Protein 1JFB (pdb70)

Structure (mmCIF, N/CA/C/O backbone):
data_1JFB
#
_entry.id   1JFB
#
_cell.length_a   54.661
_cell.length_b   82.132
_cell.length_c   85.843
_cell.angle_alpha   90
_cell.angle_beta   90
_cell.angle_gamma   90
#
_symmetry.space_group_name_H-M   'P 21 21 21'
#
loop_
_entity.id
_entity.type
_entity.pdbx_description
1 polymer 'nitric-oxide reductase cytochrome P450 55A1'
2 non-polymer 'PROTOPORPHYRIN IX CONTAINING FE'
3 non-polymer GLYCEROL
4 water water
#
loop_
_atom_site.group_PDB
_atom_site.id
_atom_site.type_symbol
_atom_site.label_atom_id
_atom_site.label_alt_id
_atom_site.label_comp_id
_atom_site.label_asym_id
_atom_site.label_entity_id
_atom_site.label_seq_id
_atom_site.pdbx_PDB_ins_code
_atom_site.Cartn_x
_atom_site.Cartn_y
_atom_site.Cartn_z
_atom_site.occupancy
_atom_site.B_iso_or_equiv
_atom_site.auth_seq_id
_atom_site.auth_comp_id
_atom_site.auth_asym_id
_atom_site.auth_atom_id
_atom_site.pdbx_PDB_model_num
ATOM 1 N N . ALA A 1 6 ? 31.411 -12.204 21.990 1.00 32.61 5 ALA A N 1
ATOM 2 C CA . ALA A 1 6 ? 32.305 -11.039 21.657 1.00 21.12 5 ALA A CA 1
ATOM 3 C C . ALA A 1 6 ? 33.661 -11.462 21.211 1.00 17.94 5 ALA A C 1
ATOM 4 O O . ALA A 1 6 ? 34.263 -12.359 21.825 1.00 20.10 5 ALA A O 1
ATOM 10 N N . PRO A 1 7 ? 34.170 -10.868 20.154 1.00 17.12 6 PRO A N 1
ATOM 11 C CA . PRO A 1 7 ? 35.487 -11.322 19.654 1.00 16.64 6 PRO A CA 1
ATOM 12 C C . PRO A 1 7 ? 36.593 -10.757 20.475 1.00 14.76 6 PRO A C 1
ATOM 13 O O . PRO A 1 7 ? 36.486 -9.698 21.052 1.00 15.44 6 PRO A O 1
ATOM 24 N N . SER A 1 8 ? 37.728 -11.477 20.490 1.00 14.91 7 SER A N 1
ATOM 25 C CA . SER A 1 8 ? 38.918 -11.008 21.155 1.00 14.83 7 SER A CA 1
ATOM 26 C C . SER A 1 8 ? 39.490 -9.787 20.496 1.00 14.05 7 SER A C 1
ATOM 27 O O . SER A 1 8 ? 39.567 -9.653 19.295 1.00 15.23 7 SER A O 1
ATOM 35 N N . PHE A 1 9 ? 39.977 -8.867 21.331 1.00 14.09 8 PHE A N 1
ATOM 36 C CA . PHE A 1 9 ? 40.565 -7.612 20.929 1.00 13.40 8 PHE A CA 1
ATOM 37 C C . PHE A 1 9 ? 41.814 -7.384 21.770 1.00 13.10 8 PHE A C 1
ATOM 38 O O . PHE A 1 9 ? 41.791 -7.686 22.965 1.00 15.18 8 PHE A O 1
ATOM 55 N N A PRO A 1 10 ? 42.862 -6.739 21.227 0.54 15.85 9 PRO A N 1
ATOM 56 N N B PRO A 1 10 ? 42.920 -6.878 21.229 0.46 13.25 9 PRO A N 1
ATOM 57 C CA A PRO A 1 10 ? 42.987 -6.223 19.860 0.54 15.24 9 PRO A CA 1
ATOM 58 C CA B PRO A 1 10 ? 43.019 -6.267 19.904 0.46 13.17 9 PRO A CA 1
ATOM 59 C C . PRO A 1 10 ? 42.914 -7.262 18.771 1.00 15.09 9 PRO A C 1
ATOM 60 O O . PRO A 1 10 ? 43.222 -8.443 18.916 1.00 17.50 9 PRO A O 1
ATOM 81 N N . PHE A 1 11 ? 42.473 -6.753 17.608 1.00 14.59 10 PHE A N 1
ATOM 82 C CA . PHE A 1 11 ? 42.398 -7.468 16.363 1.00 16.39 10 PHE A CA 1
ATOM 83 C C . PHE A 1 11 ? 43.771 -7.464 15.667 1.00 17.20 10 PHE A C 1
ATOM 84 O O . PHE A 1 11 ? 44.594 -6.613 15.941 1.00 20.77 10 PHE A O 1
ATOM 101 N N . SER A 1 12 ? 43.995 -8.416 14.773 1.00 20.48 11 SER A N 1
ATOM 102 C CA . SER A 1 12 ? 45.193 -8.437 13.994 1.00 17.02 11 SER A CA 1
ATOM 103 C C . SER A 1 12 ? 44.955 -7.696 12.672 1.00 16.40 11 SER A C 1
ATOM 104 O O . SER A 1 12 ? 43.840 -7.737 12.061 1.00 18.18 11 SER A O 1
ATOM 112 N N . ARG A 1 13 ? 46.001 -7.060 12.187 1.00 14.78 12 ARG A N 1
ATOM 113 C CA . ARG A 1 13 ? 45.882 -6.384 10.917 1.00 13.72 12 ARG A CA 1
ATOM 114 C C . ARG A 1 13 ? 45.643 -7.404 9.809 1.00 13.97 12 ARG A C 1
ATOM 115 O O . ARG A 1 13 ? 46.038 -8.510 9.817 1.00 15.20 12 ARG A O 1
ATOM 136 N N . ALA A 1 14 ? 44.883 -6.992 8.789 1.00 13.74 13 ALA A N 1
ATOM 137 C CA . ALA A 1 14 ? 44.512 -7.901 7.651 1.00 15.04 13 ALA A CA 1
ATOM 138 C C . ALA A 1 14 ? 45.723 -8.343 6.854 1.00 16.14 13 ALA A C 1
ATOM 139 O O . ALA A 1 14 ? 45.680 -9.462 6.349 1.00 17.47 13 ALA A O 1
ATOM 146 N N . SER A 1 15 ? 46.743 -7.480 6.793 1.00 16.55 14 SER A N 1
ATOM 147 C CA . SER A 1 15 ? 48.047 -7.807 6.194 1.00 15.99 14 SER A CA 1
ATOM 148 C C . SER A 1 15 ? 48.991 -6.730 6.673 1.00 13.68 14 SER A C 1
ATOM 149 O O . SER A 1 15 ? 48.580 -5.790 7.365 1.00 13.80 14 SER A O 1
ATOM 157 N N . GLY A 1 16 ? 50.274 -6.870 6.279 1.00 14.28 15 GLY A N 1
ATOM 158 C CA . GLY A 1 16 ? 51.286 -5.948 6.747 1.00 13.19 15 GLY A CA 1
ATOM 159 C C . GLY A 1 16 ? 50.865 -4.495 6.837 1.00 12.57 15 GLY A C 1
ATOM 160 O O . GLY A 1 16 ? 50.974 -3.858 7.891 1.00 12.39 15 GLY A O 1
ATOM 164 N N . PRO A 1 17 ? 50.429 -3.881 5.721 1.00 12.47 16 PRO A N 1
ATOM 165 C CA . PRO A 1 17 ? 50.140 -2.431 5.709 1.00 12.82 16 PRO A CA 1
ATOM 166 C C . PRO A 1 17 ? 48.682 -2.100 5.897 1.00 13.76 16 PRO A C 1
ATOM 167 O O . PRO A 1 17 ? 48.324 -0.929 5.791 1.00 15.82 16 PRO A O 1
ATOM 178 N N . GLU A 1 18 ? 47.806 -3.062 6.199 1.00 13.85 17 GLU A N 1
ATOM 179 C CA . GLU A 1 18 ? 46.383 -2.827 6.259 1.00 14.33 17 GLU A CA 1
ATOM 180 C C . GLU A 1 18 ? 45.866 -2.796 7.703 1.00 13.57 17 GLU A C 1
ATOM 181 O O . GLU A 1 18 ? 46.382 -3.434 8.614 1.00 14.91 17 GLU A O 1
ATOM 193 N N . PRO A 1 19 ? 44.757 -2.065 7.939 1.00 13.96 18 PRO A N 1
ATOM 194 C CA . PRO A 1 19 ? 44.064 -2.140 9.235 1.00 13.34 18 PRO A CA 1
ATOM 195 C C . PRO A 1 19 ? 43.459 -3.535 9.426 1.00 13.78 18 PRO A C 1
ATOM 196 O O . PRO A 1 19 ? 43.292 -4.322 8.468 1.00 15.11 18 PRO A O 1
ATOM 207 N N . PRO A 1 20 ? 43.065 -3.831 10.641 1.00 13.85 19 PRO A N 1
ATOM 208 C CA . PRO A 1 20 ? 42.243 -5.017 10.900 1.00 15.07 19 PRO A CA 1
ATOM 209 C C . PRO A 1 20 ? 41.013 -4.960 10.007 1.00 13.96 19 PRO A C 1
ATOM 210 O O . PRO A 1 20 ? 40.358 -3.905 9.866 1.00 15.72 19 PRO A O 1
ATOM 221 N N . ALA A 1 21 ? 40.574 -6.055 9.408 1.00 15.86 20 ALA A N 1
ATOM 222 C CA . ALA A 1 21 ? 39.435 -6.140 8.560 1.00 15.80 20 ALA A CA 1
ATOM 223 C C . ALA A 1 21 ? 38.106 -5.946 9.325 1.00 15.81 20 ALA A C 1
ATOM 224 O O . ALA A 1 21 ? 37.097 -5.634 8.726 1.00 16.22 20 ALA A O 1
ATOM 231 N N . GLU A 1 22 ? 38.123 -6.162 10.631 1.00 15.78 21 GLU A N 1
ATOM 232 C CA . GLU A 1 22 ? 36.911 -6.131 11.446 1.00 15.29 21 GLU A CA 1
ATOM 233 C C . GLU A 1 22 ? 36.280 -4.750 11.391 1.00 15.37 21 GLU A C 1
ATOM 234 O O . GLU A 1 22 ? 35.028 -4.621 11.435 1.00 16.20 21 GLU A O 1
ATOM 246 N N . PHE A 1 23 ? 37.068 -3.693 11.362 1.00 14.85 22 PHE A N 1
ATOM 247 C CA . PHE A 1 23 ? 36.523 -2.352 11.592 1.00 13.77 22 PHE A CA 1
ATOM 248 C C . PHE A 1 23 ? 35.538 -1.915 10.522 1.00 14.15 22 PHE A C 1
ATOM 249 O O . PHE A 1 23 ? 34.494 -1.309 10.847 1.00 14.59 22 PHE A O 1
ATOM 266 N N . ALA A 1 24 ? 35.804 -2.184 9.229 1.00 15.34 23 ALA A N 1
ATOM 267 C CA . ALA A 1 24 ? 34.917 -1.716 8.186 1.00 15.03 23 ALA A CA 1
ATOM 268 C C . ALA A 1 24 ? 33.520 -2.364 8.349 1.00 15.94 23 ALA A C 1
ATOM 269 O O . ALA A 1 24 ? 32.478 -1.767 8.130 1.00 15.90 23 ALA A O 1
ATOM 276 N N . LYS A 1 25 ? 33.537 -3.657 8.723 1.00 15.90 24 LYS A N 1
ATOM 277 C CA . LYS A 1 25 ? 32.289 -4.397 8.950 1.00 17.23 24 LYS A CA 1
ATOM 278 C C . LYS A 1 25 ? 31.515 -3.827 10.143 1.00 15.79 24 LYS A C 1
ATOM 279 O O . LYS A 1 25 ? 30.301 -3.692 10.081 1.00 17.11 24 LYS A O 1
ATOM 295 N N . LEU A 1 26 ? 32.190 -3.497 11.198 1.00 15.42 25 LEU A N 1
ATOM 296 C CA . LEU A 1 26 ? 31.600 -2.909 12.402 1.00 14.18 25 LEU A CA 1
ATOM 297 C C . LEU A 1 26 ? 31.043 -1.542 12.051 1.00 13.80 25 LEU A C 1
ATOM 298 O O . LEU A 1 26 ? 29.924 -1.207 12.436 1.00 14.40 25 LEU A O 1
ATOM 314 N N . ARG A 1 27 ? 31.777 -0.738 11.290 1.00 13.57 26 ARG A N 1
ATOM 315 C CA . ARG A 1 27 ? 31.229 0.586 10.965 1.00 14.24 26 ARG A CA 1
ATOM 316 C C . ARG A 1 27 ? 29.912 0.441 10.220 1.00 15.33 26 ARG A C 1
ATOM 317 O O . ARG A 1 27 ? 29.004 1.267 10.397 1.00 17.36 26 ARG A O 1
ATOM 338 N N . ALA A 1 28 ? 29.824 -0.537 9.315 1.00 16.36 27 ALA A N 1
ATOM 339 C CA . ALA A 1 28 ? 28.665 -0.755 8.481 1.00 19.07 27 ALA A CA 1
ATOM 340 C C . ALA A 1 28 ? 27.479 -1.311 9.247 1.00 19.16 27 ALA A C 1
ATOM 341 O O . ALA A 1 28 ? 26.338 -0.931 8.928 1.00 28.45 27 ALA A O 1
ATOM 348 N N . THR A 1 29 ? 27.696 -2.206 10.207 1.00 18.56 28 THR A N 1
ATOM 349 C CA . THR A 1 29 ? 26.566 -2.938 10.793 1.00 20.02 28 THR A CA 1
ATOM 350 C C . THR A 1 29 ? 26.503 -2.999 12.297 1.00 17.29 28 THR A C 1
ATOM 351 O O . THR A 1 29 ? 25.476 -3.473 12.792 1.00 20.46 28 THR A O 1
ATOM 359 N N A ASN A 1 30 ? 27.526 -2.596 13.006 0.61 14.56 29 ASN A N 1
ATOM 360 N N B ASN A 1 30 ? 27.466 -2.609 13.097 0.39 16.77 29 ASN A N 1
ATOM 361 C CA A ASN A 1 30 ? 27.640 -2.773 14.455 0.61 14.31 29 ASN A CA 1
ATOM 362 C CA B ASN A 1 30 ? 27.357 -2.603 14.554 0.39 16.03 29 ASN A CA 1
ATOM 363 C C A ASN A 1 30 ? 28.644 -1.750 14.998 0.61 13.16 29 ASN A C 1
ATOM 364 C C B ASN A 1 30 ? 28.516 -1.747 15.089 0.39 14.89 29 ASN A C 1
ATOM 365 O O A ASN A 1 30 ? 29.732 -2.107 15.465 0.61 14.22 29 ASN A O 1
ATOM 366 O O B ASN A 1 30 ? 29.514 -2.223 15.629 0.39 12.36 29 ASN A O 1
ATOM 387 N N . PRO A 1 31 ? 28.337 -0.455 14.839 1.00 13.09 30 PRO A N 1
ATOM 388 C CA . PRO A 1 31 ? 29.416 0.517 15.100 1.00 13.05 30 PRO A CA 1
ATOM 389 C C . PRO A 1 31 ? 29.852 0.698 16.538 1.00 11.43 30 PRO A C 1
ATOM 390 O O . PRO A 1 31 ? 30.992 1.170 16.767 1.00 11.22 30 PRO A O 1
ATOM 401 N N . VAL A 1 32 ? 29.022 0.341 17.485 1.00 11.90 31 VAL A N 1
ATOM 402 C CA . VAL A 1 32 ? 29.337 0.348 18.936 1.00 11.01 31 VAL A CA 1
ATOM 403 C C . VAL A 1 32 ? 29.052 -1.035 19.452 1.00 11.88 31 VAL A C 1
ATOM 404 O O . VAL A 1 32 ? 27.876 -1.460 19.455 1.00 12.96 31 VAL A O 1
ATOM 417 N N . SER A 1 33 ? 30.067 -1.798 19.833 1.00 11.87 32 SER A N 1
ATOM 418 C CA . SER A 1 33 ? 29.864 -3.194 20.121 1.00 12.67 32 SER A CA 1
ATOM 419 C C . SER A 1 33 ? 30.813 -3.658 21.185 1.00 11.55 32 SER A C 1
ATOM 420 O O . SER A 1 33 ? 31.796 -3.008 21.494 1.00 12.82 32 SER A O 1
ATOM 428 N N . GLN A 1 34 ? 30.542 -4.791 21.812 1.00 13.57 33 GLN A N 1
ATOM 429 C CA . GLN A 1 34 ? 31.433 -5.329 22.840 1.00 13.55 33 GLN A CA 1
ATOM 430 C C . GLN A 1 34 ? 32.490 -6.260 22.248 1.00 13.02 33 GLN A C 1
ATOM 431 O O . GLN A 1 34 ? 32.229 -7.078 21.327 1.00 15.51 33 GLN A O 1
ATOM 445 N N . VAL A 1 35 ? 33.685 -6.148 22.809 1.00 12.26 34 VAL A N 1
ATOM 446 C CA . VAL A 1 35 ? 34.818 -7.042 22.529 1.00 12.17 34 VAL A CA 1
ATOM 447 C C . VAL A 1 35 ? 35.311 -7.611 23.847 1.00 12.28 34 VAL A C 1
ATOM 448 O O . VAL A 1 35 ? 35.073 -7.074 24.942 1.00 13.22 34 VAL A O 1
ATOM 461 N N . LYS A 1 36 ? 36.009 -8.753 23.741 1.00 12.63 35 LYS A N 1
ATOM 462 C CA . LYS A 1 36 ? 36.571 -9.459 24.877 1.00 12.95 35 LYS A CA 1
ATOM 463 C C . LYS A 1 36 ? 38.075 -9.196 24.954 1.00 12.71 35 LYS A C 1
ATOM 464 O O . LYS A 1 36 ? 38.801 -9.424 24.011 1.00 15.15 35 LYS A O 1
ATOM 478 N N . LEU A 1 37 ? 38.511 -8.754 26.115 1.00 13.02 36 LEU A N 1
ATOM 479 C CA . LEU A 1 37 ? 39.930 -8.487 26.352 1.00 13.02 36 LEU A CA 1
ATOM 480 C C . LEU A 1 37 ? 40.612 -9.753 26.871 1.00 14.68 36 LEU A C 1
ATOM 481 O O . LEU A 1 37 ? 39.963 -10.760 27.179 1.00 16.10 36 LEU A O 1
ATOM 497 N N . PHE A 1 38 ? 41.930 -9.685 26.985 1.00 15.09 37 PHE A N 1
ATOM 498 C CA . PHE A 1 38 ? 42.754 -10.895 27.275 1.00 15.00 37 PHE A CA 1
ATOM 499 C C . PHE A 1 38 ? 42.354 -11.535 28.574 1.00 14.76 37 PHE A C 1
ATOM 500 O O . PHE A 1 38 ? 42.522 -12.729 28.733 1.00 16.03 37 PHE A O 1
ATOM 517 N N . ASP A 1 39 ? 41.847 -10.770 29.512 1.00 15.82 38 ASP A N 1
ATOM 518 C CA . ASP A 1 39 ? 41.465 -11.226 30.837 1.00 16.00 38 ASP A CA 1
ATOM 519 C C . ASP A 1 39 ? 40.035 -11.736 30.917 1.00 16.01 38 ASP A C 1
ATOM 520 O O . ASP A 1 39 ? 39.604 -12.112 32.024 1.00 19.14 38 ASP A O 1
ATOM 529 N N . GLY A 1 40 ? 39.299 -11.746 29.782 1.00 15.89 39 GLY A N 1
ATOM 530 C CA . GLY A 1 40 ? 37.946 -12.1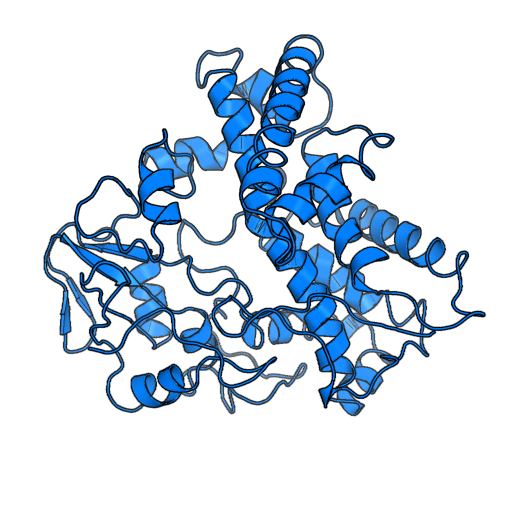57 29.745 1.00 16.60 39 GLY A CA 1
ATOM 531 C C . GLY A 1 40 ? 36.935 -11.066 30.022 1.00 17.04 39 GLY A C 1
ATOM 532 O O . GLY A 1 40 ? 35.732 -11.285 29.871 1.00 20.16 39 GLY A O 1
ATOM 536 N N . SER A 1 41 ? 37.438 -9.874 30.411 1.00 15.62 40 SER A N 1
ATOM 537 C CA . SER A 1 41 ? 36.542 -8.744 30.601 1.00 15.76 40 SER A CA 1
ATOM 538 C C . SER A 1 41 ? 36.046 -8.233 29.242 1.00 16.26 40 SER A C 1
ATOM 539 O O . SER A 1 41 ? 36.573 -8.563 28.199 1.00 16.48 40 SER A O 1
ATOM 547 N N A LEU A 1 42 ? 35.100 -7.320 29.460 0.54 15.15 41 LEU A N 1
ATOM 548 N N B LEU A 1 42 ? 34.843 -7.627 29.095 0.46 15.57 41 LEU A N 1
ATOM 549 C CA A LEU A 1 42 ? 34.621 -6.697 28.247 0.54 11.89 41 LEU A CA 1
ATOM 550 C CA B LEU A 1 42 ? 34.090 -7.144 27.919 0.46 15.02 41 LEU A CA 1
ATOM 551 C C A LEU A 1 42 ? 34.938 -5.233 28.151 0.54 11.02 41 LEU A C 1
ATOM 552 C C B LEU A 1 42 ? 34.189 -5.608 27.859 0.46 12.80 41 LEU A C 1
ATOM 553 O O A LEU A 1 42 ? 35.142 -4.576 29.139 0.54 11.29 41 LEU A O 1
ATOM 554 O O B LEU A 1 42 ? 33.717 -5.083 28.891 0.46 17.22 41 LEU A O 1
ATOM 585 N N . ALA A 1 43 ? 34.776 -4.898 26.865 1.00 13.56 42 ALA A N 1
ATOM 586 C CA . ALA A 1 43 ? 34.863 -3.466 26.627 1.00 12.85 42 ALA A CA 1
ATOM 587 C C . ALA A 1 43 ? 34.041 -3.096 25.407 1.00 11.40 42 ALA A C 1
ATOM 588 O O . ALA A 1 43 ? 33.834 -3.904 24.503 1.00 12.16 42 ALA A O 1
ATOM 595 N N . TRP A 1 44 ? 33.602 -1.848 25.367 1.00 10.56 43 TRP A N 1
ATOM 596 C CA . TRP A 1 44 ? 32.913 -1.319 24.195 1.00 10.19 43 TRP A CA 1
ATOM 597 C C . TRP A 1 44 ? 33.934 -0.807 23.174 1.00 10.63 43 TRP A C 1
ATOM 598 O O . TRP A 1 44 ? 34.807 -0.026 23.519 1.00 17.59 43 TRP A O 1
ATOM 619 N N . LEU A 1 45 ? 33.808 -1.217 21.956 1.00 10.61 44 LEU A N 1
ATOM 620 C CA . LEU A 1 45 ? 34.643 -0.761 20.832 1.00 10.56 44 LEU A CA 1
ATOM 621 C C . LEU A 1 45 ? 33.799 0.183 19.985 1.00 10.34 44 LEU A C 1
ATOM 622 O O . LEU A 1 45 ? 32.727 -0.183 19.482 1.00 10.60 44 LEU A O 1
ATOM 638 N N A VAL A 1 46 ? 34.196 1.463 19.904 0.33 11.09 45 VAL A N 1
ATOM 639 N N B VAL A 1 46 ? 34.358 1.365 19.775 0.67 9.64 45 VAL A N 1
ATOM 640 C CA A VAL A 1 46 ? 33.541 2.405 19.005 0.33 9.35 45 VAL A CA 1
ATOM 641 C CA B VAL A 1 46 ? 33.748 2.466 19.058 0.67 9.91 45 VAL A CA 1
ATOM 642 C C A VAL A 1 46 ? 34.463 2.599 17.789 0.33 9.69 45 VAL A C 1
ATOM 643 C C B VAL A 1 46 ? 34.546 2.716 17.777 0.67 9.96 45 VAL A C 1
ATOM 644 O O A VAL A 1 46 ? 35.683 2.625 17.916 0.33 10.29 45 VAL A O 1
ATOM 645 O O B VAL A 1 46 ? 35.777 2.874 17.805 0.67 9.88 45 VAL A O 1
ATOM 670 N N . THR A 1 47 ? 33.838 2.707 16.627 1.00 10.49 46 THR A N 1
ATOM 671 C CA . THR A 1 47 ? 34.440 2.628 15.312 1.00 10.45 46 THR A CA 1
ATOM 672 C C . THR A 1 47 ? 34.163 3.771 14.357 1.00 10.46 46 THR A C 1
ATOM 673 O O . THR A 1 47 ? 34.892 3.933 13.359 1.00 11.00 46 THR A O 1
ATOM 684 N N . LYS A 1 48 ? 33.099 4.552 14.600 1.00 10.68 47 LYS A N 1
ATOM 685 C CA . LYS A 1 48 ? 32.749 5.666 13.730 1.00 10.71 47 LYS A CA 1
ATOM 686 C C . LYS A 1 48 ? 33.406 6.956 14.195 1.00 10.25 47 LYS A C 1
ATOM 687 O O . LYS A 1 48 ? 33.538 7.201 15.409 1.00 10.31 47 LYS A O 1
ATOM 706 N N . HIS A 1 49 ? 33.834 7.794 13.252 1.00 10.21 48 HIS A N 1
ATOM 707 C CA . HIS A 1 49 ? 34.518 9.066 13.582 1.00 10.05 48 HIS A CA 1
ATOM 708 C C . HIS A 1 49 ? 33.755 9.878 14.602 1.00 9.80 48 HIS A C 1
ATOM 709 O O . HIS A 1 49 ? 34.322 10.356 15.578 1.00 9.73 48 HIS A O 1
ATOM 723 N N . LYS A 1 50 ? 32.434 10.070 14.384 1.00 10.26 49 LYS A N 1
ATOM 724 C CA . LYS A 1 50 ? 31.679 10.918 15.286 1.00 10.77 49 LYS A CA 1
ATOM 725 C C . LYS A 1 50 ? 31.739 10.390 16.693 1.00 10.33 49 LYS A C 1
ATOM 726 O O . LYS A 1 50 ? 31.804 11.142 17.673 1.00 10.96 49 LYS A O 1
ATOM 742 N N . ASP A 1 51 ? 31.667 9.054 16.842 1.00 10.49 50 ASP A N 1
ATOM 743 C CA . ASP A 1 51 ? 31.625 8.444 18.167 1.00 10.64 50 ASP A CA 1
ATOM 744 C C . ASP A 1 51 ? 32.993 8.442 18.823 1.00 9.69 50 ASP A C 1
ATOM 745 O O . ASP A 1 51 ? 33.104 8.585 20.044 1.00 10.19 50 ASP A O 1
ATOM 754 N N . VAL A 1 52 ? 34.052 8.282 18.024 1.00 9.71 51 VAL A N 1
ATOM 755 C CA . VAL A 1 52 ? 35.404 8.383 18.577 1.00 9.53 51 VAL A CA 1
ATOM 756 C C . VAL A 1 52 ? 35.631 9.781 19.132 1.00 9.21 51 VAL A C 1
ATOM 757 O O . VAL A 1 52 ? 36.196 9.940 20.220 1.00 9.71 51 VAL A O 1
ATOM 770 N N . CYS A 1 53 ? 35.186 10.815 18.399 1.00 9.51 52 CYS A N 1
ATOM 771 C CA . CYS A 1 53 ? 35.349 12.169 18.915 1.00 9.49 52 CYS A CA 1
ATOM 772 C C . CYS A 1 53 ? 34.564 12.360 20.212 1.00 9.56 52 CYS A C 1
ATOM 773 O O . CYS A 1 53 ? 35.047 13.009 21.142 1.00 10.22 52 CYS A O 1
ATOM 780 N N . PHE A 1 54 ? 33.355 11.800 20.287 1.00 10.07 53 PHE A N 1
ATOM 781 C CA . PHE A 1 54 ? 32.563 11.860 21.515 1.00 10.51 53 PHE A CA 1
ATOM 782 C C . PHE A 1 54 ? 33.321 11.207 22.676 1.00 10.05 53 PHE A C 1
ATOM 783 O O . PHE A 1 54 ? 33.391 11.769 23.773 1.00 11.47 53 PHE A O 1
ATOM 800 N N . VAL A 1 55 ? 33.847 10.022 22.468 1.00 9.88 54 VAL A N 1
ATOM 801 C CA . VAL A 1 55 ? 34.584 9.347 23.545 1.00 9.92 54 VAL A CA 1
ATOM 802 C C . VAL A 1 55 ? 35.753 10.165 23.992 1.00 10.05 54 VAL A C 1
ATOM 803 O O . VAL A 1 55 ? 36.055 10.263 25.192 1.00 11.60 54 VAL A O 1
ATOM 816 N N . ALA A 1 56 ? 36.470 10.741 23.030 1.00 9.44 55 ALA A N 1
ATOM 817 C CA . ALA A 1 56 ? 37.674 11.481 23.335 1.00 9.88 55 ALA A CA 1
ATOM 818 C C . ALA A 1 56 ? 37.412 12.732 24.142 1.00 10.10 55 ALA A C 1
ATOM 819 O O . ALA A 1 56 ? 38.318 13.204 24.816 1.00 12.33 55 ALA A O 1
ATOM 826 N N . THR A 1 57 ? 36.224 13.297 24.056 1.00 10.27 56 THR A N 1
ATOM 827 C CA . THR A 1 57 ? 35.927 14.565 24.696 1.00 10.99 56 THR A CA 1
ATOM 828 C C . THR A 1 57 ? 34.942 14.490 25.872 1.00 10.65 56 THR A C 1
ATOM 829 O O . THR A 1 57 ? 34.861 15.429 26.670 1.00 12.69 56 THR A O 1
ATOM 840 N N . SER A 1 58 ? 34.188 13.410 26.043 1.00 10.33 57 SER A N 1
ATOM 841 C CA . SER A 1 58 ? 33.174 13.406 27.087 1.00 11.03 57 SER A CA 1
ATOM 842 C C . SER A 1 58 ? 33.767 13.489 28.485 1.00 10.77 57 SER A C 1
ATOM 843 O O . SER A 1 58 ? 34.598 12.674 28.859 1.00 11.77 57 SER A O 1
ATOM 851 N N . GLU A 1 59 ? 33.231 14.378 29.297 1.00 12.37 58 GLU A N 1
ATOM 852 C CA . GLU A 1 59 ? 33.647 14.534 30.701 1.00 13.36 58 GLU A CA 1
ATOM 853 C C . GLU A 1 59 ? 33.064 13.472 31.592 1.00 12.94 58 GLU A C 1
ATOM 854 O O . GLU A 1 59 ? 33.431 13.410 32.744 1.00 14.53 58 GLU A O 1
ATOM 866 N N . LYS A 1 60 ? 32.202 12.615 31.064 1.00 11.82 59 LYS A N 1
ATOM 867 C CA . LYS A 1 60 ? 31.656 11.499 31.822 1.00 11.64 59 LYS A CA 1
ATOM 868 C C . LYS A 1 60 ? 32.579 10.309 31.746 1.00 10.74 59 LYS A C 1
ATOM 869 O O . LYS A 1 60 ? 32.259 9.262 32.379 1.00 11.90 59 LYS A O 1
ATOM 885 N N . LEU A 1 61 ? 33.700 10.397 31.020 1.00 10.33 60 LEU A N 1
ATOM 886 C CA . LEU A 1 61 ? 34.604 9.291 30.792 1.00 10.37 60 LEU A CA 1
ATOM 887 C C . LEU A 1 61 ? 35.964 9.638 31.392 1.00 10.77 60 LEU A C 1
ATOM 888 O O . LEU A 1 61 ? 36.377 10.809 31.375 1.00 13.85 60 LEU A O 1
ATOM 904 N N . SER A 1 62 ? 36.689 8.649 31.870 1.00 10.37 61 SER A N 1
ATOM 905 C CA . SER A 1 62 ? 37.942 8.815 32.594 1.00 10.29 61 SER A CA 1
ATOM 906 C C . SER A 1 62 ? 39.084 8.007 32.008 1.00 10.08 61 SER A C 1
ATOM 907 O O . SER A 1 62 ? 38.885 6.874 31.579 1.00 10.68 61 SER A O 1
ATOM 915 N N . LYS A 1 63 ? 40.285 8.579 32.074 1.00 10.12 62 LYS A N 1
ATOM 916 C CA . LYS A 1 63 ? 41.527 7.891 31.735 1.00 10.61 62 LYS A CA 1
ATOM 917 C C . LYS A 1 63 ? 42.229 7.231 32.920 1.00 11.42 62 LYS A C 1
ATOM 918 O O . LYS A 1 63 ? 43.266 6.591 32.756 1.00 12.80 62 LYS A O 1
ATOM 937 N N . VAL A 1 64 ? 41.666 7.395 34.131 1.00 11.44 63 VAL A N 1
ATOM 938 C CA . VAL A 1 64 ? 42.383 6.908 35.329 1.00 12.75 63 VAL A CA 1
ATOM 939 C C . VAL A 1 64 ? 42.371 5.397 35.355 1.00 13.38 63 VAL A C 1
ATOM 940 O O . VAL A 1 64 ? 41.322 4.737 35.317 1.00 14.61 63 VAL A O 1
ATOM 953 N N . ARG A 1 65 ? 43.553 4.808 35.438 1.00 14.24 64 ARG A N 1
ATOM 954 C CA . ARG A 1 65 ? 43.675 3.367 35.263 1.00 15.07 64 ARG A CA 1
ATOM 955 C C . ARG A 1 65 ? 43.409 2.556 36.508 1.00 16.19 64 ARG A C 1
ATOM 956 O O . ARG A 1 65 ? 43.313 1.321 36.442 1.00 19.73 64 ARG A O 1
ATOM 977 N N A THR A 1 66 ? 43.157 3.174 37.636 0.51 16.75 65 THR A N 1
ATOM 978 N N B THR A 1 66 ? 43.300 3.198 37.648 0.49 15.18 65 THR A N 1
ATOM 979 C CA A THR A 1 66 ? 42.780 2.576 38.926 0.51 17.28 65 THR A CA 1
ATOM 980 C CA B THR A 1 66 ? 42.882 2.371 38.805 0.49 18.22 65 THR A CA 1
ATOM 981 C C A THR A 1 66 ? 41.261 2.464 39.020 0.51 18.12 65 THR A C 1
ATOM 982 C C B THR A 1 66 ? 41.370 2.215 38.807 0.49 18.03 65 THR A C 1
ATOM 983 O O A THR A 1 66 ? 40.680 2.047 40.018 0.51 16.98 65 THR A O 1
ATOM 984 O O B THR A 1 66 ? 40.926 1.456 39.671 0.49 17.24 65 THR A O 1
ATOM 1005 N N . ARG A 1 67 ? 40.596 2.847 37.933 1.00 16.82 66 ARG A N 1
ATOM 1006 C CA . ARG A 1 67 ? 39.183 2.563 37.864 1.00 16.58 66 ARG A CA 1
ATOM 1007 C C . ARG A 1 67 ? 38.956 1.147 37.296 1.00 14.07 66 ARG A C 1
ATOM 1008 O O . ARG A 1 67 ? 39.438 0.767 36.236 1.00 17.14 66 ARG A O 1
ATOM 1029 N N . GLN A 1 68 ? 38.178 0.391 38.096 1.00 17.47 67 GLN A N 1
ATOM 1030 C CA . GLN A 1 68 ? 37.781 -0.920 37.613 1.00 15.55 67 GLN A CA 1
ATOM 1031 C C . GLN A 1 68 ? 36.916 -0.708 36.341 1.00 16.04 67 GLN A C 1
ATOM 1032 O O . GLN A 1 68 ? 36.047 0.191 36.222 1.00 16.58 67 GLN A O 1
ATOM 1046 N N . GLY A 1 69 ? 37.241 -1.521 35.381 1.00 15.63 68 GLY A N 1
ATOM 1047 C CA . GLY A 1 69 ? 36.652 -1.437 34.085 1.00 13.53 68 GLY A CA 1
ATOM 1048 C C . GLY A 1 69 ? 37.587 -0.889 33.053 1.00 13.73 68 GLY A C 1
ATOM 1049 O O . GLY A 1 69 ? 37.277 -0.968 31.873 1.00 13.89 68 GLY A O 1
ATOM 1053 N N . PHE A 1 70 ? 38.761 -0.322 33.467 1.00 13.47 69 PHE A N 1
ATOM 1054 C CA . PHE A 1 70 ? 39.631 0.307 32.506 1.00 13.13 69 PHE A CA 1
ATOM 1055 C C . PHE A 1 70 ? 40.072 -0.810 31.560 1.00 12.76 69 PHE A C 1
ATOM 1056 O O . PHE A 1 70 ? 40.530 -1.891 32.030 1.00 13.83 69 PHE A O 1
ATOM 1073 N N . PRO A 1 71 ? 40.035 -0.592 30.275 1.00 12.28 70 PRO A N 1
ATOM 1074 C CA . PRO A 1 71 ? 40.349 -1.648 29.329 1.00 11.98 70 PRO A CA 1
ATOM 1075 C C . PRO A 1 71 ? 41.859 -1.797 29.083 1.00 12.32 70 PRO A C 1
ATOM 1076 O O . PRO A 1 71 ? 42.413 -1.341 28.084 1.00 15.58 70 PRO A O 1
ATOM 1087 N N . GLU A 1 72 ? 42.527 -2.497 30.014 1.00 12.75 71 GLU A N 1
ATOM 1088 C CA . GLU A 1 72 ? 43.907 -2.923 29.777 1.00 13.16 71 GLU A CA 1
ATOM 1089 C C . GLU A 1 72 ? 43.887 -4.056 28.724 1.00 13.20 71 GLU A C 1
ATOM 1090 O O . GLU A 1 72 ? 43.085 -4.980 28.811 1.00 14.18 71 GLU A O 1
ATOM 1102 N N . LEU A 1 73 ? 44.773 -3.962 27.714 1.00 13.62 72 LEU A N 1
ATOM 1103 C CA . LEU A 1 73 ? 44.765 -4.868 26.591 1.00 14.23 72 LEU A CA 1
ATOM 1104 C C . LEU A 1 73 ? 45.763 -6.001 26.708 1.00 14.01 72 LEU A C 1
ATOM 1105 O O . LEU A 1 73 ? 45.735 -6.905 25.875 1.00 15.23 72 LEU A O 1
ATOM 1121 N N . SER A 1 74 ? 46.633 -5.959 27.709 1.00 14.96 73 SER A N 1
ATOM 1122 C CA . SER A 1 74 ? 47.664 -6.977 27.885 1.00 16.47 73 SER A CA 1
ATOM 1123 C C . SER A 1 74 ? 47.956 -7.134 29.381 1.00 16.56 73 SER A C 1
ATOM 1124 O O . SER A 1 74 ? 47.696 -6.239 30.119 1.00 17.32 73 SER A O 1
ATOM 1132 N N . ALA A 1 75 ? 48.565 -8.248 29.768 1.00 18.92 74 ALA A N 1
ATOM 1133 C CA . ALA A 1 75 ? 49.008 -8.421 31.171 1.00 21.39 74 ALA A CA 1
ATOM 1134 C C . ALA A 1 75 ? 49.956 -7.330 31.582 1.00 22.49 74 ALA A C 1
ATOM 1135 O O . ALA A 1 75 ? 49.908 -6.865 32.750 1.00 23.57 74 ALA A O 1
ATOM 1142 N N . SER A 1 76 ? 50.842 -6.942 30.680 1.00 21.16 75 SER A N 1
ATOM 1143 C CA . SER A 1 76 ? 51.830 -5.886 31.021 1.00 25.16 75 SER A CA 1
ATOM 1144 C C . SER A 1 76 ? 51.144 -4.558 31.282 1.00 24.01 75 SER A C 1
ATOM 1145 O O . SER A 1 76 ? 51.575 -3.810 32.153 1.00 23.90 75 SER A O 1
ATOM 1153 N N . GLY A 1 77 ? 50.058 -4.238 30.579 1.00 24.08 76 GLY A N 1
ATOM 1154 C CA . GLY A 1 77 ? 49.339 -3.012 30.864 1.00 24.25 76 GLY A CA 1
ATOM 1155 C C . GLY A 1 77 ? 48.738 -2.996 32.254 1.00 24.07 76 GLY A C 1
ATOM 1156 O O . GLY A 1 77 ? 48.756 -1.959 32.939 1.00 23.56 76 GLY A O 1
ATOM 1160 N N . LYS A 1 78 ? 48.199 -4.126 32.658 1.00 26.86 77 LYS A N 1
ATOM 1161 C CA . LYS A 1 78 ? 47.666 -4.198 34.038 1.00 31.40 77 LYS A CA 1
ATOM 1162 C C . LYS A 1 78 ? 48.756 -3.921 35.069 1.00 31.25 77 LYS A C 1
ATOM 1163 O O . LYS A 1 78 ? 48.508 -3.243 36.093 1.00 32.76 77 LYS A O 1
ATOM 1182 N N . GLN A 1 79 ? 49.968 -4.418 34.833 1.00 31.12 78 GLN A N 1
ATOM 1183 C CA . GLN A 1 79 ? 51.089 -4.143 35.746 1.00 29.58 78 GLN A CA 1
ATOM 1184 C C . GLN A 1 79 ? 51.423 -2.664 35.869 1.00 28.59 78 GLN A C 1
ATOM 1185 O O . GLN A 1 79 ? 51.640 -2.068 36.923 1.00 29.53 78 GLN A O 1
ATOM 1195 N N . ALA A 1 80 ? 51.483 -2.091 34.668 1.00 23.90 79 ALA A N 1
ATOM 1196 C CA . ALA A 1 80 ? 51.898 -0.691 34.475 1.00 24.96 79 ALA A CA 1
ATOM 1197 C C . ALA A 1 80 ? 50.946 0.303 35.129 1.00 22.34 79 ALA A C 1
ATOM 1198 O O . ALA A 1 80 ? 51.390 1.378 35.545 1.00 25.35 79 ALA A O 1
ATOM 1205 N N . ALA A 1 81 ? 49.664 -0.047 35.250 1.00 21.25 80 ALA A N 1
ATOM 1206 C CA . ALA A 1 81 ? 48.655 0.770 35.875 1.00 21.68 80 ALA A CA 1
ATOM 1207 C C . ALA A 1 81 ? 48.814 0.943 37.384 1.00 24.13 80 ALA A C 1
ATOM 1208 O O . ALA A 1 81 ? 48.101 1.754 37.963 1.00 26.23 80 ALA A O 1
ATOM 1215 N N . LYS A 1 82 ? 49.732 0.209 37.996 1.00 24.31 81 LYS A N 1
ATOM 1216 C CA . LYS A 1 82 ? 49.991 0.337 39.410 1.00 25.02 81 LYS A CA 1
ATOM 1217 C C . LYS A 1 82 ? 50.847 1.547 39.773 1.00 25.43 81 LYS A C 1
ATOM 1218 O O . LYS A 1 82 ? 50.815 1.964 40.956 1.00 30.54 81 LYS A O 1
ATOM 1234 N N . ALA A 1 83 ? 51.606 2.052 38.823 1.00 23.82 82 ALA A N 1
ATOM 1235 C CA . ALA A 1 83 ? 52.525 3.131 39.159 1.00 23.41 82 ALA A CA 1
ATOM 1236 C C . ALA A 1 83 ? 51.807 4.476 39.300 1.00 21.52 82 ALA A C 1
ATOM 1237 O O . ALA A 1 83 ? 50.701 4.648 38.808 1.00 22.35 82 ALA A O 1
ATOM 1244 N N . LYS A 1 84 ? 52.543 5.432 39.881 1.00 22.80 83 LYS A N 1
ATOM 1245 C CA . LYS A 1 84 ? 52.072 6.749 40.012 1.00 22.77 83 LYS A CA 1
ATOM 1246 C C . LYS A 1 84 ? 51.864 7.309 38.586 1.00 21.33 83 LYS A C 1
ATOM 1247 O O . LYS A 1 84 ? 52.739 7.248 37.765 1.00 23.39 83 LYS A O 1
ATOM 1266 N N . PRO A 1 85 ? 50.700 7.803 38.279 1.00 20.86 84 PRO A N 1
ATOM 1267 C CA . PRO A 1 85 ? 50.462 8.253 36.889 1.00 19.70 84 PRO A CA 1
ATOM 1268 C C . PRO A 1 85 ? 51.150 9.569 36.573 1.00 16.69 84 PRO A C 1
ATOM 1269 O O . PRO A 1 85 ? 51.305 10.462 37.409 1.00 19.18 84 PRO A O 1
ATOM 1280 N N . THR A 1 86 ? 51.431 9.716 35.274 1.00 15.63 85 THR A N 1
ATOM 1281 C CA . THR A 1 86 ? 51.794 10.960 34.628 1.00 13.80 85 THR A CA 1
ATOM 1282 C C . THR A 1 86 ? 50.543 11.401 33.837 1.00 12.85 85 THR A C 1
ATOM 1283 O O . THR A 1 86 ? 49.508 10.760 33.817 1.00 13.66 85 THR A O 1
ATOM 1294 N N . PHE A 1 87 ? 50.680 12.567 33.176 1.00 12.25 86 PHE A N 1
ATOM 1295 C CA . PHE A 1 87 ? 49.505 13.223 32.657 1.00 11.50 86 PHE A CA 1
ATOM 1296 C C . PHE A 1 87 ? 48.797 12.414 31.610 1.00 10.83 86 PHE A C 1
ATOM 1297 O O . PHE A 1 87 ? 47.573 12.637 31.408 1.00 11.24 86 PHE A O 1
ATOM 1314 N N . VAL A 1 88 ? 49.441 11.520 30.895 1.00 11.07 87 VAL A N 1
ATOM 1315 C CA . VAL A 1 88 ? 48.766 10.688 29.923 1.00 10.84 87 VAL A CA 1
ATOM 1316 C C . VAL A 1 88 ? 47.570 9.966 30.495 1.00 11.17 87 VAL A C 1
ATOM 1317 O O . VAL A 1 88 ? 46.569 9.717 29.812 1.00 12.14 87 VAL A O 1
ATOM 1330 N N . ASP A 1 89 ? 47.635 9.620 31.794 1.00 11.65 88 ASP A N 1
ATOM 1331 C CA . ASP A 1 89 ? 46.575 8.830 32.420 1.00 13.02 88 ASP A CA 1
ATOM 1332 C C . ASP A 1 89 ? 45.778 9.623 33.427 1.00 15.42 88 ASP A C 1
ATOM 1333 O O . ASP A 1 89 ? 45.082 9.098 34.292 1.00 25.70 88 ASP A O 1
ATOM 1342 N N . MET A 1 90 ? 45.824 10.954 33.382 1.00 12.39 89 MET A N 1
ATOM 1343 C CA . MET A 1 90 ? 45.114 11.820 34.252 1.00 12.18 89 MET A CA 1
ATOM 1344 C C . MET A 1 90 ? 43.871 12.407 33.612 1.00 11.66 89 MET A C 1
ATOM 1345 O O . MET A 1 90 ? 43.797 12.590 32.416 1.00 12.49 89 MET A O 1
ATOM 1359 N N . ASP A 1 91 ? 42.896 12.752 34.481 1.00 11.88 90 ASP A N 1
ATOM 1360 C CA . ASP A 1 91 ? 41.748 13.577 34.141 1.00 12.14 90 ASP A CA 1
ATOM 1361 C C . ASP A 1 91 ? 41.915 15.009 34.607 1.00 11.87 90 ASP A C 1
ATOM 1362 O O . ASP A 1 91 ? 42.785 15.315 35.420 1.00 13.29 90 ASP A O 1
ATOM 1371 N N . PRO A 1 92 ? 41.039 15.916 34.203 1.00 12.89 91 PRO A N 1
ATOM 1372 C CA . PRO A 1 92 ? 41.068 17.268 34.796 1.00 13.71 91 PRO A CA 1
ATOM 1373 C C . PRO A 1 92 ? 40.780 17.220 36.290 1.00 14.87 91 PRO A C 1
ATOM 1374 O O . PRO A 1 92 ? 40.003 16.368 36.743 1.00 17.42 91 PRO A O 1
ATOM 1385 N N . PRO A 1 93 ? 41.338 18.128 37.063 1.00 17.83 92 PRO A N 1
ATOM 1386 C CA . PRO A 1 93 ? 42.279 19.189 36.644 1.00 17.69 92 PRO A CA 1
ATOM 1387 C C . PRO A 1 93 ? 43.731 18.752 36.655 1.00 16.60 92 PRO A C 1
ATOM 1388 O O . PRO A 1 93 ? 44.608 19.539 36.204 1.00 16.04 92 PRO A O 1
ATOM 1399 N N . GLU A 1 94 ? 44.065 17.542 37.146 1.00 16.51 93 GLU A N 1
ATOM 1400 C CA . GLU A 1 94 ? 45.457 17.081 37.218 1.00 16.32 93 GLU A CA 1
ATOM 1401 C C . GLU A 1 94 ? 46.111 17.027 35.865 1.00 13.45 93 GLU A C 1
ATOM 1402 O O . GLU A 1 94 ? 47.280 17.376 35.730 1.00 14.26 93 GLU A O 1
ATOM 1414 N N . HIS A 1 95 ? 45.343 16.628 34.855 1.00 13.12 94 HIS A N 1
ATOM 1415 C CA . HIS A 1 95 ? 45.870 16.476 33.497 1.00 12.20 94 HIS A CA 1
ATOM 1416 C C . HIS A 1 95 ? 46.600 17.725 33.049 1.00 11.78 94 HIS A C 1
ATOM 1417 O O . HIS A 1 95 ? 47.791 17.688 32.717 1.00 11.89 94 HIS A O 1
ATOM 1431 N N . MET A 1 96 ? 45.874 18.841 32.911 1.00 11.91 95 MET A N 1
ATOM 1432 C CA . MET A 1 96 ? 46.522 20.036 32.372 1.00 12.75 95 MET A CA 1
ATOM 1433 C C . MET A 1 96 ? 47.463 20.683 33.379 1.00 12.98 95 MET A C 1
ATOM 1434 O O . MET A 1 96 ? 48.418 21.356 32.971 1.00 13.41 95 MET A O 1
ATOM 1455 N N . HIS A 1 97 ? 47.250 20.503 34.672 1.00 13.82 96 HIS A N 1
ATOM 1456 C CA . HIS A 1 97 ? 48.182 21.014 35.648 1.00 14.65 96 HIS A CA 1
ATOM 1457 C C . HIS A 1 97 ? 49.574 20.464 35.339 1.00 13.56 96 HIS A C 1
ATOM 1458 O O . HIS A 1 97 ? 50.560 21.217 35.397 1.00 14.47 96 HIS A O 1
ATOM 1472 N N . GLN A 1 98 ? 49.702 19.175 35.031 1.00 12.56 97 GLN A N 1
ATOM 1473 C CA . GLN A 1 98 ? 50.984 18.597 34.683 1.00 11.93 97 GLN A CA 1
ATOM 1474 C C . GLN A 1 98 ? 51.370 18.801 33.224 1.00 11.56 97 GLN A C 1
ATOM 1475 O O . GLN A 1 98 ? 52.515 19.171 32.913 1.00 11.26 97 GLN A O 1
ATOM 1489 N N . ARG A 1 99 ? 50.443 18.576 32.274 1.00 11.16 98 ARG A N 1
ATOM 1490 C CA . ARG A 1 99 ? 50.794 18.717 30.864 1.00 10.76 98 ARG A CA 1
ATOM 1491 C C . ARG A 1 99 ? 51.295 20.120 30.554 1.00 10.81 98 ARG A C 1
ATOM 1492 O O . ARG A 1 99 ? 52.212 20.311 29.756 1.00 11.02 98 ARG A O 1
ATOM 1513 N N . SER A 1 100 ? 50.688 21.148 31.189 1.00 11.14 99 SER A N 1
ATOM 1514 C CA . SER A 1 100 ? 51.104 22.516 30.914 1.00 11.42 99 SER A CA 1
ATOM 1515 C C . SER A 1 100 ? 52.541 22.779 31.334 1.00 10.81 99 SER A C 1
ATOM 1516 O O . SER A 1 100 ? 53.155 23.732 30.857 1.00 11.87 99 SER A O 1
ATOM 1529 N N . MET A 1 101 ? 53.109 21.959 32.205 1.00 11.42 100 MET A N 1
ATOM 1530 C CA . MET A 1 101 ? 54.504 22.094 32.602 1.00 11.13 100 MET A CA 1
ATOM 1531 C C . MET A 1 101 ? 55.437 21.927 31.442 1.00 10.92 100 MET A C 1
ATOM 1532 O O . MET A 1 101 ? 56.563 22.437 31.457 1.00 11.81 100 MET A O 1
ATOM 1546 N N . VAL A 1 102 ? 55.044 21.129 30.444 1.00 10.76 101 VAL A N 1
ATOM 1547 C CA . VAL A 1 102 ? 55.899 20.792 29.321 1.00 10.72 101 VAL A CA 1
ATOM 1548 C C . VAL A 1 102 ? 55.354 21.189 27.947 1.00 10.65 101 VAL A C 1
ATOM 1549 O O . VAL A 1 102 ? 56.055 21.074 26.971 1.00 12.92 101 VAL A O 1
ATOM 1562 N N A GLU A 1 103 ? 54.125 21.627 27.812 0.47 12.85 102 GLU A N 1
ATOM 1563 N N B GLU A 1 103 ? 54.177 21.767 27.921 0.53 13.35 102 GLU A N 1
ATOM 1564 C CA A GLU A 1 103 ? 53.646 22.022 26.474 0.47 13.74 102 GLU A CA 1
ATOM 1565 C CA B GLU A 1 103 ? 53.631 22.248 26.662 0.53 14.14 102 GLU A CA 1
ATOM 1566 C C A GLU A 1 103 ? 54.375 23.238 25.891 0.47 13.68 102 GLU A C 1
ATOM 1567 C C B GLU A 1 103 ? 54.482 23.215 25.863 0.53 11.97 102 GLU A C 1
ATOM 1568 O O A GLU A 1 103 ? 54.215 23.323 24.634 0.47 13.17 102 GLU A O 1
ATOM 1569 O O B GLU A 1 103 ? 54.534 23.118 24.627 0.53 11.79 102 GLU A O 1
ATOM 1592 N N . PRO A 1 104 ? 55.125 24.163 26.513 1.00 15.82 103 PRO A N 1
ATOM 1593 C CA . PRO A 1 104 ? 55.792 25.238 25.725 1.00 15.94 103 PRO A CA 1
ATOM 1594 C C . PRO A 1 104 ? 56.645 24.815 24.557 1.00 13.78 103 PRO A C 1
ATOM 1595 O O . PRO A 1 104 ? 56.564 25.504 23.552 1.00 14.59 103 PRO A O 1
ATOM 1606 N N . THR A 1 105 ? 57.425 23.776 24.684 1.00 14.29 104 THR A N 1
ATOM 1607 C CA A THR A 1 105 ? 58.273 23.361 23.581 0.79 14.10 104 THR A CA 1
ATOM 1608 C CA B THR A 1 105 ? 58.290 23.375 23.577 0.21 15.23 104 THR A CA 1
ATOM 1609 C C . THR A 1 105 ? 57.507 22.949 22.352 1.00 11.67 104 THR A C 1
ATOM 1610 O O . THR A 1 105 ? 58.063 22.952 21.270 1.00 13.88 104 THR A O 1
ATOM 1630 N N . PHE A 1 106 ? 56.234 22.564 22.529 1.00 10.61 105 PHE A N 1
ATOM 1631 C CA . PHE A 1 106 ? 55.453 21.863 21.501 1.00 10.04 105 PHE A CA 1
ATOM 1632 C C . PHE A 1 106 ? 54.412 22.717 20.848 1.00 10.33 105 PHE A C 1
ATOM 1633 O O . PHE A 1 106 ? 53.632 22.240 20.016 1.00 10.68 105 PHE A O 1
ATOM 1650 N N . THR A 1 107 ? 54.305 24.001 21.227 1.00 10.89 106 THR A N 1
ATOM 1651 C CA . THR A 1 107 ? 53.251 24.851 20.645 1.00 11.73 106 THR A CA 1
ATOM 1652 C C . THR A 1 107 ? 53.509 25.024 19.137 1.00 10.68 106 THR A C 1
ATOM 1653 O O . THR A 1 107 ? 54.611 24.888 18.650 1.00 10.67 106 THR A O 1
ATOM 1664 N N . PRO A 1 108 ? 52.456 25.399 18.398 1.00 11.18 107 PRO A N 1
ATOM 1665 C CA . PRO A 1 108 ? 52.661 25.671 16.947 1.00 11.10 107 PRO A CA 1
ATOM 1666 C C . PRO A 1 108 ? 53.797 26.636 16.715 1.00 11.07 107 PRO A C 1
ATOM 1667 O O . PRO A 1 108 ? 54.601 26.442 15.819 1.00 11.43 107 PRO A O 1
ATOM 1678 N N . GLU A 1 109 ? 53.832 27.736 17.479 1.00 11.41 108 GLU A N 1
ATOM 1679 C CA A GLU A 1 109 ? 54.851 28.752 17.268 0.40 12.79 108 GLU A CA 1
ATOM 1680 C CA B GLU A 1 109 ? 54.854 28.753 17.242 0.60 12.47 108 GLU A CA 1
ATOM 1681 C C . GLU A 1 109 ? 56.221 28.223 17.617 1.00 11.05 108 GLU A C 1
ATOM 1682 O O . GLU A 1 109 ? 57.206 28.466 16.908 1.00 11.80 108 GLU A O 1
ATOM 1704 N N . ALA A 1 110 ? 56.351 27.512 18.734 1.00 10.90 109 ALA A N 1
ATOM 1705 C CA . ALA A 1 110 ? 57.623 26.955 19.099 1.00 11.16 109 ALA A CA 1
ATOM 1706 C C . ALA A 1 110 ? 58.131 26.008 18.049 1.00 10.35 109 ALA A C 1
ATOM 1707 O O . ALA A 1 110 ? 59.332 25.986 17.715 1.00 11.25 109 ALA A O 1
ATOM 1714 N N . VAL A 1 111 ? 57.250 25.199 17.478 1.00 10.14 110 VAL A N 1
ATOM 1715 C CA . VAL A 1 111 ? 57.648 24.259 16.453 1.00 9.73 110 VAL A CA 1
ATOM 1716 C C . VAL A 1 111 ? 58.056 24.970 15.174 1.00 10.12 110 VAL A C 1
ATOM 1717 O O . VAL A 1 111 ? 58.991 24.572 14.499 1.00 10.71 110 VAL A O 1
ATOM 1730 N N . LYS A 1 112 ? 57.328 26.053 14.807 1.00 10.52 111 LYS A N 1
ATOM 1731 C CA A LYS A 1 112 ? 57.766 26.847 13.647 0.54 11.43 111 LYS A CA 1
ATOM 1732 C CA B LYS A 1 112 ? 57.752 26.871 13.658 0.46 10.77 111 LYS A CA 1
ATOM 1733 C C . LYS A 1 112 ? 59.185 27.371 13.871 1.00 10.74 111 LYS A C 1
ATOM 1734 O O . LYS A 1 112 ? 60.004 27.362 12.959 1.00 11.88 111 LYS A O 1
ATOM 1770 N N . ASN A 1 113 ? 59.480 27.824 15.105 1.00 11.08 112 ASN A N 1
ATOM 1771 C CA . ASN A 1 113 ? 60.833 28.347 15.374 1.00 11.92 112 ASN A CA 1
ATOM 1772 C C . ASN A 1 113 ? 61.876 27.241 15.448 1.00 11.27 112 ASN A C 1
ATOM 1773 O O . ASN A 1 113 ? 63.066 27.513 15.270 1.00 12.86 112 ASN A O 1
ATOM 1784 N N . LEU A 1 114 ? 61.452 25.994 15.673 1.00 11.20 113 LEU A N 1
ATOM 1785 C CA . LEU A 1 114 ? 62.349 24.843 15.671 1.00 11.04 113 LEU A CA 1
ATOM 1786 C C . LEU A 1 114 ? 62.623 24.337 14.250 1.00 10.51 113 LEU A C 1
ATOM 1787 O O . LEU A 1 114 ? 63.500 23.485 14.094 1.00 10.82 113 LEU A O 1
ATOM 1816 N N . GLN A 1 115 ? 61.931 24.829 13.263 1.00 10.67 114 GLN A N 1
A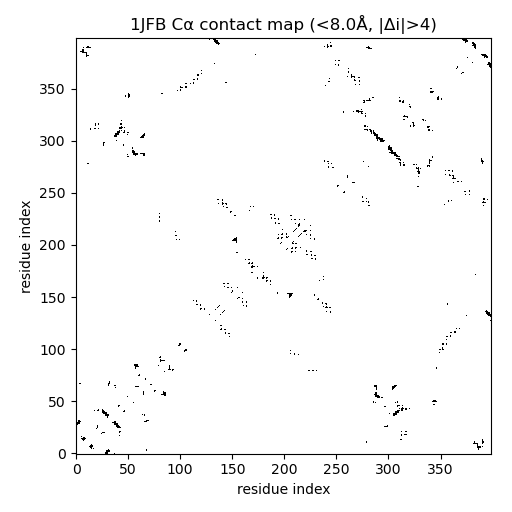TOM 1817 C CA . GLN A 1 115 ? 62.074 24.252 11.911 1.00 10.29 114 GLN A CA 1
ATOM 1818 C C . GLN A 1 115 ? 63.506 24.202 11.439 1.00 10.07 114 GLN A C 1
ATOM 1819 O O . GLN A 1 115 ? 63.909 23.182 10.888 1.00 10.72 114 GLN A O 1
ATOM 1833 N N . PRO A 1 116 ? 64.306 25.260 11.587 1.00 10.67 115 PRO A N 1
ATOM 1834 C CA . PRO A 1 116 ? 65.697 25.167 11.088 1.00 10.80 115 PRO A CA 1
ATOM 1835 C C . PRO A 1 116 ? 66.469 24.039 11.751 1.00 10.68 115 PRO A C 1
ATOM 1836 O O . PRO A 1 116 ? 67.283 23.388 11.111 1.00 11.31 115 PRO A O 1
ATOM 1847 N N . TYR A 1 117 ? 66.250 23.843 13.044 1.00 10.63 116 TYR A N 1
ATOM 1848 C CA . TYR A 1 117 ? 66.916 22.746 13.770 1.00 11.56 116 TYR A CA 1
ATOM 1849 C C . TYR A 1 117 ? 66.450 21.384 13.250 1.00 10.42 116 TYR A C 1
ATOM 1850 O O . TYR A 1 117 ? 67.259 20.469 13.059 1.00 11.37 116 TYR A O 1
ATOM 1868 N N . ILE A 1 118 ? 65.130 21.225 13.032 1.00 10.61 117 ILE A N 1
ATOM 1869 C CA . ILE A 1 118 ? 64.615 19.962 12.490 1.00 10.50 117 ILE A CA 1
ATOM 1870 C C . ILE A 1 118 ? 65.250 19.686 11.120 1.00 10.40 117 ILE A C 1
ATOM 1871 O O . ILE A 1 118 ? 65.707 18.574 10.829 1.00 10.48 117 ILE A O 1
ATOM 1887 N N . GLN A 1 119 ? 65.284 20.723 10.275 1.00 10.67 118 GLN A N 1
ATOM 1888 C CA . GLN A 1 119 ? 65.893 20.587 8.947 1.00 10.45 118 GLN A CA 1
ATOM 1889 C C . GLN A 1 119 ? 67.357 20.192 9.032 1.00 10.40 118 GLN A C 1
ATOM 1890 O O . GLN A 1 119 ? 67.807 19.334 8.297 1.00 10.99 118 GLN A O 1
ATOM 1904 N N . ARG A 1 120 ? 68.119 20.842 9.915 1.00 11.30 119 ARG A N 1
ATOM 1905 C CA . ARG A 1 120 ? 69.535 20.528 10.042 1.00 11.90 119 ARG A CA 1
ATOM 1906 C C . ARG A 1 120 ? 69.727 19.103 10.493 1.00 11.17 119 ARG A C 1
ATOM 1907 O O . ARG A 1 120 ? 70.649 18.425 9.995 1.00 12.67 119 ARG A O 1
ATOM 1928 N N . THR A 1 121 ? 68.896 18.630 11.401 1.00 11.65 120 THR A N 1
ATOM 1929 C CA . THR A 1 121 ? 69.016 17.261 11.891 1.00 11.78 120 THR A CA 1
ATOM 1930 C C . THR A 1 121 ? 68.779 16.256 10.784 1.00 11.21 120 THR A C 1
ATOM 1931 O O . THR A 1 121 ? 69.537 15.295 10.641 1.00 12.35 120 THR A O 1
ATOM 1942 N N . VAL A 1 122 ? 67.726 16.477 10.019 1.00 10.78 121 VAL A N 1
ATOM 1943 C CA . VAL A 1 122 ? 67.432 15.643 8.851 1.00 11.04 121 VAL A CA 1
ATOM 1944 C C . VAL A 1 122 ? 68.538 15.709 7.842 1.00 11.26 121 VAL A C 1
ATOM 1945 O O . VAL A 1 122 ? 69.010 14.680 7.328 1.00 11.39 121 VAL A O 1
ATOM 1958 N N . ASP A 1 123 ? 69.007 16.907 7.517 1.00 11.33 122 ASP A N 1
ATOM 1959 C CA . ASP A 1 123 ? 70.067 17.097 6.544 1.00 11.78 122 ASP A CA 1
ATOM 1960 C C . ASP A 1 123 ? 71.325 16.339 6.946 1.00 11.84 122 ASP A C 1
ATOM 1961 O O . ASP A 1 123 ? 71.982 15.686 6.120 1.00 12.62 122 ASP A O 1
ATOM 1970 N N . ASP A 1 124 ? 71.680 16.436 8.217 1.00 12.08 123 ASP A N 1
ATOM 1971 C CA . ASP A 1 124 ? 72.924 15.817 8.674 1.00 12.73 123 ASP A CA 1
ATOM 1972 C C . ASP A 1 124 ? 72.825 14.308 8.577 1.00 12.16 123 ASP A C 1
ATOM 1973 O O . ASP A 1 124 ? 73.785 13.639 8.158 1.00 13.53 123 ASP A O 1
ATOM 1982 N N . LEU A 1 125 ? 71.702 13.728 8.968 1.00 12.11 124 LEU A N 1
ATOM 1983 C CA . LEU A 1 125 ? 71.544 12.295 8.910 1.00 12.29 124 LEU A CA 1
ATOM 1984 C C . LEU A 1 125 ? 71.502 11.831 7.454 1.00 12.19 124 LEU A C 1
ATOM 1985 O O . LEU A 1 125 ? 72.080 10.758 7.118 1.00 13.67 124 LEU A O 1
ATOM 2001 N N . LEU A 1 126 ? 70.918 12.548 6.543 1.00 12.39 125 LEU A N 1
ATOM 2002 C CA . LEU A 1 126 ? 70.935 12.205 5.102 1.00 12.78 125 LEU A CA 1
ATOM 2003 C C . LEU A 1 126 ? 72.354 12.275 4.549 1.00 13.44 125 LEU A C 1
ATOM 2004 O O . LEU A 1 126 ? 72.735 11.461 3.706 1.00 14.40 125 LEU A O 1
ATOM 2020 N N . GLU A 1 127 ? 73.110 13.276 4.964 1.00 13.16 126 GLU A N 1
ATOM 2021 C CA . GLU A 1 127 ? 74.509 13.417 4.444 1.00 13.74 126 GLU A CA 1
ATOM 2022 C C . GLU A 1 127 ? 75.342 12.270 4.944 1.00 15.46 126 GLU A C 1
ATOM 2023 O O . GLU A 1 127 ? 76.188 11.734 4.211 1.00 17.20 126 GLU A O 1
ATOM 2035 N N . GLN A 1 128 ? 75.142 11.822 6.183 1.00 15.32 127 GLN A N 1
ATOM 2036 C CA . GLN A 1 128 ? 75.866 10.638 6.613 1.00 18.53 127 GLN A CA 1
ATOM 2037 C C A GLN A 1 128 ? 75.580 9.445 5.719 0.62 19.31 127 GLN A C 1
ATOM 2038 C C B GLN A 1 128 ? 75.438 9.335 5.939 0.38 19.22 127 GLN A C 1
ATOM 2039 O O A GLN A 1 128 ? 76.444 8.770 5.130 0.62 15.36 127 GLN A O 1
ATOM 2040 O O B GLN A 1 128 ? 76.245 8.421 6.129 0.38 13.90 127 GLN A O 1
ATOM 2054 N N A MET A 1 129 ? 74.241 9.262 5.633 0.43 20.16 128 MET A N 1
ATOM 2055 N N B MET A 1 129 ? 74.268 9.251 5.299 0.56 20.69 128 MET A N 1
ATOM 2056 C CA A MET A 1 129 ? 73.792 8.182 4.733 0.43 22.23 128 MET A CA 1
ATOM 2057 C CA B MET A 1 129 ? 73.909 8.159 4.396 0.56 23.56 128 MET A CA 1
ATOM 2058 C C A MET A 1 129 ? 74.367 8.373 3.343 0.43 22.13 128 MET A C 1
ATOM 2059 C C B MET A 1 129 ? 74.704 8.219 3.099 0.56 24.30 128 MET A C 1
ATOM 2060 O O A MET A 1 129 ? 74.749 7.272 2.847 0.43 27.12 128 MET A O 1
ATOM 2061 O O B MET A 1 129 ? 75.219 7.203 2.660 0.56 27.72 128 MET A O 1
ATOM 2088 N N . LYS A 1 130 ? 74.592 9.487 2.650 1.00 22.19 129 LYS A N 1
ATOM 2089 C CA . LYS A 1 130 ? 75.261 9.689 1.355 1.00 25.04 129 LYS A CA 1
ATOM 2090 C C . LYS A 1 130 ? 76.714 9.291 1.456 1.00 30.90 129 LYS A C 1
ATOM 2091 O O . LYS A 1 130 ? 77.225 8.599 0.594 1.00 36.06 129 LYS A O 1
ATOM 2107 N N . GLN A 1 131 ? 77.390 9.728 2.526 1.00 27.74 130 GLN A N 1
ATOM 2108 C CA . GLN A 1 131 ? 78.793 9.394 2.716 1.00 30.96 130 GLN A CA 1
ATOM 2109 C C . GLN A 1 131 ? 78.964 7.886 2.932 1.00 34.57 130 GLN A C 1
ATOM 2110 O O . GLN A 1 131 ? 79.935 7.311 2.388 1.00 45.52 130 GLN A O 1
ATOM 2124 N N . LYS A 1 132 ? 78.119 7.222 3.707 1.00 36.23 131 LYS A N 1
ATOM 2125 C CA . LYS A 1 132 ? 78.241 5.758 3.892 1.00 37.53 131 LYS A CA 1
ATOM 2126 C C . LYS A 1 132 ? 78.047 5.074 2.536 1.00 39.03 131 LYS A C 1
ATOM 2127 O O . LYS A 1 132 ? 78.697 4.047 2.281 1.00 40.94 131 LYS A O 1
ATOM 2143 N N . GLY A 1 133 ? 77.139 5.615 1.723 1.00 36.15 132 GLY A N 1
ATOM 2144 C CA . GLY A 1 133 ? 76.764 5.024 0.467 1.00 34.52 132 GLY A CA 1
ATOM 2145 C C . GLY A 1 133 ? 76.087 3.665 0.513 1.00 27.29 132 GLY A C 1
ATOM 2146 O O . GLY A 1 133 ? 75.807 3.082 1.556 1.00 29.39 132 GLY A O 1
ATOM 2150 N N . CYS A 1 134 ? 75.831 3.118 -0.687 1.00 23.99 133 CYS A N 1
ATOM 2151 C CA . CYS A 1 134 ? 75.249 1.808 -0.820 1.00 21.12 133 CYS A CA 1
ATOM 2152 C C . CYS A 1 134 ? 75.991 1.024 -1.912 1.00 21.79 133 CYS A C 1
ATOM 2153 O O . CYS A 1 134 ? 75.406 0.147 -2.575 1.00 18.53 133 CYS A O 1
ATOM 2160 N N . ALA A 1 135 ? 77.292 1.300 -2.086 1.00 22.05 134 ALA A N 1
ATOM 2161 C CA . ALA A 1 135 ? 78.062 0.630 -3.094 1.00 22.78 134 ALA A CA 1
ATOM 2162 C C . ALA A 1 135 ? 78.184 -0.875 -2.892 1.00 20.76 134 ALA A C 1
ATOM 2163 O O . ALA A 1 135 ? 78.454 -1.582 -3.824 1.00 25.16 134 ALA A O 1
ATOM 2170 N N . ASN A 1 136 ? 78.060 -1.384 -1.711 1.00 21.70 135 ASN A N 1
ATOM 2171 C CA . ASN A 1 136 ? 78.184 -2.786 -1.395 1.00 25.42 135 ASN A CA 1
ATOM 2172 C C . ASN A 1 136 ? 76.821 -3.415 -1.187 1.00 24.08 135 ASN A C 1
ATOM 2173 O O . ASN A 1 136 ? 76.803 -4.571 -0.824 1.00 34.00 135 ASN A O 1
ATOM 2184 N N . GLY A 1 137 ? 75.739 -2.678 -1.465 1.00 20.46 136 GLY A N 1
ATOM 2185 C CA . GLY A 1 137 ? 74.403 -3.170 -1.439 1.00 19.54 136 GLY A CA 1
ATOM 2186 C C . GLY A 1 137 ? 73.536 -2.312 -0.543 1.00 17.52 136 GLY A C 1
ATOM 2187 O O . GLY A 1 137 ? 73.968 -1.256 -0.034 1.00 17.08 136 GLY A O 1
ATOM 2191 N N . PRO A 1 138 ? 72.301 -2.696 -0.326 1.00 18.29 137 PRO A N 1
ATOM 2192 C CA . PRO A 1 138 ? 71.307 -1.849 0.391 1.00 17.02 137 PRO A CA 1
ATOM 2193 C C . PRO A 1 138 ? 71.736 -1.600 1.814 1.00 16.06 137 PRO A C 1
ATOM 2194 O O . PRO A 1 138 ? 72.486 -2.337 2.490 1.00 18.43 137 PRO A O 1
ATOM 2205 N N . VAL A 1 139 ? 71.155 -0.510 2.329 1.00 15.29 138 VAL A N 1
ATOM 2206 C CA . VAL A 1 139 ? 71.278 -0.151 3.746 1.00 15.08 138 VAL A CA 1
ATOM 2207 C C . VAL A 1 139 ? 69.845 -0.106 4.315 1.00 12.87 138 VAL A C 1
ATOM 2208 O O . VAL A 1 139 ? 68.876 0.038 3.601 1.00 14.16 138 VAL A O 1
ATOM 2221 N N . ASP A 1 140 ? 69.744 -0.179 5.631 1.00 12.90 139 ASP A N 1
ATOM 2222 C CA . ASP A 1 140 ? 68.430 -0.177 6.291 1.00 12.57 139 ASP A CA 1
ATOM 2223 C C . ASP A 1 140 ? 68.026 1.262 6.572 1.00 11.44 139 ASP A C 1
ATOM 2224 O O . ASP A 1 140 ? 68.600 1.942 7.429 1.00 12.45 139 ASP A O 1
ATOM 2233 N N . LEU A 1 141 ? 67.008 1.760 5.860 1.00 11.46 140 LEU A N 1
ATOM 2234 C CA . LEU A 1 141 ? 66.555 3.121 6.092 1.00 10.75 140 LEU A CA 1
ATOM 2235 C C . LEU A 1 141 ? 66.095 3.332 7.511 1.00 10.35 140 LEU A C 1
ATOM 2236 O O . LEU A 1 141 ? 66.144 4.454 8.015 1.00 10.91 140 LEU A O 1
ATOM 2265 N N . VAL A 1 142 ? 65.591 2.300 8.186 1.00 10.80 141 VAL A N 1
ATOM 2266 C CA . VAL A 1 142 ? 65.170 2.449 9.588 1.00 10.67 141 VAL A CA 1
ATOM 2267 C C . VAL A 1 142 ? 66.368 2.804 10.451 1.00 11.14 141 VAL A C 1
ATOM 2268 O O . VAL A 1 142 ? 66.451 3.863 11.051 1.00 11.42 141 VAL A O 1
ATOM 2281 N N . LYS A 1 143 ? 67.379 1.919 10.513 1.00 11.72 142 LYS A N 1
ATOM 2282 C CA . LYS A 1 143 ? 68.541 2.186 11.335 1.00 12.54 142 LYS A CA 1
ATOM 2283 C C . LYS A 1 143 ? 69.227 3.472 10.954 1.00 12.09 142 LYS A C 1
ATOM 2284 O O . LYS A 1 143 ? 69.699 4.201 11.846 1.00 12.48 142 LYS A O 1
ATOM 2300 N N . GLU A 1 144 ? 69.369 3.764 9.639 1.00 11.66 143 GLU A N 1
ATOM 2301 C CA . GLU A 1 144 ? 70.187 4.875 9.218 1.00 11.73 143 GLU A CA 1
ATOM 2302 C C . GLU A 1 144 ? 69.479 6.224 9.280 1.00 11.03 143 GLU A C 1
ATOM 2303 O O . GLU A 1 144 ? 70.123 7.271 9.205 1.00 12.37 143 GLU A O 1
ATOM 2315 N N . PHE A 1 145 ? 68.150 6.229 9.393 1.00 10.73 144 PHE A N 1
ATOM 2316 C CA . PHE A 1 145 ? 67.412 7.464 9.160 1.00 10.15 144 PHE A CA 1
ATOM 2317 C C . PHE A 1 145 ? 66.125 7.545 9.950 1.00 9.94 144 PHE A C 1
ATOM 2318 O O . PHE A 1 145 ? 65.926 8.449 10.765 1.00 10.03 144 PHE A O 1
ATOM 2335 N N . ALA A 1 146 ? 65.174 6.606 9.745 1.00 9.71 145 ALA A N 1
ATOM 2336 C CA . ALA A 1 146 ? 63.863 6.736 10.390 1.00 9.63 145 ALA A CA 1
ATOM 2337 C C . ALA A 1 146 ? 63.952 6.662 11.913 1.00 9.46 145 ALA A C 1
ATOM 2338 O O . ALA A 1 146 ? 63.179 7.315 12.605 1.00 9.74 145 ALA A O 1
ATOM 2345 N N . LEU A 1 147 ? 64.920 5.845 12.413 1.00 9.73 146 LEU A N 1
ATOM 2346 C CA . LEU A 1 147 ? 65.138 5.774 13.859 1.00 9.85 146 LEU A CA 1
ATOM 2347 C C . LEU A 1 147 ? 65.836 7.016 14.409 1.00 9.73 146 LEU A C 1
ATOM 2348 O O . LEU A 1 147 ? 65.325 7.639 15.357 1.00 9.94 146 LEU A O 1
ATOM 2364 N N . PRO A 1 148 ? 66.991 7.438 13.888 1.00 9.50 147 PRO A N 1
ATOM 2365 C CA . PRO A 1 148 ? 67.681 8.552 14.519 1.00 10.05 147 PRO A CA 1
ATOM 2366 C C . PRO A 1 148 ? 66.989 9.894 14.364 1.00 9.87 147 PRO A C 1
ATOM 2367 O O . PRO A 1 148 ? 67.165 10.751 15.230 1.00 10.42 147 PRO A O 1
ATOM 2378 N N . VAL A 1 149 ? 66.201 10.153 13.312 1.00 9.59 148 VAL A N 1
ATOM 2379 C CA . VAL A 1 149 ? 65.584 11.474 13.179 1.00 9.94 148 VAL A CA 1
ATOM 2380 C C . VAL A 1 149 ? 64.746 11.811 14.422 1.00 9.53 148 VAL A C 1
ATOM 2381 O O . VAL A 1 149 ? 65.031 12.827 15.098 1.00 9.94 148 VAL A O 1
ATOM 2394 N N . PRO A 1 150 ? 63.726 11.044 14.764 1.00 9.10 149 PRO A N 1
ATOM 2395 C CA . PRO A 1 150 ? 62.913 11.432 15.929 1.00 9.12 149 PRO A CA 1
ATOM 2396 C C . PRO A 1 150 ? 63.700 11.316 17.207 1.00 8.99 149 PRO A C 1
ATOM 2397 O O . PRO A 1 150 ? 63.519 12.095 18.150 1.00 9.53 149 PRO A O 1
ATOM 2408 N N . SER A 1 151 ? 64.566 10.301 17.290 1.00 9.47 150 SER A N 1
ATOM 2409 C CA . SER A 1 151 ? 65.277 10.039 18.549 1.00 9.46 150 SER A CA 1
ATOM 2410 C C . SER A 1 151 ? 66.213 11.196 18.881 1.00 9.46 150 SER A C 1
ATOM 2411 O O . SER A 1 151 ? 66.249 11.688 20.028 1.00 9.83 150 SER A O 1
ATOM 2419 N N . T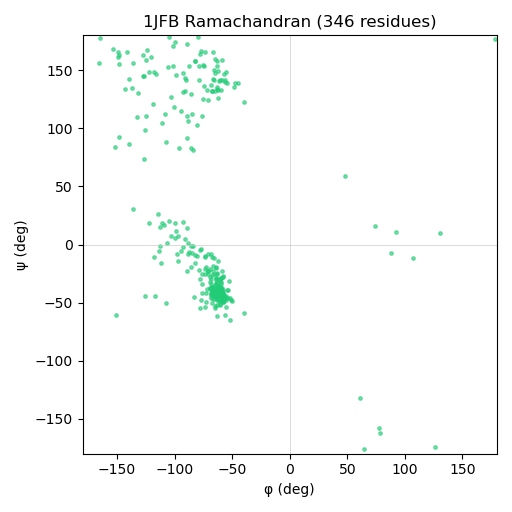YR A 1 152 ? 66.985 11.637 17.896 1.00 9.35 151 TYR A N 1
ATOM 2420 C CA . TYR A 1 152 ? 67.929 12.708 18.146 1.00 9.75 151 TYR A CA 1
ATOM 2421 C C . TYR A 1 152 ? 67.181 13.996 18.541 1.00 9.76 151 TYR A C 1
ATOM 2422 O O . TYR A 1 152 ? 67.626 14.725 19.420 1.00 10.39 151 TYR A O 1
ATOM 2440 N N . ILE A 1 153 ? 66.057 14.250 17.883 1.00 9.85 152 ILE A N 1
ATOM 2441 C CA . ILE A 1 153 ? 65.307 15.448 18.170 1.00 9.64 152 ILE A CA 1
ATOM 2442 C C . ILE A 1 153 ? 64.763 15.420 19.607 1.00 9.75 152 ILE A C 1
ATOM 2443 O O . ILE A 1 153 ? 64.968 16.366 20.363 1.00 10.33 152 ILE A O 1
ATOM 2459 N N . ILE A 1 154 ? 64.042 14.340 19.992 1.00 9.75 153 ILE A N 1
ATOM 2460 C CA . ILE A 1 154 ? 63.449 14.391 21.337 1.00 9.86 153 ILE A CA 1
ATOM 2461 C C . ILE A 1 154 ? 64.510 14.321 22.407 1.00 9.75 153 ILE A C 1
ATOM 2462 O O . ILE A 1 154 ? 64.422 15.050 23.420 1.00 10.29 153 ILE A O 1
ATOM 2478 N N . TYR A 1 155 ? 65.577 13.533 22.222 1.00 10.07 154 TYR A N 1
ATOM 2479 C CA . TYR A 1 155 ? 66.650 13.545 23.231 1.00 10.21 154 TYR A CA 1
ATOM 2480 C C . TYR A 1 155 ? 67.267 14.920 23.354 1.00 10.45 154 TYR A C 1
ATOM 2481 O O . TYR A 1 155 ? 67.576 15.371 24.480 1.00 10.95 154 TYR A O 1
ATOM 2499 N N . THR A 1 156 ? 67.524 15.596 22.224 1.00 10.44 155 THR A N 1
ATOM 2500 C CA . THR A 1 156 ? 68.141 16.897 22.263 1.00 11.09 155 THR A CA 1
ATOM 2501 C C . THR A 1 156 ? 67.232 17.902 22.993 1.00 11.05 155 THR A C 1
ATOM 2502 O O . THR A 1 156 ? 67.657 18.685 23.833 1.00 11.82 155 THR A O 1
ATOM 2513 N N . LEU A 1 157 ? 65.925 17.877 22.649 1.00 10.86 156 LEU A N 1
ATOM 2514 C CA . LEU A 1 157 ? 64.994 18.781 23.320 1.00 11.12 156 LEU A CA 1
ATOM 2515 C C . LEU A 1 157 ? 64.935 18.505 24.801 1.00 11.11 156 LEU A C 1
ATOM 2516 O O . LEU A 1 157 ? 64.801 19.447 25.614 1.00 12.20 156 LEU A O 1
ATOM 2532 N N . LEU A 1 158 ? 65.014 17.264 25.220 1.00 11.13 157 LEU A N 1
ATOM 2533 C CA . LEU A 1 158 ? 64.975 16.899 26.650 1.00 11.23 157 LEU A CA 1
ATOM 2534 C C . LEU A 1 158 ? 66.219 17.406 27.387 1.00 11.91 157 LEU A C 1
ATOM 2535 O O . LEU A 1 158 ? 66.119 17.766 28.545 1.00 13.11 157 LEU A O 1
ATOM 2551 N N . GLY A 1 159 ? 67.372 17.347 26.712 1.00 13.26 158 GLY A N 1
ATOM 2552 C CA . GLY A 1 159 ? 68.618 17.833 27.294 1.00 15.37 158 GLY A CA 1
ATOM 2553 C C . GLY A 1 159 ? 69.770 16.879 27.200 1.00 14.10 158 GLY A C 1
ATOM 2554 O O . GLY A 1 159 ? 70.808 17.150 27.798 1.00 16.30 158 GLY A O 1
ATOM 2558 N N . VAL A 1 160 ? 69.693 15.787 26.473 1.00 14.01 159 VAL A N 1
ATOM 2559 C CA . VAL A 1 160 ? 70.800 14.873 26.282 1.00 14.78 159 VAL A CA 1
ATOM 2560 C C . VAL A 1 160 ? 71.903 15.502 25.470 1.00 15.51 159 VAL A C 1
ATOM 2561 O O . VAL A 1 160 ? 71.604 16.090 24.433 1.00 15.68 159 VAL A O 1
ATOM 2574 N N . PRO A 1 161 ? 73.164 15.424 25.862 1.00 16.70 160 PRO A N 1
ATOM 2575 C CA . PRO A 1 161 ? 74.219 15.986 25.044 1.00 19.14 160 PRO A CA 1
ATOM 2576 C C . PRO A 1 161 ? 74.494 15.084 23.845 1.00 17.05 160 PRO A C 1
ATOM 2577 O O . PRO A 1 161 ? 74.272 13.907 23.770 1.00 14.75 160 PRO A O 1
ATOM 2588 N N . PHE A 1 162 ? 75.022 15.817 22.851 1.00 18.17 161 PHE A N 1
ATOM 2589 C CA . PHE A 1 162 ? 75.185 15.218 21.533 1.00 18.61 161 PHE A CA 1
ATOM 2590 C C . PHE A 1 162 ? 75.943 13.919 21.541 1.00 15.40 161 PHE A C 1
ATOM 2591 O O . PHE A 1 162 ? 75.592 12.997 20.805 1.00 15.07 161 PHE A O 1
ATOM 2605 N N A ASN A 1 163 ? 77.036 13.756 22.316 0.59 14.78 162 ASN A N 1
ATOM 2606 N N B ASN A 1 163 ? 76.994 13.886 22.358 0.41 14.43 162 ASN A N 1
ATOM 2607 C CA A ASN A 1 163 ? 77.834 12.541 22.173 0.59 14.26 162 ASN A CA 1
ATOM 2608 C CA B ASN A 1 163 ? 77.830 12.704 22.335 0.41 12.27 162 ASN A CA 1
ATOM 2609 C C A ASN A 1 163 ? 77.111 11.319 22.775 0.59 12.26 162 ASN A C 1
ATOM 2610 C C B ASN A 1 163 ? 77.019 11.440 22.629 0.41 12.46 162 ASN A C 1
ATOM 2611 O O A ASN A 1 163 ? 77.602 10.183 22.614 0.59 12.69 162 ASN A O 1
ATOM 2612 O O B ASN A 1 163 ? 77.359 10.388 22.071 0.41 12.55 162 ASN A O 1
ATOM 2633 N N . ASP A 1 164 ? 76.008 11.526 23.459 1.00 11.32 163 ASP A N 1
ATOM 2634 C CA . ASP A 1 164 ? 75.297 10.368 24.031 1.00 10.65 163 ASP A CA 1
ATOM 2635 C C . ASP A 1 164 ? 74.111 9.940 23.143 1.00 10.66 163 ASP A C 1
ATOM 2636 O O . ASP A 1 164 ? 73.449 8.952 23.453 1.00 11.00 163 ASP A O 1
ATOM 2645 N N . LEU A 1 165 ? 73.847 10.665 22.071 1.00 10.79 164 LEU A N 1
ATOM 2646 C CA . LEU A 1 165 ? 72.658 10.347 21.268 1.00 10.77 164 LEU A CA 1
ATOM 2647 C C . LEU A 1 165 ? 72.683 9.008 20.636 1.00 10.38 164 LEU A C 1
ATOM 2648 O O . LEU A 1 165 ? 71.629 8.308 20.638 1.00 10.96 164 LEU A O 1
ATOM 2664 N N A GLU A 1 166 ? 73.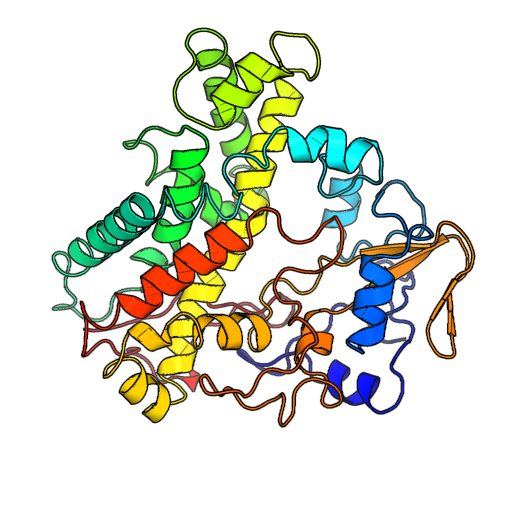775 8.556 20.065 0.77 10.77 165 GLU A N 1
ATOM 2665 N N B GLU A 1 166 ? 73.793 8.582 20.041 0.23 10.28 165 GLU A N 1
ATOM 2666 C CA A GLU A 1 166 ? 73.733 7.275 19.335 0.77 10.72 165 GLU A CA 1
ATOM 2667 C CA B GLU A 1 166 ? 73.909 7.316 19.328 0.23 10.37 165 GLU A CA 1
ATOM 2668 C C A GLU A 1 166 ? 73.434 6.132 20.281 0.77 10.41 165 GLU A C 1
ATOM 2669 C C B GLU A 1 166 ? 73.596 6.122 20.219 0.23 10.33 165 GLU A C 1
ATOM 2670 O O A GLU A 1 166 ? 72.586 5.255 20.057 0.77 10.74 165 GLU A O 1
ATOM 2671 O O B GLU A 1 166 ? 72.841 5.249 19.774 0.23 8.24 165 GLU A O 1
ATOM 2694 N N . TYR A 1 167 ? 74.164 6.081 21.422 1.00 10.06 166 TYR A N 1
ATOM 2695 C CA . TYR A 1 167 ? 73.971 4.973 22.330 1.00 9.95 166 TYR A CA 1
ATOM 2696 C C . TYR A 1 167 ? 72.535 4.973 22.870 1.00 9.46 166 TYR A C 1
ATOM 2697 O O . TYR A 1 167 ? 71.851 3.951 22.913 1.00 10.14 166 TYR A O 1
ATOM 2715 N N . LEU A 1 168 ? 72.048 6.148 23.297 1.00 9.96 167 LEU A N 1
ATOM 2716 C CA . LEU A 1 168 ? 70.718 6.202 23.889 1.00 10.09 167 LEU A CA 1
ATOM 2717 C C . LEU A 1 168 ? 69.634 5.925 22.845 1.00 9.65 167 LEU A C 1
ATOM 2718 O O . LEU A 1 168 ? 68.577 5.409 23.188 1.00 9.96 167 LEU A O 1
ATOM 2734 N N . THR A 1 169 ? 69.869 6.255 21.584 1.00 9.80 168 THR A N 1
ATOM 2735 C CA . THR A 1 169 ? 68.928 5.931 20.501 1.00 9.80 168 THR A CA 1
ATOM 2736 C C . THR A 1 169 ? 68.813 4.425 20.376 1.00 9.90 168 THR A C 1
ATOM 2737 O O . THR A 1 169 ? 67.699 3.879 20.254 1.00 10.43 168 THR A O 1
ATOM 2748 N N . GLN A 1 170 ? 69.959 3.735 20.392 1.00 10.10 169 GLN A N 1
ATOM 2749 C CA . GLN A 1 170 ? 69.964 2.284 20.336 1.00 10.60 169 GLN A CA 1
ATOM 2750 C C . GLN A 1 170 ? 69.225 1.688 21.553 1.00 10.67 169 GLN A C 1
ATOM 2751 O O . GLN A 1 170 ? 68.430 0.756 21.405 1.00 11.52 169 GLN A O 1
ATOM 2765 N N . GLN A 1 171 ? 69.478 2.216 22.758 1.00 10.10 170 GLN A N 1
ATOM 2766 C CA . GLN A 1 171 ? 68.876 1.610 23.930 1.00 10.67 170 GLN A CA 1
ATOM 2767 C C . GLN A 1 171 ? 67.370 1.789 23.950 1.00 10.88 170 GLN A C 1
ATOM 2768 O O . GLN A 1 171 ? 66.610 0.892 24.328 1.00 11.56 170 GLN A O 1
ATOM 2782 N N . ASN A 1 172 ? 66.893 2.999 23.557 1.00 10.60 171 ASN A N 1
ATOM 2783 C CA . ASN A 1 172 ? 65.448 3.177 23.471 1.00 10.68 171 ASN A CA 1
ATOM 2784 C C . ASN A 1 172 ? 64.818 2.294 22.436 1.00 10.75 171 ASN A C 1
ATOM 2785 O O . ASN A 1 172 ? 63.698 1.770 22.664 1.00 11.92 171 ASN A O 1
ATOM 2796 N N . ALA A 1 173 ? 65.474 2.016 21.318 1.00 10.86 172 ALA A N 1
ATOM 2797 C CA . ALA A 1 173 ? 64.924 1.075 20.331 1.00 11.35 172 ALA A CA 1
ATOM 2798 C C . ALA A 1 173 ? 64.802 -0.320 20.937 1.00 12.12 172 ALA A C 1
ATOM 2799 O O . ALA A 1 173 ? 63.844 -1.031 20.624 1.00 13.25 172 ALA A O 1
ATOM 2806 N N . ILE A 1 174 ? 65.765 -0.740 21.798 1.00 12.02 173 ILE A N 1
ATOM 2807 C CA . ILE A 1 174 ? 65.676 -2.059 22.399 1.00 12.78 173 ILE A CA 1
ATOM 2808 C C . ILE A 1 174 ? 64.459 -2.219 23.217 1.00 13.77 173 ILE A C 1
ATOM 2809 O O . ILE A 1 174 ? 63.873 -3.312 23.336 1.00 15.26 173 ILE A O 1
ATOM 2825 N N . ARG A 1 175 ? 63.958 -1.133 23.843 1.00 14.00 174 ARG A N 1
ATOM 2826 C CA . ARG A 1 175 ? 62.740 -1.227 24.606 1.00 16.20 174 ARG A CA 1
ATOM 2827 C C . ARG A 1 175 ? 61.565 -1.820 23.808 1.00 14.82 174 ARG A C 1
ATOM 2828 O O . ARG A 1 175 ? 60.734 -2.506 24.430 1.00 17.35 174 ARG A O 1
ATOM 2867 N N . THR A 1 176 ? 61.476 -1.429 22.536 1.00 14.93 175 THR A N 1
ATOM 2868 C CA . THR A 1 176 ? 60.310 -1.824 21.768 1.00 15.37 175 THR A CA 1
ATOM 2869 C C . THR A 1 176 ? 60.616 -2.788 20.633 1.00 16.02 175 THR A C 1
ATOM 2870 O O . THR A 1 176 ? 59.666 -3.221 19.972 1.00 18.40 175 THR A O 1
ATOM 2881 N N . ASN A 1 177 ? 61.895 -3.100 20.366 1.00 15.02 176 ASN A N 1
ATOM 2882 C CA . ASN A 1 177 ? 62.218 -3.995 19.259 1.00 15.29 176 ASN A CA 1
ATOM 2883 C C . ASN A 1 177 ? 61.554 -5.321 19.501 1.00 17.92 176 ASN A C 1
ATOM 2884 O O . ASN A 1 177 ? 61.648 -5.882 20.585 1.00 16.71 176 ASN A O 1
ATOM 2895 N N . GLY A 1 178 ? 60.915 -5.832 18.480 1.00 19.20 177 GLY A N 1
ATOM 2896 C CA . GLY A 1 178 ? 60.281 -7.140 18.576 1.00 22.09 177 GLY A CA 1
ATOM 2897 C C . GLY A 1 178 ? 61.240 -8.254 18.950 1.00 22.96 177 GLY A C 1
ATOM 2898 O O . GLY A 1 178 ? 60.884 -9.271 19.549 1.00 29.23 177 GLY A O 1
ATOM 2902 N N . SER A 1 179 ? 62.511 -8.085 18.584 1.00 23.42 178 SER A N 1
ATOM 2903 C CA . SER A 1 179 ? 63.475 -9.151 18.898 1.00 26.13 178 SER A CA 1
ATOM 2904 C C . SER A 1 179 ? 64.105 -9.131 20.281 1.00 20.80 178 SER A C 1
ATOM 2905 O O . SER A 1 179 ? 64.899 -9.989 20.627 1.00 24.49 178 SER A O 1
ATOM 2912 N N . SER A 1 180 ? 63.877 -8.093 21.065 1.00 17.95 179 SER A N 1
ATOM 2913 C CA . SER A 1 180 ? 64.358 -8.011 22.406 1.00 14.90 179 SER A CA 1
ATOM 2914 C C . SER A 1 180 ? 63.669 -9.038 23.253 1.00 15.24 179 SER A C 1
ATOM 2915 O O . SER A 1 180 ? 62.470 -9.241 23.121 1.00 17.99 179 SER A O 1
ATOM 2923 N N . THR A 1 181 ? 64.397 -9.665 24.200 1.00 14.96 180 THR A N 1
ATOM 2924 C CA . THR A 1 181 ? 63.734 -10.445 25.213 1.00 14.72 180 THR A CA 1
ATOM 2925 C C . THR A 1 181 ? 63.059 -9.492 26.207 1.00 13.38 180 THR A C 1
ATOM 2926 O O . THR A 1 181 ? 63.409 -8.300 26.271 1.00 13.38 180 THR A O 1
ATOM 2937 N N . ALA A 1 182 ? 62.189 -10.061 27.008 1.00 14.37 181 ALA A N 1
ATOM 2938 C CA . ALA A 1 182 ? 61.569 -9.266 28.095 1.00 13.84 181 ALA A CA 1
ATOM 2939 C C . ALA A 1 182 ? 62.634 -8.681 29.026 1.00 13.60 181 ALA A C 1
ATOM 2940 O O . ALA A 1 182 ? 62.540 -7.485 29.396 1.00 13.82 181 ALA A O 1
ATOM 2947 N N . ARG A 1 183 ? 63.652 -9.462 29.378 1.00 13.18 182 ARG A N 1
ATOM 2948 C CA . ARG A 1 183 ? 64.722 -8.916 30.236 1.00 12.96 182 ARG A CA 1
ATOM 2949 C C . ARG A 1 183 ? 65.453 -7.797 29.540 1.00 12.51 182 ARG A C 1
ATOM 2950 O O . ARG A 1 183 ? 65.749 -6.778 30.205 1.00 12.91 182 ARG A O 1
ATOM 2971 N N . GLU A 1 184 ? 65.799 -7.944 28.295 1.00 12.87 183 GLU A N 1
ATOM 2972 C CA . GLU A 1 184 ? 66.525 -6.882 27.593 1.00 12.66 183 GLU A CA 1
ATOM 2973 C C . GLU A 1 184 ? 65.687 -5.610 27.521 1.00 12.42 183 GLU A C 1
ATOM 2974 O O . GLU A 1 184 ? 66.230 -4.509 27.717 1.00 13.02 183 GLU A O 1
ATOM 2986 N N . ALA A 1 185 ? 64.424 -5.717 27.207 1.00 12.29 184 ALA A N 1
ATOM 2987 C CA . ALA A 1 185 ? 63.556 -4.543 27.105 1.00 12.36 184 ALA A CA 1
ATOM 2988 C C . ALA A 1 185 ? 63.410 -3.859 28.474 1.00 12.54 184 ALA A C 1
ATOM 2989 O O . ALA A 1 185 ? 63.506 -2.627 28.595 1.00 13.39 184 ALA A O 1
ATOM 2996 N N . SER A 1 186 ? 63.229 -4.636 29.546 1.00 12.98 185 SER A N 1
ATOM 2997 C CA A SER A 1 186 ? 63.065 -4.059 30.869 0.44 12.73 185 SER A CA 1
ATOM 2998 C CA B SER A 1 186 ? 63.041 -4.006 30.848 0.12 12.12 185 SER A CA 1
ATOM 2999 C CA C SER A 1 186 ? 63.092 -4.122 30.889 0.33 13.47 185 SER A CA 1
ATOM 3000 C C . SER A 1 186 ? 64.361 -3.436 31.331 1.00 12.72 185 SER A C 1
ATOM 3001 O O . SER A 1 186 ? 64.331 -2.364 31.977 1.00 13.30 185 SER A O 1
ATOM 3021 N N . ALA A 1 187 ? 65.507 -4.035 31.058 1.00 13.19 186 ALA A N 1
ATOM 3022 C CA . ALA A 1 187 ? 66.775 -3.479 31.450 1.00 13.50 186 ALA A CA 1
ATOM 3023 C C . ALA A 1 187 ? 67.004 -2.186 30.726 1.00 12.15 186 ALA A C 1
ATOM 3024 O O . ALA A 1 187 ? 67.540 -1.227 31.337 1.00 12.33 186 ALA A O 1
ATOM 3031 N N . ALA A 1 188 ? 66.653 -2.097 29.447 1.00 13.07 187 ALA A N 1
ATOM 3032 C CA . ALA A 1 188 ? 66.810 -0.846 28.699 1.00 13.12 187 ALA A CA 1
ATOM 3033 C C . ALA A 1 188 ? 65.893 0.245 29.268 1.00 13.04 187 ALA A C 1
ATOM 3034 O O . ALA A 1 188 ? 66.316 1.390 29.451 1.00 13.93 187 ALA A O 1
ATOM 3041 N N . ASN A 1 189 ? 64.674 -0.120 29.609 1.00 14.22 188 ASN A N 1
ATOM 3042 C CA . ASN A 1 189 ? 63.781 0.838 30.223 1.00 14.41 188 ASN A CA 1
ATOM 3043 C C . ASN A 1 189 ? 64.394 1.416 31.487 1.00 13.09 188 ASN A C 1
ATOM 3044 O O . ASN A 1 189 ? 64.411 2.634 31.696 1.00 14.41 188 ASN A O 1
ATOM 3055 N N A GLN A 1 190 ? 64.885 0.556 32.406 0.36 10.05 189 GLN A N 1
ATOM 3056 N N B GLN A 1 190 ? 64.939 0.539 32.334 0.64 15.56 189 GLN A N 1
ATOM 3057 C CA A GLN A 1 190 ? 65.511 0.952 33.668 0.36 11.84 189 GLN A CA 1
ATOM 3058 C CA B GLN A 1 190 ? 65.424 1.067 33.607 0.64 12.54 189 GLN A CA 1
ATOM 3059 C C A GLN A 1 190 ? 66.759 1.806 33.413 0.36 11.49 189 GLN A C 1
ATOM 3060 C C B GLN A 1 190 ? 66.755 1.785 33.388 0.64 12.45 189 GLN A C 1
ATOM 3061 O O A GLN A 1 190 ? 66.975 2.803 34.148 0.36 10.19 189 GLN A O 1
ATOM 3062 O O B GLN A 1 190 ? 67.080 2.757 34.143 0.64 16.06 189 GLN A O 1
ATOM 3089 N N . GLU A 1 191 ? 67.550 1.430 32.433 1.00 11.84 190 GLU A N 1
ATOM 3090 C CA . GLU A 1 191 ? 68.793 2.100 32.097 1.00 12.88 190 GLU A CA 1
ATOM 3091 C C . GLU A 1 191 ? 68.493 3.559 31.691 1.00 11.72 190 GLU A C 1
ATOM 3092 O O . GLU A 1 191 ? 69.174 4.500 32.132 1.00 12.03 190 GLU A O 1
ATOM 3104 N N . LEU A 1 192 ? 67.456 3.760 30.877 1.00 12.09 191 LEU A N 1
ATOM 3105 C CA . LEU A 1 192 ? 67.065 5.104 30.452 1.00 12.07 191 LEU A CA 1
ATOM 3106 C C . LEU A 1 192 ? 66.543 5.898 31.604 1.00 11.26 191 LEU A C 1
ATOM 3107 O O . LEU A 1 192 ? 66.906 7.130 31.718 1.00 12.47 191 LEU A O 1
ATOM 3123 N N . LEU A 1 193 ? 65.728 5.332 32.479 1.00 11.40 192 LEU A N 1
ATOM 3124 C CA . LEU A 1 193 ? 65.302 6.019 33.673 1.00 11.37 192 LEU A CA 1
ATOM 3125 C C . LEU A 1 193 ? 66.439 6.432 34.562 1.00 12.92 192 LEU A C 1
ATOM 3126 O O . LEU A 1 193 ? 66.466 7.547 35.100 1.00 12.91 192 LEU A O 1
ATOM 3142 N N . ASP A 1 194 ? 67.445 5.559 34.726 1.00 12.66 193 ASP A N 1
ATOM 3143 C CA . ASP A 1 194 ? 68.577 5.880 35.572 1.00 13.16 193 ASP A CA 1
ATOM 3144 C C . ASP A 1 194 ? 69.379 7.030 34.969 1.00 12.73 193 ASP A C 1
ATOM 3145 O O . ASP A 1 194 ? 69.868 7.916 35.705 1.00 14.49 193 ASP A O 1
ATOM 3154 N N . TYR A 1 195 ? 69.532 7.047 33.681 1.00 12.75 194 TYR A N 1
ATOM 3155 C CA . TYR A 1 195 ? 70.202 8.087 32.943 1.00 12.84 194 TYR A CA 1
ATOM 3156 C C . TYR A 1 195 ? 69.513 9.448 33.132 1.00 12.09 194 TYR A C 1
ATOM 3157 O O . TYR A 1 195 ? 70.115 10.481 33.432 1.00 13.20 194 TYR A O 1
ATOM 3175 N N . LEU A 1 196 ? 68.201 9.461 32.903 1.00 12.03 195 LEU A N 1
ATOM 3176 C CA . LEU A 1 196 ? 67.402 10.674 33.090 1.00 12.23 195 LEU A CA 1
ATOM 3177 C C . LEU A 1 196 ? 67.489 11.141 34.535 1.00 12.26 195 LEU A C 1
ATOM 3178 O O . LEU A 1 196 ? 67.485 12.373 34.720 1.00 13.46 195 LEU A O 1
ATOM 3194 N N . ALA A 1 197 ? 67.545 10.262 35.509 1.00 12.77 196 ALA A N 1
ATOM 3195 C CA . ALA A 1 197 ? 67.673 10.694 36.904 1.00 13.29 196 ALA A CA 1
ATOM 3196 C C . ALA A 1 197 ? 68.972 11.452 37.106 1.00 13.58 196 ALA A C 1
ATOM 3197 O O . ALA A 1 197 ? 68.958 12.487 37.823 1.00 14.14 196 ALA A O 1
ATOM 3204 N N . ILE A 1 198 ? 70.076 11.036 36.485 1.00 14.48 197 ILE A N 1
ATOM 3205 C CA . ILE A 1 198 ? 71.313 11.782 36.584 1.00 15.80 197 ILE A CA 1
ATOM 3206 C C . ILE A 1 198 ? 71.207 13.142 35.932 1.00 15.05 197 ILE A C 1
ATOM 3207 O O . ILE A 1 198 ? 71.694 14.123 36.492 1.00 15.17 197 ILE A O 1
ATOM 3223 N N . LEU A 1 199 ? 70.565 13.204 34.785 1.00 14.99 198 LEU A N 1
ATOM 3224 C CA . LEU A 1 199 ? 70.372 14.484 34.101 1.00 14.62 198 LEU A CA 1
ATOM 3225 C C . LEU A 1 199 ? 69.525 15.439 34.948 1.00 13.33 198 LEU A C 1
ATOM 3226 O O . LEU A 1 199 ? 69.870 16.630 35.021 1.00 14.46 198 LEU A O 1
ATOM 3255 N N . VAL A 1 200 ? 68.475 14.959 35.601 1.00 12.88 199 VAL A N 1
ATOM 3256 C CA . VAL A 1 200 ? 67.747 15.822 36.522 1.00 13.03 199 VAL A CA 1
ATOM 3257 C C . VAL A 1 200 ? 68.648 16.301 37.625 1.00 13.87 199 VAL A C 1
ATOM 3258 O O . VAL A 1 200 ? 68.621 17.504 37.942 1.00 15.03 199 VAL A O 1
ATOM 3271 N N . GLU A 1 201 ? 69.465 15.451 38.226 1.00 14.77 200 GLU A N 1
ATOM 3272 C CA . GLU A 1 201 ? 70.342 15.946 39.297 1.00 15.15 200 GLU A CA 1
ATOM 3273 C C . GLU A 1 201 ? 71.235 17.048 38.778 1.00 15.21 200 GLU A C 1
ATOM 3274 O O . GLU A 1 201 ? 71.476 18.035 39.469 1.00 16.93 200 GLU A O 1
ATOM 3286 N N . GLN A 1 202 ? 71.772 16.879 37.561 1.00 14.94 201 GLN A N 1
ATOM 3287 C CA . GLN A 1 202 ? 72.705 17.808 36.985 1.00 15.65 201 GLN A CA 1
ATOM 3288 C C . GLN A 1 202 ? 72.065 19.138 36.644 1.00 14.95 201 GLN A C 1
ATOM 3289 O O . GLN A 1 202 ? 72.625 20.191 36.950 1.00 16.83 201 GLN A O 1
ATOM 3303 N N . ARG A 1 203 ? 70.885 19.088 36.038 1.00 14.65 202 ARG A N 1
ATOM 3304 C CA . ARG A 1 203 ? 70.194 20.291 35.644 1.00 14.26 202 ARG A CA 1
ATOM 3305 C C . ARG A 1 203 ? 69.598 21.023 36.845 1.00 14.54 202 ARG A C 1
ATOM 3306 O O . ARG A 1 203 ? 69.380 22.239 36.707 1.00 16.37 202 ARG A O 1
ATOM 3327 N N . LEU A 1 204 ? 69.372 20.356 37.976 1.00 15.42 203 LEU A N 1
ATOM 3328 C CA A LEU A 1 204 ? 68.977 21.052 39.201 0.70 16.40 203 LEU A CA 1
ATOM 3329 C CA B LEU A 1 204 ? 68.943 21.085 39.177 0.30 16.22 203 LEU A CA 1
ATOM 3330 C C . LEU A 1 204 ? 70.101 21.930 39.686 1.00 18.03 203 LEU A C 1
ATOM 3331 O O . LEU A 1 204 ? 69.886 23.033 40.159 1.00 21.69 203 LEU A O 1
ATOM 3361 N N . VAL A 1 205 ? 71.324 21.429 39.584 1.00 17.67 204 VAL A N 1
ATOM 3362 C CA . VAL A 1 205 ? 72.484 22.247 39.981 1.00 19.00 204 VAL A CA 1
ATOM 3363 C C . VAL A 1 205 ? 72.837 23.321 38.940 1.00 19.34 204 VAL A C 1
ATOM 3364 O O . VAL A 1 205 ? 73.248 24.462 39.264 1.00 22.39 204 VAL A O 1
ATOM 3377 N N . GLU A 1 206 ? 72.801 23.006 37.656 1.00 18.64 205 GLU A N 1
ATOM 3378 C CA . GLU A 1 206 ? 73.201 23.903 36.575 1.00 19.72 205 GLU A CA 1
ATOM 3379 C C . GLU A 1 206 ? 72.234 23.757 35.420 1.00 17.32 205 GLU A C 1
ATOM 3380 O O . GLU A 1 206 ? 72.429 22.941 34.506 1.00 18.72 205 GLU A O 1
ATOM 3392 N N . PRO A 1 207 ? 71.159 24.469 35.438 1.00 18.07 206 PRO A N 1
ATOM 3393 C CA . PRO A 1 207 ? 70.191 24.329 34.352 1.00 17.38 206 PRO A CA 1
ATOM 3394 C C . PRO A 1 207 ? 70.783 24.815 33.045 1.00 17.41 206 PRO A C 1
ATOM 3395 O O . PRO A 1 207 ? 71.659 25.703 33.013 1.00 20.17 206 PRO A O 1
ATOM 3406 N N . LYS A 1 208 ? 70.317 24.200 31.954 1.00 16.82 207 LYS A N 1
ATOM 3407 C CA . LYS A 1 208 ? 70.627 24.504 30.562 1.00 18.14 207 LYS A CA 1
ATOM 3408 C C . LYS A 1 208 ? 69.365 24.763 29.755 1.00 19.37 207 LYS A C 1
ATOM 3409 O O . LYS A 1 208 ? 68.229 24.762 30.292 1.00 22.79 207 LYS A O 1
ATOM 3423 N N A ASP A 1 209 ? 69.469 24.754 28.431 0.54 18.47 208 ASP A N 1
ATOM 3424 N N B ASP A 1 209 ? 69.415 25.078 28.496 0.46 18.86 208 ASP A N 1
ATOM 3425 C CA A ASP A 1 209 ? 68.398 24.959 27.448 0.54 14.85 208 ASP A CA 1
ATOM 3426 C CA B ASP A 1 209 ? 68.086 25.543 27.962 0.46 16.47 208 ASP A CA 1
ATOM 3427 C C A ASP A 1 209 ? 67.715 23.675 26.944 0.54 15.03 208 ASP A C 1
ATOM 3428 C C B ASP A 1 209 ? 67.503 24.295 27.315 0.46 15.31 208 ASP A C 1
ATOM 3429 O O A ASP A 1 209 ? 67.928 23.157 25.846 0.54 18.27 208 ASP A O 1
ATOM 3430 O O B ASP A 1 209 ? 67.735 24.149 26.117 0.46 17.68 208 ASP A O 1
ATOM 3447 N N . ASP A 1 210 ? 66.850 23.316 27.929 1.00 16.34 209 ASP A N 1
ATOM 3448 C CA . ASP A 1 210 ? 66.218 22.036 27.587 1.00 15.46 209 ASP A CA 1
ATOM 3449 C C . ASP A 1 210 ? 65.011 21.836 28.494 1.00 13.38 209 ASP A C 1
ATOM 3450 O O . ASP A 1 210 ? 64.757 22.557 29.479 1.00 13.39 209 ASP A O 1
ATOM 3459 N N . ILE A 1 211 ? 64.229 20.820 28.155 1.00 12.36 210 ILE A N 1
ATOM 3460 C CA . ILE A 1 211 ? 62.970 20.560 28.845 1.00 11.77 210 ILE A CA 1
ATOM 3461 C C . ILE A 1 211 ? 63.227 20.109 30.282 1.00 11.12 210 ILE A C 1
ATOM 3462 O O . ILE A 1 211 ? 62.522 20.549 31.205 1.00 11.41 210 ILE A O 1
ATOM 3478 N N . ILE A 1 212 ? 64.220 19.244 30.500 1.00 11.04 211 ILE A N 1
ATOM 3479 C CA . ILE A 1 212 ? 64.495 18.800 31.876 1.00 11.12 211 ILE A CA 1
ATOM 3480 C C . ILE A 1 212 ? 64.857 19.982 32.751 1.00 11.38 211 ILE A C 1
ATOM 3481 O O . ILE A 1 212 ? 64.397 20.064 33.885 1.00 12.10 211 ILE A O 1
ATOM 3497 N N . SER A 1 213 ? 65.657 20.915 32.238 1.00 11.90 212 SER A N 1
ATOM 3498 C CA . SER A 1 213 ? 66.025 22.076 33.038 1.00 12.77 212 SER A CA 1
ATOM 3499 C C . SER A 1 213 ? 64.817 22.897 33.420 1.00 12.68 212 SER A C 1
ATOM 3500 O O . SER A 1 213 ? 64.720 23.414 34.536 1.00 13.72 212 SER A O 1
ATOM 3508 N N . LYS A 1 214 ? 63.901 23.094 32.488 1.00 12.72 213 LYS A N 1
ATOM 3509 C CA . LYS A 1 214 ? 62.680 23.816 32.797 1.00 13.73 213 LYS A CA 1
ATOM 3510 C C . LYS A 1 214 ? 61.837 23.117 33.845 1.00 12.43 213 LYS A C 1
ATOM 3511 O O . LYS A 1 214 ? 61.333 23.767 34.761 1.00 13.04 213 LYS A O 1
ATOM 3530 N N . LEU A 1 215 ? 61.711 21.784 33.773 1.00 11.80 214 LEU A N 1
ATOM 3531 C CA . LEU A 1 215 ? 61.051 21.059 34.852 1.00 11.82 214 LEU A CA 1
ATOM 3532 C C . LEU A 1 215 ? 61.746 21.316 36.192 1.00 12.29 214 LEU A C 1
ATOM 3533 O O . LEU A 1 215 ? 61.111 21.521 37.213 1.00 12.96 214 LEU A O 1
ATOM 3549 N N . CYS A 1 216 ? 63.068 21.246 36.176 1.00 12.63 215 CYS A N 1
ATOM 3550 C CA . CYS A 1 216 ? 63.838 21.393 37.415 1.00 13.71 215 CYS A CA 1
ATOM 3551 C C . CYS A 1 216 ? 63.630 22.773 38.003 1.00 14.36 215 CYS A C 1
ATOM 3552 O O . CYS A 1 216 ? 63.337 22.936 39.197 1.00 15.34 215 CYS A O 1
ATOM 3559 N N . THR A 1 217 ? 63.824 23.817 37.204 1.00 13.76 216 THR A N 1
ATOM 3560 C CA . THR A 1 217 ? 63.743 25.174 37.720 1.00 14.45 216 THR A CA 1
ATOM 3561 C C . THR A 1 217 ? 62.314 25.591 38.014 1.00 14.64 216 THR A C 1
ATOM 3562 O O . THR A 1 217 ? 62.042 26.208 39.061 1.00 16.19 216 THR A O 1
ATOM 3581 N N . GLU A 1 218 ? 61.382 25.256 37.168 1.00 13.37 217 GLU A N 1
ATOM 3582 C CA . GLU A 1 218 ? 60.013 25.794 37.278 1.00 13.70 217 GLU A CA 1
ATOM 3583 C C . GLU A 1 218 ? 59.142 24.937 38.149 1.00 13.36 217 GLU A C 1
ATOM 3584 O O . GLU A 1 218 ? 58.130 25.432 38.698 1.00 14.67 217 GLU A O 1
ATOM 3596 N N . GLN A 1 219 ? 59.468 23.642 38.324 1.00 13.63 218 GLN A N 1
ATOM 3597 C CA . GLN A 1 219 ? 58.563 22.723 39.043 1.00 13.56 218 GLN A CA 1
ATOM 3598 C C . GLN A 1 219 ? 59.209 22.004 40.198 1.00 14.60 218 GLN A C 1
ATOM 3599 O O . GLN A 1 219 ? 58.589 21.929 41.260 1.00 15.68 218 GLN A O 1
ATOM 3613 N N . VAL A 1 220 ? 60.469 21.464 40.040 1.00 14.39 219 VAL A N 1
ATOM 3614 C CA . VAL A 1 220 ? 61.085 20.737 41.137 1.00 15.21 219 VAL A CA 1
ATOM 3615 C C . VAL A 1 220 ? 61.511 21.714 42.233 1.00 16.74 219 VAL A C 1
ATOM 3616 O O . VAL A 1 220 ? 61.222 21.535 43.416 1.00 18.91 219 VAL A O 1
ATOM 3629 N N . LYS A 1 221 ? 62.224 22.776 41.845 1.00 16.23 220 LYS A N 1
ATOM 3630 C CA . LYS A 1 221 ? 62.773 23.668 42.874 1.00 17.09 220 LYS A CA 1
ATOM 3631 C C . LYS A 1 221 ? 61.685 24.319 43.685 1.00 18.43 220 LYS A C 1
ATOM 3632 O O . LYS A 1 221 ? 61.841 24.410 44.933 1.00 20.91 220 LYS A O 1
ATOM 3651 N N . PRO A 1 222 ? 60.606 24.785 43.126 1.00 18.83 221 PRO A N 1
ATOM 3652 C CA . PRO A 1 222 ? 59.512 25.338 43.964 1.00 20.07 221 PRO A CA 1
ATOM 3653 C C . PRO A 1 222 ? 58.716 24.324 44.762 1.00 21.29 221 PRO A C 1
ATOM 3654 O O . PRO A 1 222 ? 57.847 24.726 45.516 1.00 26.32 221 PRO A O 1
ATOM 3665 N N . GLY A 1 223 ? 58.955 23.047 44.514 1.00 21.39 222 GLY A N 1
ATOM 3666 C CA . GLY A 1 223 ? 58.184 22.095 45.289 1.00 24.06 222 GLY A CA 1
ATOM 3667 C C . GLY A 1 223 ? 56.897 21.642 44.656 1.00 21.82 222 GLY A C 1
ATOM 3668 O O . GLY A 1 223 ? 56.123 20.972 45.300 1.00 29.04 222 GLY A O 1
ATOM 3672 N N . ASN A 1 224 ? 56.681 21.967 43.380 1.00 20.40 223 ASN A N 1
ATOM 3673 C CA . ASN A 1 224 ? 55.455 21.610 42.706 1.00 20.42 223 ASN A CA 1
ATOM 3674 C C . ASN A 1 224 ? 55.400 20.148 42.270 1.00 19.64 223 ASN A C 1
ATOM 3675 O O . ASN A 1 224 ? 54.270 19.625 42.223 1.00 23.41 223 ASN A O 1
ATOM 3686 N N . ILE A 1 225 ? 56.558 19.581 41.984 1.00 18.77 224 ILE A N 1
ATOM 3687 C CA . ILE A 1 225 ? 56.767 18.185 41.732 1.00 17.19 224 ILE A CA 1
ATOM 3688 C C . ILE A 1 225 ? 58.107 17.787 42.388 1.00 18.18 224 ILE A C 1
ATOM 3689 O O . ILE A 1 225 ? 58.895 18.682 42.711 1.00 18.57 224 ILE A O 1
ATOM 3705 N N . ASP A 1 226 ? 58.340 16.478 42.524 1.00 17.70 225 ASP A N 1
ATOM 3706 C CA . ASP A 1 226 ? 59.649 16.039 42.983 1.00 19.51 225 ASP A CA 1
ATOM 3707 C C . ASP A 1 226 ? 60.538 15.587 41.845 1.00 17.42 225 ASP A C 1
ATOM 3708 O O . ASP A 1 226 ? 60.099 15.536 40.699 1.00 15.97 225 ASP A O 1
ATOM 3717 N N . LYS A 1 227 ? 61.786 15.287 42.160 1.00 18.79 226 LYS A N 1
ATOM 3718 C CA . LYS A 1 227 ? 62.739 14.917 41.132 1.00 18.05 226 LYS A CA 1
ATOM 3719 C C . LYS A 1 227 ? 62.258 13.685 40.380 1.00 17.75 226 LYS A C 1
ATOM 3720 O O . LYS A 1 227 ? 62.445 13.589 39.168 1.00 16.46 226 LYS A O 1
ATOM 3736 N N . SER A 1 228 ? 61.723 12.699 41.108 1.00 17.90 227 SER A N 1
ATOM 3737 C CA . SER A 1 228 ? 61.243 11.485 40.472 1.00 18.24 227 SER A CA 1
ATOM 3738 C C . SER A 1 228 ? 60.134 11.793 39.464 1.00 15.21 227 SER A C 1
ATOM 3739 O O . SER A 1 228 ? 60.074 11.164 38.416 1.00 15.86 227 SER A O 1
ATOM 3752 N N . ASP A 1 229 ? 59.253 12.725 39.795 1.00 15.81 228 ASP A N 1
ATOM 3753 C CA . ASP A 1 229 ? 58.211 13.142 38.862 1.00 14.37 228 ASP A CA 1
ATOM 3754 C C . ASP A 1 229 ? 58.810 13.772 37.585 1.00 13.33 228 ASP A C 1
ATOM 3755 O O . ASP A 1 229 ? 58.365 13.473 36.482 1.00 13.23 228 ASP A O 1
ATOM 3764 N N . ALA A 1 230 ? 59.850 14.582 37.743 1.00 13.24 229 ALA A N 1
ATOM 3765 C CA . ALA A 1 230 ? 60.508 15.185 36.585 1.00 12.42 229 ALA A CA 1
ATOM 3766 C C . ALA A 1 230 ? 61.056 14.072 35.678 1.00 11.88 229 ALA A C 1
ATOM 3767 O O . ALA A 1 230 ? 60.935 14.162 34.444 1.00 11.38 229 ALA A O 1
ATOM 3774 N N . VAL A 1 231 ? 61.676 13.059 36.266 1.00 11.83 230 VAL A N 1
ATOM 3775 C CA . VAL A 1 231 ? 62.189 11.917 35.504 1.00 11.37 230 VAL A CA 1
ATOM 3776 C C . VAL A 1 231 ? 61.063 11.256 34.724 1.00 11.18 230 VAL A C 1
ATOM 3777 O O . VAL A 1 231 ? 61.187 10.972 33.550 1.00 11.65 230 VAL A O 1
ATOM 3790 N N . GLN A 1 232 ? 59.945 10.996 35.420 1.00 11.85 231 GLN A N 1
ATOM 3791 C CA . GLN A 1 232 ? 58.864 10.279 34.736 1.00 11.53 231 GLN A CA 1
ATOM 3792 C C . GLN A 1 232 ? 58.208 11.135 33.664 1.00 10.79 231 GLN A C 1
ATOM 3793 O O . GLN A 1 232 ? 57.790 10.563 32.618 1.00 11.03 231 GLN A O 1
ATOM 3807 N N . ILE A 1 233 ? 58.124 12.438 33.813 1.00 10.76 232 ILE A N 1
ATOM 3808 C CA . ILE A 1 233 ? 57.560 13.271 32.762 1.00 10.86 232 ILE A CA 1
ATOM 3809 C C . ILE A 1 233 ? 58.495 13.276 31.552 1.00 10.36 232 ILE A C 1
ATOM 3810 O O . ILE A 1 233 ? 58.058 13.148 30.396 1.00 10.70 232 ILE A O 1
ATOM 3826 N N . ALA A 1 234 ? 59.796 13.461 31.789 1.00 10.63 233 ALA A N 1
ATOM 3827 C CA . ALA A 1 234 ? 60.774 13.396 30.706 1.00 10.81 233 ALA A CA 1
ATOM 3828 C C . ALA A 1 234 ? 60.698 12.060 29.974 1.00 10.85 233 ALA A C 1
ATOM 3829 O O . ALA A 1 234 ? 60.750 11.981 28.735 1.00 10.86 233 ALA A O 1
ATOM 3836 N N . PHE A 1 235 ? 60.612 10.971 30.750 1.00 10.53 234 PHE A N 1
ATOM 3837 C CA . PHE A 1 235 ? 60.540 9.632 30.152 1.00 10.95 234 PHE A CA 1
ATOM 3838 C C . PHE A 1 235 ? 59.298 9.447 29.306 1.00 10.13 234 PHE A C 1
ATOM 3839 O O . PHE A 1 235 ? 59.360 8.872 28.215 1.00 10.60 234 PHE A O 1
ATOM 3856 N N . LEU A 1 236 ? 58.156 9.926 29.799 1.00 10.17 235 LEU A N 1
ATOM 3857 C CA . LEU A 1 236 ? 56.915 9.888 28.999 1.00 10.15 235 LEU A CA 1
ATOM 3858 C C . LEU A 1 236 ? 57.149 10.593 27.664 1.00 10.13 235 LEU A C 1
ATOM 3859 O O . LEU A 1 236 ? 56.730 10.094 26.603 1.00 10.22 235 LEU A O 1
ATOM 3875 N N . LEU A 1 237 ? 57.745 11.781 27.677 1.00 10.04 236 LEU A N 1
ATOM 3876 C CA . LEU A 1 237 ? 57.972 12.507 26.437 1.00 9.80 236 LEU A CA 1
ATOM 3877 C C . LEU A 1 237 ? 58.866 11.719 25.484 1.00 10.34 236 LEU A C 1
ATOM 3878 O O . LEU A 1 237 ? 58.666 11.778 24.265 1.00 11.66 236 LEU A O 1
ATOM 3894 N N . LEU A 1 238 ? 59.869 11.018 26.006 1.00 10.31 237 LEU A N 1
ATOM 3895 C CA . LEU A 1 238 ? 60.702 10.167 25.161 1.00 11.03 237 LEU A CA 1
ATOM 3896 C C . LEU A 1 238 ? 59.919 9.011 24.567 1.00 10.79 237 LEU A C 1
ATOM 3897 O O . LEU A 1 238 ? 59.961 8.779 23.319 1.00 12.84 237 LEU A O 1
ATOM 3913 N N . VAL A 1 239 ? 59.265 8.238 25.413 1.00 10.31 238 VAL A N 1
ATOM 3914 C CA . VAL A 1 239 ? 58.734 6.961 24.969 1.00 11.41 238 VAL A CA 1
ATOM 3915 C C . VAL A 1 239 ? 57.370 7.021 24.339 1.00 10.70 238 VAL A C 1
ATOM 3916 O O . VAL A 1 239 ? 56.966 6.107 23.605 1.00 12.76 238 VAL A O 1
ATOM 3929 N N . ALA A 1 240 ? 56.611 8.085 24.578 1.00 10.43 239 ALA A N 1
ATOM 3930 C CA . ALA A 1 240 ? 55.242 8.091 24.087 1.00 10.33 239 ALA A CA 1
ATOM 3931 C C . ALA A 1 240 ? 55.181 8.000 22.574 1.00 10.27 239 ALA A C 1
ATOM 3932 O O . ALA A 1 240 ? 54.302 7.311 22.047 1.00 12.81 239 ALA A O 1
ATOM 3939 N N . GLY A 1 241 ? 56.021 8.721 21.889 1.00 9.85 240 GLY A N 1
ATOM 3940 C CA . GLY A 1 241 ? 55.885 8.914 20.456 1.00 11.21 240 GLY A CA 1
ATOM 3941 C C . GLY A 1 241 ? 56.991 8.401 19.579 1.00 9.46 240 GLY A C 1
ATOM 3942 O O . GLY A 1 241 ? 56.857 8.407 18.349 1.00 10.08 240 GLY A O 1
ATOM 3946 N N . ASN A 1 242 ? 58.144 7.985 20.168 1.00 9.79 241 ASN A N 1
ATOM 3947 C CA . ASN A 1 242 ? 59.319 7.810 19.318 1.00 9.78 241 ASN A CA 1
ATOM 3948 C C . ASN A 1 242 ? 59.135 6.652 18.343 1.00 9.69 241 ASN A C 1
ATOM 3949 O O . ASN A 1 242 ? 59.355 6.819 17.125 1.00 9.83 241 ASN A O 1
ATOM 3960 N N . ALA A 1 243 ? 58.732 5.504 18.862 1.00 10.34 242 ALA A N 1
ATOM 3961 C CA . ALA A 1 243 ? 58.588 4.315 17.972 1.00 10.28 242 ALA A CA 1
ATOM 3962 C C . ALA A 1 243 ? 57.512 4.595 16.921 1.00 9.64 242 ALA A C 1
ATOM 3963 O O . ALA A 1 243 ? 57.629 4.103 15.803 1.00 10.02 242 ALA A O 1
ATOM 3970 N N . THR A 1 244 ? 56.492 5.374 17.288 1.00 9.82 243 THR A N 1
ATOM 3971 C CA . THR A 1 244 ? 55.457 5.737 16.308 1.00 9.35 243 THR A CA 1
ATOM 3972 C C . THR A 1 244 ? 56.047 6.610 15.195 1.00 8.93 243 THR A C 1
ATOM 3973 O O . THR A 1 244 ? 55.768 6.367 14.013 1.00 9.36 243 THR A O 1
ATOM 3984 N N . MET A 1 245 ? 56.862 7.590 15.553 1.00 8.82 244 MET A N 1
ATOM 3985 C CA . MET A 1 245 ? 57.536 8.419 14.542 1.00 9.03 244 MET A CA 1
ATOM 3986 C C . MET A 1 245 ? 58.369 7.568 13.577 1.00 8.67 244 MET A C 1
ATOM 3987 O O . MET A 1 245 ? 58.350 7.783 12.370 1.00 9.20 244 MET A O 1
ATOM 4001 N N . VAL A 1 246 ? 59.132 6.635 14.133 1.00 9.04 245 VAL A N 1
ATOM 4002 C CA . VAL A 1 246 ? 59.999 5.795 13.284 1.00 9.24 245 VAL A CA 1
ATOM 4003 C C . VAL A 1 246 ? 59.135 5.064 12.265 1.00 9.20 245 VAL A C 1
ATOM 4004 O O . VAL A 1 246 ? 59.439 5.023 11.073 1.00 9.78 245 VAL A O 1
ATOM 4017 N N . ASN A 1 247 ? 58.071 4.442 12.771 1.00 8.95 246 ASN A N 1
ATOM 4018 C CA . ASN A 1 247 ? 57.145 3.731 11.904 1.00 9.42 246 ASN A CA 1
ATOM 4019 C C . ASN A 1 247 ? 56.522 4.608 10.864 1.00 9.00 246 ASN A C 1
ATOM 4020 O O . ASN A 1 247 ? 56.337 4.185 9.726 1.00 9.70 246 ASN A O 1
ATOM 4031 N N . MET A 1 248 ? 56.125 5.834 11.234 1.00 9.16 247 MET A N 1
ATOM 4032 C CA . MET A 1 248 ? 55.502 6.727 10.258 1.00 8.97 247 MET A CA 1
ATOM 4033 C C . MET A 1 248 ? 56.454 7.088 9.153 1.00 8.67 247 MET A C 1
ATOM 4034 O O . MET A 1 248 ? 56.046 7.146 7.977 1.00 9.32 247 MET A O 1
ATOM 4048 N N . ILE A 1 249 ? 57.720 7.348 9.468 1.00 9.15 248 ILE A N 1
ATOM 4049 C CA . ILE A 1 249 ? 58.703 7.649 8.397 1.00 8.89 248 ILE A CA 1
ATOM 4050 C C . ILE A 1 249 ? 58.812 6.465 7.456 1.00 8.90 248 ILE A C 1
ATOM 4051 O O . ILE A 1 249 ? 58.753 6.595 6.223 1.00 9.62 248 ILE A O 1
ATOM 4067 N N . ALA A 1 250 ? 59.035 5.262 8.041 1.00 9.42 249 ALA A N 1
ATOM 4068 C CA . ALA A 1 250 ? 59.221 4.068 7.200 1.00 9.57 249 ALA A CA 1
ATOM 4069 C C . ALA A 1 250 ? 57.979 3.807 6.357 1.00 8.96 249 ALA A C 1
ATOM 4070 O O . ALA A 1 250 ? 58.078 3.485 5.148 1.00 9.65 249 ALA A O 1
ATOM 4077 N N . LEU A 1 251 ? 56.801 3.884 6.978 1.00 9.31 250 LEU A N 1
ATOM 4078 C CA . LEU A 1 251 ? 55.560 3.671 6.240 1.00 9.26 250 LEU A CA 1
ATOM 4079 C C . LEU A 1 251 ? 55.381 4.696 5.147 1.00 9.04 250 LEU A C 1
ATOM 4080 O O . LEU A 1 251 ? 54.820 4.363 4.086 1.00 9.64 250 LEU A O 1
ATOM 4096 N N . GLY A 1 252 ? 55.795 5.940 5.347 1.00 8.92 251 GLY A N 1
ATOM 4097 C CA . GLY A 1 252 ? 55.687 6.914 4.285 1.00 9.64 251 GLY A CA 1
ATOM 4098 C C . GLY A 1 252 ? 56.525 6.551 3.070 1.00 9.06 251 GLY A C 1
ATOM 4099 O O . GLY A 1 252 ? 56.068 6.680 1.935 1.00 9.88 251 GLY A O 1
ATOM 4103 N N . VAL A 1 253 ? 57.769 6.127 3.305 1.00 9.77 252 VAL A N 1
ATOM 4104 C CA . VAL A 1 253 ? 58.6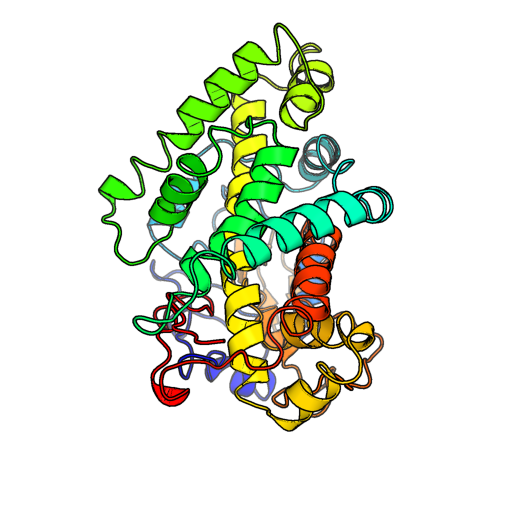49 5.717 2.202 1.00 9.87 252 VAL A CA 1
ATOM 4105 C C . VAL A 1 253 ? 58.038 4.539 1.454 1.00 10.03 252 VAL A C 1
ATOM 4106 O O . VAL A 1 253 ? 57.978 4.498 0.211 1.00 10.44 252 VAL A O 1
ATOM 4119 N N . ALA A 1 254 ? 57.543 3.533 2.215 1.00 10.25 253 ALA A N 1
ATOM 4120 C CA . ALA A 1 254 ? 56.928 2.381 1.587 1.00 10.28 253 ALA A CA 1
ATOM 4121 C C . ALA A 1 254 ? 55.716 2.795 0.762 1.00 10.60 253 ALA A C 1
ATOM 4122 O O . ALA A 1 254 ? 55.491 2.275 -0.347 1.00 11.38 253 ALA A O 1
ATOM 4129 N N . THR A 1 255 ? 54.880 3.687 1.334 1.00 9.79 254 THR A N 1
ATOM 4130 C CA . THR A 1 255 ? 53.655 4.097 0.652 1.00 10.30 254 THR A CA 1
ATOM 4131 C C . THR A 1 255 ? 53.955 4.789 -0.666 1.00 10.14 254 THR A C 1
ATOM 4132 O O . THR A 1 255 ? 53.266 4.589 -1.669 1.00 11.17 254 THR A O 1
ATOM 4143 N N . LEU A 1 256 ? 54.982 5.645 -0.666 1.00 10.53 255 LEU A N 1
ATOM 4144 C CA . LEU A 1 256 ? 55.377 6.327 -1.914 1.00 11.33 255 LEU A CA 1
ATOM 4145 C C . LEU A 1 256 ? 55.805 5.323 -2.952 1.00 12.56 255 LEU A C 1
ATOM 4146 O O . LEU A 1 256 ? 55.474 5.445 -4.149 1.00 15.71 255 LEU A O 1
ATOM 4162 N N . ALA A 1 257 ? 56.554 4.293 -2.527 1.00 11.09 256 ALA A N 1
ATOM 4163 C CA . ALA A 1 257 ? 56.982 3.267 -3.481 1.00 11.86 256 ALA A CA 1
ATOM 4164 C C . ALA A 1 257 ? 55.784 2.500 -4.022 1.00 11.86 256 ALA A C 1
ATOM 4165 O O . ALA A 1 257 ? 55.766 2.087 -5.203 1.00 12.08 256 ALA A O 1
ATOM 4172 N N A GLN A 1 258 ? 54.751 2.302 -3.206 0.43 11.42 257 GLN A N 1
ATOM 4173 N N B GLN A 1 258 ? 54.820 2.268 -3.144 0.56 12.14 2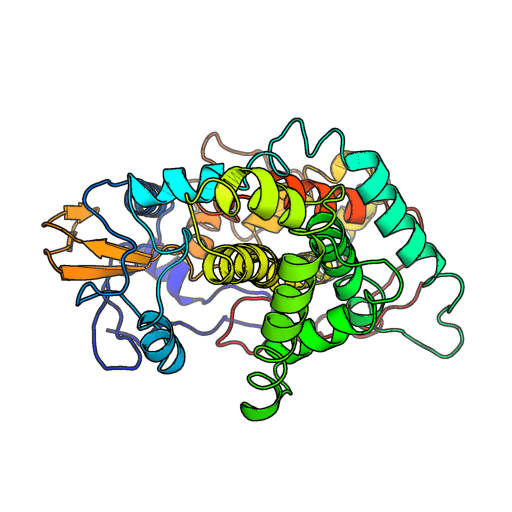57 GLN A N 1
ATOM 4174 C CA A GLN A 1 258 ? 53.539 1.558 -3.562 0.43 12.57 257 GLN A CA 1
ATOM 4175 C CA B GLN A 1 258 ? 53.584 1.591 -3.537 0.56 12.15 257 GLN A CA 1
ATOM 4176 C C A GLN A 1 258 ? 52.674 2.327 -4.571 0.43 12.98 257 GLN A C 1
ATOM 4177 C C B GLN A 1 258 ? 52.814 2.398 -4.600 0.56 12.27 257 GLN A C 1
ATOM 4178 O O A GLN A 1 258 ? 51.802 1.715 -5.197 0.43 17.31 257 GLN A O 1
ATOM 4179 O O B GLN A 1 258 ? 52.235 1.708 -5.446 0.56 15.03 257 GLN A O 1
ATOM 4206 N N A HIS A 1 259 ? 52.915 3.622 -4.676 0.70 11.78 258 HIS A N 1
ATOM 4207 N N B HIS A 1 259 ? 52.756 3.714 -4.518 0.30 12.28 258 HIS A N 1
ATOM 4208 C CA A HIS A 1 259 ? 52.056 4.509 -5.463 0.70 12.85 258 HIS A CA 1
ATOM 4209 C CA B HIS A 1 259 ? 51.989 4.514 -5.473 0.30 14.48 258 HIS A CA 1
ATOM 4210 C C A HIS A 1 259 ? 52.946 5.463 -6.262 0.70 12.96 258 HIS A C 1
ATOM 4211 C C B HIS A 1 259 ? 52.951 5.407 -6.262 0.30 13.09 258 HIS A C 1
ATOM 4212 O O A HIS A 1 259 ? 53.144 6.645 -5.979 0.70 12.85 258 HIS A O 1
ATOM 4213 O O B HIS A 1 259 ? 53.135 6.562 -5.870 0.30 15.00 258 HIS A O 1
ATOM 4240 N N . PRO A 1 260 ? 53.590 4.888 -7.298 1.00 13.95 259 PRO A N 1
ATOM 4241 C CA . PRO A 1 260 ? 54.635 5.639 -8.001 1.00 15.77 259 PRO A CA 1
ATOM 4242 C C . PRO A 1 260 ? 54.252 6.997 -8.493 1.00 15.00 259 PRO A C 1
ATOM 4243 O O . PRO A 1 260 ? 55.105 7.897 -8.523 1.00 17.10 259 PRO A O 1
ATOM 4254 N N . ASP A 1 261 ? 53.001 7.169 -8.942 1.00 14.61 260 ASP A N 1
ATOM 4255 C CA . ASP A 1 261 ? 52.717 8.483 -9.507 1.00 15.49 260 ASP A CA 1
ATOM 4256 C C . ASP A 1 261 ? 52.722 9.559 -8.459 1.00 14.72 260 ASP A C 1
ATOM 4257 O O . ASP A 1 261 ? 52.987 10.741 -8.706 1.00 15.76 260 ASP A O 1
ATOM 4266 N N . GLN A 1 262 ? 52.285 9.191 -7.252 1.00 13.57 261 GLN A N 1
ATOM 4267 C CA . GLN A 1 262 ? 52.328 10.163 -6.115 1.00 14.31 261 GLN A CA 1
ATOM 4268 C C . GLN A 1 262 ? 53.781 10.442 -5.695 1.00 13.20 261 GLN A C 1
ATOM 4269 O O . GLN A 1 262 ? 54.065 11.594 -5.386 1.00 14.08 261 GLN A O 1
ATOM 4283 N N . LEU A 1 263 ? 54.670 9.468 -5.714 1.00 13.28 262 LEU A N 1
ATOM 4284 C CA . LEU A 1 263 ? 56.086 9.788 -5.532 1.00 14.17 262 LEU A CA 1
ATOM 4285 C C . LEU A 1 263 ? 56.535 10.706 -6.609 1.00 13.49 262 LEU A C 1
ATOM 4286 O O . LEU A 1 263 ? 57.301 11.641 -6.309 1.00 14.66 262 LEU A O 1
ATOM 4302 N N . ALA A 1 264 ? 56.166 10.469 -7.852 1.00 14.06 263 ALA A N 1
ATOM 4303 C CA . ALA A 1 264 ? 56.604 11.385 -8.912 1.00 16.44 263 ALA A CA 1
ATOM 4304 C C . ALA A 1 264 ? 56.131 12.820 -8.633 1.00 14.67 263 ALA A C 1
ATOM 4305 O O . ALA A 1 264 ? 56.855 13.819 -8.820 1.00 15.94 263 ALA A O 1
ATOM 4312 N N . GLN A 1 265 ? 54.897 12.948 -8.170 1.00 14.67 264 GLN A N 1
ATOM 4313 C CA . GLN A 1 265 ? 54.350 14.254 -7.853 1.00 14.14 264 GLN A CA 1
ATOM 4314 C C . GLN A 1 265 ? 55.138 14.926 -6.714 1.00 14.17 264 GLN A C 1
ATOM 4315 O O . GLN A 1 265 ? 55.436 16.131 -6.797 1.00 15.86 264 GLN A O 1
ATOM 4329 N N . LEU A 1 266 ? 55.456 14.183 -5.660 1.00 13.04 265 LEU A N 1
ATOM 4330 C CA . LEU A 1 266 ? 56.209 14.718 -4.527 1.00 13.38 265 LEU A CA 1
ATOM 4331 C C . LEU A 1 266 ? 57.635 15.098 -4.941 1.00 14.46 265 LEU A C 1
ATOM 4332 O O . LEU A 1 266 ? 58.157 16.129 -4.475 1.00 17.02 265 LEU A O 1
ATOM 4348 N N A LYS A 1 267 ? 58.222 14.283 -5.795 0.49 16.01 266 LYS A N 1
ATOM 4349 N N B LYS A 1 267 ? 58.329 14.326 -5.749 0.51 17.16 266 LYS A N 1
ATOM 4350 C CA A LYS A 1 267 ? 59.547 14.539 -6.332 0.49 17.58 266 LYS A CA 1
ATOM 4351 C CA B LYS A 1 267 ? 59.629 14.802 -6.218 0.51 19.23 266 LYS A CA 1
ATOM 4352 C C A LYS A 1 267 ? 59.578 15.834 -7.153 0.49 18.07 266 LYS A C 1
ATOM 4353 C C B LYS A 1 267 ? 59.475 16.127 -6.949 0.51 18.87 266 LYS A C 1
ATOM 4354 O O A LYS A 1 267 ? 60.617 16.507 -7.186 0.49 17.89 266 LYS A O 1
ATOM 4355 O O B LYS A 1 267 ? 60.179 17.138 -6.829 0.51 18.34 266 LYS A O 1
ATOM 4392 N N . ALA A 1 268 ? 58.501 16.141 -7.883 1.00 18.06 267 ALA A N 1
ATOM 4393 C CA . ALA A 1 268 ? 58.340 17.325 -8.735 1.00 19.60 267 ALA A CA 1
ATOM 4394 C C . ALA A 1 268 ? 57.959 18.552 -7.932 1.00 18.06 267 ALA A C 1
ATOM 4395 O O . ALA A 1 268 ? 58.178 19.666 -8.379 1.00 19.24 267 ALA A O 1
ATOM 4402 N N . ASN A 1 269 ? 57.384 18.343 -6.741 1.00 18.80 268 ASN A N 1
ATOM 4403 C CA . ASN A 1 269 ? 56.871 19.444 -5.963 1.00 17.87 268 ASN A CA 1
ATOM 4404 C C . ASN A 1 269 ? 56.919 19.112 -4.480 1.00 18.48 268 ASN A C 1
ATOM 4405 O O . ASN A 1 269 ? 55.953 18.646 -3.869 1.00 17.72 268 ASN A O 1
ATOM 4416 N N . PRO A 1 270 ? 58.086 19.326 -3.873 1.00 17.56 269 PRO A N 1
ATOM 4417 C CA . PRO A 1 270 ? 58.212 19.041 -2.416 1.00 17.08 269 PRO A CA 1
ATOM 4418 C C . PRO A 1 270 ? 57.283 19.911 -1.545 1.00 16.09 269 PRO A C 1
ATOM 4419 O O . PRO A 1 270 ? 57.079 19.585 -0.371 1.00 16.61 269 PRO A O 1
ATOM 4430 N N . SER A 1 271 ? 56.695 20.979 -2.057 1.00 17.45 270 SER A N 1
ATOM 4431 C CA . SER A 1 271 ? 55.705 21.732 -1.330 1.00 18.79 270 SER A CA 1
ATOM 4432 C C . SER A 1 271 ? 54.418 20.925 -1.067 1.00 16.23 270 SER A C 1
ATOM 4433 O O . SER A 1 271 ? 53.574 21.377 -0.286 1.00 17.49 270 SER A O 1
ATOM 4441 N N . LEU A 1 272 ? 54.271 19.778 -1.713 1.00 15.27 271 LEU A N 1
ATOM 4442 C CA . LEU A 1 272 ? 53.205 18.850 -1.393 1.00 14.97 271 LEU A CA 1
ATOM 4443 C C . LEU A 1 272 ? 53.461 18.061 -0.157 1.00 11.73 271 LEU A C 1
ATOM 4444 O O . LEU A 1 272 ? 52.577 17.284 0.274 1.00 12.20 271 LEU A O 1
ATOM 4460 N N . ALA A 1 273 ? 54.597 18.184 0.495 1.00 11.01 272 ALA A N 1
ATOM 4461 C CA . ALA A 1 273 ? 54.876 17.370 1.667 1.00 10.28 272 ALA A CA 1
ATOM 4462 C C . ALA A 1 273 ? 53.837 17.523 2.772 1.00 9.75 272 ALA A C 1
ATOM 4463 O O . ALA A 1 273 ? 53.479 16.498 3.356 1.00 9.76 272 ALA A O 1
ATOM 4470 N N . PRO A 1 274 ? 53.377 18.720 3.109 1.00 10.46 273 PRO A N 1
ATOM 4471 C CA . PRO A 1 274 ? 52.339 18.802 4.190 1.00 11.04 273 PRO A CA 1
ATOM 4472 C C . PRO A 1 274 ? 51.121 17.940 3.895 1.00 10.38 273 PRO A C 1
ATOM 4473 O O . PRO A 1 274 ? 50.592 17.256 4.777 1.00 10.94 273 PRO A O 1
ATOM 4484 N N . GLN A 1 275 ? 50.620 18.020 2.651 1.00 11.06 274 GLN A N 1
ATOM 4485 C CA A GLN A 1 275 ? 49.455 17.252 2.244 0.38 11.21 274 GLN A CA 1
ATOM 4486 C CA B GLN A 1 275 ? 49.395 17.252 2.369 0.62 11.91 274 GLN A CA 1
ATOM 4487 C C . GLN A 1 275 ? 49.717 15.757 2.263 1.00 10.02 274 GLN A C 1
ATOM 4488 O O . GLN A 1 275 ? 48.881 14.936 2.656 1.00 10.26 274 GLN A O 1
ATOM 4514 N N . PHE A 1 276 ? 50.913 15.343 1.808 1.00 9.99 275 PHE A N 1
ATOM 4515 C CA . PHE A 1 276 ? 51.328 13.961 1.862 1.00 9.42 275 PHE A CA 1
ATOM 4516 C C . PHE A 1 276 ? 51.273 13.484 3.323 1.00 9.14 275 PHE A C 1
ATOM 4517 O O . PHE A 1 276 ? 50.759 12.428 3.627 1.00 9.02 275 PHE A O 1
ATOM 4534 N N . VAL A 1 277 ? 51.852 14.289 4.224 1.00 9.00 276 VAL A N 1
ATOM 4535 C CA . VAL A 1 277 ? 51.889 13.920 5.633 1.00 9.13 276 VAL A CA 1
ATOM 4536 C C . VAL A 1 277 ? 50.483 13.838 6.234 1.00 9.17 276 VAL A C 1
ATOM 4537 O O . VAL A 1 277 ? 50.214 12.942 7.015 1.00 9.20 276 VAL A O 1
ATOM 4550 N N . GLU A 1 278 ? 49.602 14.743 5.856 1.00 9.20 277 GLU A N 1
ATOM 4551 C CA . GLU A 1 278 ? 48.219 14.670 6.353 1.00 9.66 277 GLU A CA 1
ATOM 4552 C C . GLU A 1 278 ? 47.620 13.328 5.967 1.00 8.99 277 GLU A C 1
ATOM 4553 O O . GLU A 1 278 ? 46.962 12.653 6.766 1.00 9.41 277 GLU A O 1
ATOM 4574 N N . GLU A 1 279 ? 47.758 12.960 4.686 1.00 9.00 278 GLU A N 1
ATOM 4575 C CA . GLU A 1 279 ? 47.180 11.718 4.205 1.00 9.17 278 GLU A CA 1
ATOM 4576 C C . GLU A 1 279 ? 47.843 10.530 4.893 1.00 9.07 278 GLU A C 1
ATOM 4577 O O . GLU A 1 279 ? 47.168 9.563 5.274 1.00 9.96 278 GLU A O 1
ATOM 4589 N N . LEU A 1 280 ? 49.158 10.569 5.075 1.00 9.15 279 LEU A N 1
ATOM 4590 C CA . LEU A 1 280 ? 49.875 9.505 5.739 1.00 9.20 279 LEU A CA 1
ATOM 4591 C C . LEU A 1 280 ? 49.345 9.297 7.168 1.00 9.05 279 LEU A C 1
ATOM 4592 O O . LEU A 1 280 ? 49.173 8.154 7.611 1.00 10.06 279 LEU A O 1
ATOM 4608 N N . CYS A 1 281 ? 49.140 10.385 7.911 1.00 9.30 280 CYS A N 1
ATOM 4609 C CA . CYS A 1 281 ? 48.726 10.270 9.282 1.00 9.90 280 CYS A CA 1
ATOM 4610 C C . CYS A 1 281 ? 47.287 9.794 9.438 1.00 9.98 280 CYS A C 1
ATOM 4611 O O . CYS A 1 281 ? 46.903 9.267 10.487 1.00 12.28 280 CYS A O 1
ATOM 4618 N N . ARG A 1 282 ? 46.467 9.973 8.420 1.00 9.05 281 ARG A N 1
ATOM 4619 C CA . ARG A 1 282 ? 45.118 9.395 8.352 1.00 9.16 281 ARG A CA 1
ATOM 4620 C C . ARG A 1 282 ? 45.168 7.930 7.975 1.00 9.17 281 ARG A C 1
ATOM 4621 O O . ARG A 1 282 ? 44.600 7.044 8.635 1.00 9.59 281 ARG A O 1
ATOM 4642 N N . TYR A 1 283 ? 45.827 7.634 6.836 1.00 8.97 282 TYR A N 1
ATOM 4643 C CA . TYR A 1 283 ? 45.815 6.292 6.262 1.00 9.27 282 TYR A CA 1
ATOM 4644 C C . TYR A 1 283 ? 46.571 5.275 7.092 1.00 9.23 282 TYR A C 1
ATOM 4645 O O . TYR A 1 283 ? 46.085 4.152 7.240 1.00 10.12 282 TYR A O 1
ATOM 4663 N N . HIS A 1 284 ? 47.741 5.643 7.608 1.00 9.12 283 HIS A N 1
ATOM 4664 C CA . HIS A 1 284 ? 48.531 4.791 8.462 1.00 9.15 283 HIS A CA 1
ATOM 4665 C C . HIS A 1 284 ? 48.441 5.326 9.892 1.00 9.20 283 HIS A C 1
ATOM 4666 O O . HIS A 1 284 ? 49.234 6.145 10.323 1.00 9.60 283 HIS A O 1
ATOM 4680 N N . THR A 1 285 ? 47.402 4.846 10.613 1.00 9.40 284 THR A N 1
ATOM 4681 C CA . THR A 1 285 ? 47.188 5.267 12.004 1.00 9.10 284 THR A CA 1
ATOM 4682 C C . THR A 1 285 ? 48.016 4.378 12.902 1.00 9.38 284 THR A C 1
ATOM 4683 O O . THR A 1 285 ? 47.544 3.373 13.444 1.00 10.21 284 THR A O 1
ATOM 4694 N N . ALA A 1 286 ? 49.292 4.714 13.043 1.00 9.34 285 ALA A N 1
ATOM 4695 C CA . ALA A 1 286 ? 50.292 3.918 13.726 1.00 9.32 285 ALA A CA 1
ATOM 4696 C C . ALA A 1 286 ? 50.152 3.931 15.226 1.00 9.11 285 ALA A C 1
ATOM 4697 O O . ALA A 1 286 ? 50.818 3.107 15.884 1.00 10.59 285 ALA A O 1
ATOM 4704 N N . SER A 1 287 ? 49.315 4.784 15.823 1.00 9.17 286 SER A N 1
ATOM 4705 C CA . SER A 1 287 ? 48.978 4.652 17.232 1.00 9.68 286 SER A CA 1
ATOM 4706 C C . SER A 1 287 ? 47.449 4.587 17.326 1.00 9.59 286 SER A C 1
ATOM 4707 O O . SER A 1 287 ? 46.771 5.629 17.284 1.00 10.38 286 SER A O 1
ATOM 4715 N N . ALA A 1 288 ? 46.923 3.365 17.445 1.00 10.02 287 ALA A N 1
ATOM 4716 C CA . ALA A 1 288 ? 45.511 3.106 17.317 1.00 9.99 287 ALA A CA 1
ATOM 4717 C C . ALA A 1 288 ? 44.845 2.658 18.607 1.00 9.82 287 ALA A C 1
ATOM 4718 O O . ALA A 1 288 ? 43.594 2.430 18.583 1.00 10.32 287 ALA A O 1
ATOM 4725 N N . LEU A 1 289 ? 45.584 2.518 19.699 1.00 10.04 288 LEU A N 1
ATOM 4726 C CA . LEU A 1 289 ? 45.069 1.867 20.910 1.00 10.53 288 LEU A CA 1
ATOM 4727 C C . LEU A 1 289 ? 45.123 2.777 22.133 1.00 10.43 288 LEU A C 1
ATOM 4728 O O . LEU A 1 289 ? 45.029 2.290 23.260 1.00 11.29 288 LEU A O 1
ATOM 4744 N N . ALA A 1 290 ? 45.249 4.097 21.924 1.00 9.77 289 ALA A N 1
ATOM 4745 C CA . ALA A 1 290 ? 45.430 5.012 23.021 1.00 10.12 289 ALA A CA 1
ATOM 4746 C C . ALA A 1 290 ? 44.162 5.690 23.484 1.00 10.11 289 ALA A C 1
ATOM 4747 O O . ALA A 1 290 ? 44.166 6.315 24.576 1.00 11.56 289 ALA A O 1
ATOM 4754 N N . ILE A 1 291 ? 43.065 5.653 22.751 1.00 9.09 290 ILE A N 1
ATOM 4755 C CA . ILE A 1 291 ? 41.867 6.385 23.121 1.00 9.32 290 ILE A CA 1
ATOM 4756 C C . ILE A 1 291 ? 40.955 5.442 23.864 1.00 9.58 290 ILE A C 1
ATOM 4757 O O . ILE A 1 291 ? 40.065 4.789 23.331 1.00 10.66 290 ILE A O 1
ATOM 4773 N N . LYS A 1 292 ? 41.245 5.313 25.189 1.00 9.41 291 LYS A N 1
ATOM 4774 C CA . LYS A 1 292 ? 40.627 4.352 26.064 1.00 9.68 291 LYS A CA 1
ATOM 4775 C C . LYS A 1 292 ? 40.089 5.086 27.276 1.00 9.56 291 LYS A C 1
ATOM 4776 O O . LYS A 1 292 ? 40.689 6.051 27.765 1.00 9.39 291 LYS A O 1
ATOM 4795 N N . ARG A 1 293 ? 38.950 4.606 27.788 1.00 9.27 292 ARG A N 1
ATOM 4796 C CA . ARG A 1 293 ? 38.278 5.222 28.907 1.00 9.27 292 ARG A CA 1
ATOM 4797 C C . ARG A 1 293 ? 37.540 4.202 29.743 1.00 9.50 292 ARG A C 1
ATOM 4798 O O . ARG A 1 293 ? 37.231 3.098 29.267 1.00 10.00 292 ARG A O 1
ATOM 4819 N N . THR A 1 294 ? 37.139 4.604 30.940 1.00 10.09 293 THR A N 1
ATOM 4820 C CA . THR A 1 294 ? 36.044 3.965 31.646 1.00 10.72 293 THR A CA 1
ATOM 4821 C C . THR A 1 294 ? 34.943 4.987 31.804 1.00 10.43 293 THR A C 1
ATOM 4822 O O . THR A 1 294 ? 35.194 6.188 31.972 1.00 12.04 293 THR A O 1
ATOM 4841 N N . ALA A 1 295 ? 33.694 4.523 31.779 1.00 11.07 294 ALA A N 1
ATOM 4842 C CA . ALA A 1 295 ? 32.576 5.402 32.073 1.00 11.16 294 ALA A CA 1
ATOM 4843 C C . ALA A 1 295 ? 32.471 5.682 33.588 1.00 11.64 294 ALA A C 1
ATOM 4844 O O . ALA A 1 295 ? 32.402 4.739 34.387 1.00 14.17 294 ALA A O 1
ATOM 4851 N N . LYS A 1 296 ? 32.458 6.918 33.984 1.00 11.49 295 LYS A N 1
ATOM 4852 C CA . LYS A 1 296 ? 32.248 7.285 35.374 1.00 12.29 295 LYS A CA 1
ATOM 4853 C C . LYS A 1 296 ? 30.764 7.158 35.767 1.00 12.57 295 LYS A C 1
ATOM 4854 O O . LYS A 1 296 ? 30.476 6.986 36.965 1.00 14.07 295 LYS A O 1
ATOM 4889 N N . GLU A 1 297 ? 29.887 7.256 34.828 1.00 12.44 296 GLU A N 1
ATOM 4890 C CA . GLU A 1 297 ? 28.425 7.166 34.961 1.00 12.72 296 GLU A CA 1
ATOM 4891 C C . GLU A 1 297 ? 27.905 6.686 33.621 1.00 11.04 296 GLU A C 1
ATOM 4892 O O . GLU A 1 297 ? 28.638 6.693 32.637 1.00 12.11 296 GLU A O 1
ATOM 4904 N N . ASP A 1 298 ? 26.619 6.306 33.586 1.00 11.80 297 ASP A N 1
ATOM 4905 C CA . ASP A 1 298 ? 26.054 5.808 32.324 1.00 11.44 297 ASP A CA 1
ATOM 4906 C C . ASP A 1 298 ? 26.186 6.874 31.225 1.00 11.11 297 ASP A C 1
ATOM 4907 O O . ASP A 1 298 ? 25.957 8.069 31.474 1.00 12.38 297 ASP A O 1
ATOM 4916 N N . VAL A 1 299 ? 26.481 6.407 30.023 1.00 11.13 298 VAL A N 1
ATOM 4917 C CA . VAL A 1 299 ? 26.566 7.263 28.828 1.00 11.59 298 VAL A CA 1
ATOM 4918 C C . VAL A 1 299 ? 26.024 6.520 27.640 1.00 10.29 298 VAL A C 1
ATOM 4919 O O . VAL A 1 299 ? 26.392 5.384 27.395 1.00 12.77 298 VAL A O 1
ATOM 4942 N N . MET A 1 300 ? 25.189 7.166 26.855 1.00 10.46 299 MET A N 1
ATOM 4943 C CA . MET A 1 300 ? 24.635 6.594 25.621 1.00 10.14 299 MET A CA 1
ATOM 4944 C C . MET A 1 300 ? 25.539 6.944 24.462 1.00 10.58 299 MET A C 1
ATOM 4945 O O . MET A 1 300 ? 25.887 8.135 24.296 1.00 11.72 299 MET A O 1
ATOM 4959 N N . ILE A 1 301 ? 25.882 5.979 23.647 1.00 10.41 300 ILE A N 1
ATOM 4960 C CA . ILE A 1 301 ? 26.697 6.167 22.457 1.00 10.90 300 ILE A CA 1
ATOM 4961 C C . ILE A 1 301 ? 25.996 5.440 21.330 1.00 11.24 300 ILE A C 1
ATOM 4962 O O . ILE A 1 301 ? 25.933 4.220 21.301 1.00 11.51 300 ILE A O 1
ATOM 4978 N N . GLY A 1 302 ? 25.430 6.253 20.379 1.00 12.22 301 GLY A N 1
ATOM 4979 C CA . GLY A 1 302 ? 24.660 5.605 19.333 1.00 13.06 301 GLY A CA 1
ATOM 4980 C C . GLY A 1 302 ? 23.497 4.860 19.904 1.00 11.76 301 GLY A C 1
ATOM 4981 O O . GLY A 1 302 ? 22.733 5.368 20.715 1.00 12.78 301 GLY A O 1
ATOM 4985 N N . ASP A 1 303 ? 23.315 3.602 19.470 1.00 11.84 302 ASP A N 1
ATOM 4986 C CA . ASP A 1 303 ? 22.224 2.787 19.965 1.00 12.69 302 ASP A CA 1
ATOM 4987 C C . ASP A 1 303 ? 22.618 1.933 21.157 1.00 11.92 302 ASP A C 1
ATOM 4988 O O . ASP A 1 303 ? 21.852 0.979 21.478 1.00 13.07 302 ASP A O 1
ATOM 4997 N N . LYS A 1 304 ? 23.689 2.258 21.849 1.00 11.04 303 LYS A N 1
ATOM 4998 C CA . LYS A 1 304 ? 24.113 1.479 22.995 1.00 11.17 303 LYS A CA 1
ATOM 4999 C C . LYS A 1 304 ? 24.178 2.327 24.234 1.00 11.32 303 LYS A C 1
ATOM 5000 O O . LYS A 1 304 ? 24.497 3.523 24.249 1.00 13.11 303 LYS A O 1
ATOM 5019 N N . LEU A 1 305 ? 23.913 1.703 25.383 1.00 12.17 304 LEU A N 1
ATOM 5020 C CA . LEU A 1 305 ? 24.147 2.241 26.694 1.00 11.75 304 LEU A CA 1
ATOM 5021 C C . LEU A 1 305 ? 25.430 1.652 27.267 1.00 11.77 304 LEU A C 1
ATOM 5022 O O . LEU A 1 305 ? 25.541 0.439 27.429 1.00 13.18 304 LEU A O 1
ATOM 5038 N N . VAL A 1 306 ? 26.388 2.533 27.522 1.00 11.08 305 VAL A N 1
ATOM 5039 C CA . VAL A 1 306 ? 27.625 2.188 28.233 1.00 10.87 305 VAL A CA 1
ATOM 5040 C C . VAL A 1 306 ? 27.365 2.520 29.710 1.00 10.50 305 VAL A C 1
ATOM 5041 O O . VAL A 1 306 ? 27.107 3.641 30.093 1.00 11.97 305 VAL A O 1
ATOM 5054 N N . ARG A 1 307 ? 27.362 1.446 30.534 1.00 10.98 306 ARG A N 1
ATOM 5055 C CA . ARG A 1 307 ? 27.066 1.629 31.935 1.00 11.21 306 ARG A CA 1
ATOM 5056 C C . ARG A 1 307 ? 28.302 2.096 32.715 1.00 11.56 306 ARG A C 1
ATOM 5057 O O . ARG A 1 307 ? 29.435 1.846 32.335 1.00 11.51 306 ARG A O 1
ATOM 5096 N N . ALA A 1 308 ? 28.017 2.717 33.870 1.00 12.31 307 ALA A N 1
ATOM 5097 C CA . ALA A 1 308 ? 29.069 3.085 34.790 1.00 12.30 307 ALA A CA 1
ATOM 5098 C C . ALA A 1 308 ? 30.016 1.901 35.019 1.00 11.83 307 ALA A C 1
ATOM 5099 O O . ALA A 1 308 ? 29.572 0.775 35.202 1.00 12.69 307 ALA A O 1
ATOM 5106 N N . ASN A 1 309 ? 31.317 2.179 34.998 1.00 12.13 308 ASN A N 1
ATOM 5107 C CA . ASN A 1 309 ? 32.391 1.211 35.249 1.00 12.68 308 ASN A CA 1
ATOM 5108 C C . ASN A 1 309 ? 32.607 0.244 34.106 1.00 12.50 308 ASN A C 1
ATOM 5109 O O . ASN A 1 309 ? 33.354 -0.744 34.284 1.00 14.58 308 ASN A O 1
ATOM 5120 N N . GLU A 1 310 ? 32.077 0.547 32.913 1.00 11.32 309 GLU A N 1
ATOM 5121 C CA . GLU A 1 310 ? 32.418 -0.226 31.729 1.00 11.24 309 GLU A CA 1
ATOM 5122 C C . GLU A 1 310 ? 33.498 0.525 30.927 1.00 10.78 309 GLU A C 1
ATOM 5123 O O . GLU A 1 310 ? 33.531 1.765 30.905 1.00 11.39 309 GLU A O 1
ATOM 5135 N N . GLY A 1 311 ? 34.356 -0.256 30.311 1.00 11.08 310 GLY A N 1
ATOM 5136 C CA . GLY A 1 311 ? 35.433 0.256 29.512 1.00 10.65 310 GLY A CA 1
ATOM 5137 C C . GLY A 1 311 ? 35.046 0.514 28.061 1.00 9.71 310 GLY A C 1
ATOM 5138 O O . GLY A 1 311 ? 34.118 -0.100 27.536 1.00 10.52 310 GLY A O 1
ATOM 5142 N N . ILE A 1 312 ? 35.777 1.448 27.453 1.00 9.90 311 ILE A N 1
ATOM 5143 C CA . ILE A 1 312 ? 35.573 1.854 26.083 1.00 9.91 311 ILE A CA 1
ATOM 5144 C C . ILE A 1 312 ? 36.951 2.001 25.392 1.00 9.48 311 ILE A C 1
ATOM 5145 O O . ILE A 1 312 ? 37.864 2.599 25.958 1.00 9.87 311 ILE A O 1
ATOM 5161 N N . ILE A 1 313 ? 37.038 1.466 24.205 1.00 10.05 312 ILE A N 1
ATOM 5162 C CA . ILE A 1 313 ? 38.166 1.661 23.286 1.00 9.65 312 ILE A CA 1
ATOM 5163 C C . ILE A 1 313 ? 37.604 2.335 22.032 1.00 9.39 312 ILE A C 1
ATOM 5164 O O . ILE A 1 313 ? 36.720 1.794 21.395 1.00 10.68 312 ILE A O 1
ATOM 5180 N N . ALA A 1 314 ? 38.118 3.509 21.701 1.00 9.26 313 ALA A N 1
ATOM 5181 C CA . ALA A 1 314 ? 37.662 4.267 20.541 1.00 9.07 313 ALA A CA 1
ATOM 5182 C C . ALA A 1 314 ? 38.748 4.206 19.493 1.00 8.79 313 ALA A C 1
ATOM 5183 O O . ALA A 1 314 ? 39.840 4.746 19.682 1.00 9.64 313 ALA A O 1
ATOM 5190 N N . SER A 1 315 ? 38.489 3.524 18.388 1.00 9.23 314 SER A N 1
ATOM 5191 C CA . SER A 1 315 ? 39.486 3.300 17.372 1.00 9.28 314 SER A CA 1
ATOM 5192 C C . SER A 1 315 ? 39.631 4.511 16.467 1.00 8.96 314 SER A C 1
ATOM 5193 O O . SER A 1 315 ? 38.842 4.706 15.543 1.00 9.58 314 SER A O 1
ATOM 5201 N N . ASN A 1 316 ? 40.688 5.290 16.666 1.00 9.19 315 ASN A N 1
ATOM 5202 C CA . ASN A 1 316 ? 40.996 6.367 15.735 1.00 9.07 315 ASN A CA 1
ATOM 5203 C C . ASN A 1 316 ? 41.419 5.845 14.378 1.00 9.35 315 ASN A C 1
ATOM 5204 O O . ASN A 1 316 ? 41.243 6.541 13.367 1.00 9.76 315 ASN A O 1
ATOM 5215 N N . GLN A 1 317 ? 41.965 4.627 14.317 1.00 9.25 316 GLN A N 1
ATOM 5216 C CA . GLN A 1 317 ? 42.286 4.000 13.038 1.00 9.55 316 GLN A CA 1
ATOM 5217 C C . GLN A 1 317 ? 41.034 3.774 12.204 1.00 9.98 316 GLN A C 1
ATOM 5218 O O . GLN A 1 317 ? 40.991 4.095 11.029 1.00 11.20 316 GLN A O 1
ATOM 5232 N N . SER A 1 318 ? 40.014 3.191 12.846 1.00 9.68 317 SER A N 1
ATOM 5233 C CA . SER A 1 318 ? 38.735 3.020 12.156 1.00 10.59 317 SER A CA 1
ATOM 5234 C C . SER A 1 318 ? 38.103 4.354 11.798 1.00 9.80 317 SER A C 1
ATOM 5235 O O . SER A 1 318 ? 37.550 4.512 10.709 1.00 10.72 317 SER A O 1
ATOM 5243 N N . ALA A 1 319 ? 38.132 5.333 12.702 1.00 9.93 318 ALA A N 1
ATOM 5244 C CA . ALA A 1 319 ? 37.587 6.667 12.416 1.00 9.73 318 ALA A CA 1
ATOM 5245 C C . ALA A 1 319 ? 38.208 7.246 11.161 1.00 9.65 318 ALA A C 1
ATOM 5246 O O . ALA A 1 319 ? 37.526 7.929 10.384 1.00 10.47 318 ALA A O 1
ATOM 5253 N N . ASN A 1 320 ? 39.506 7.021 10.989 1.00 9.34 319 ASN A N 1
ATOM 5254 C CA . ASN A 1 320 ? 40.249 7.565 9.879 1.00 9.79 319 ASN A CA 1
ATOM 5255 C C . ASN A 1 320 ? 39.926 6.864 8.543 1.00 10.10 319 ASN A C 1
ATOM 5256 O O . ASN A 1 320 ? 40.314 7.376 7.491 1.00 10.64 319 ASN A O 1
ATOM 5267 N N . ARG A 1 321 ? 39.187 5.756 8.607 1.00 10.19 320 ARG A N 1
ATOM 5268 C CA . ARG A 1 321 ? 38.709 5.063 7.428 1.00 11.19 320 ARG A CA 1
ATOM 5269 C C . ARG A 1 321 ? 37.172 5.160 7.305 1.00 11.34 320 ARG A C 1
ATOM 5270 O O . ARG A 1 321 ? 36.553 4.443 6.534 1.00 12.41 320 ARG A O 1
ATOM 5291 N N . ASP A 1 322 ? 36.550 6.077 8.047 1.00 11.43 321 ASP A N 1
ATOM 5292 C CA . ASP A 1 322 ? 35.092 6.177 8.073 1.00 11.64 321 ASP A CA 1
ATOM 5293 C C . ASP A 1 322 ? 34.593 6.853 6.793 1.00 11.48 321 ASP A C 1
ATOM 5294 O O . ASP A 1 322 ? 34.817 8.038 6.570 1.00 12.70 321 ASP A O 1
ATOM 5303 N N . GLU A 1 323 ? 33.938 6.042 5.963 1.00 12.87 322 GLU A N 1
ATOM 5304 C CA . GLU A 1 323 ? 33.443 6.473 4.657 1.00 15.76 322 GLU A CA 1
ATOM 5305 C C . GLU A 1 323 ? 32.476 7.616 4.756 1.00 14.36 322 GLU A C 1
ATOM 5306 O O . GLU A 1 323 ? 32.261 8.373 3.778 1.00 18.57 322 GLU A O 1
ATOM 5318 N N . GLU A 1 324 ? 31.809 7.847 5.867 1.00 14.01 323 GLU A N 1
ATOM 5319 C CA . GLU A 1 324 ? 30.882 8.919 6.068 1.00 16.19 323 GLU A CA 1
ATOM 5320 C C . GLU A 1 324 ? 31.606 10.241 6.144 1.00 15.00 323 GLU A C 1
ATOM 5321 O O . GLU A 1 324 ? 30.999 11.271 5.905 1.00 18.91 323 GLU A O 1
ATOM 5333 N N . VAL A 1 325 ? 32.896 10.232 6.493 1.00 13.69 324 VAL A N 1
ATOM 5334 C CA . VAL A 1 325 ? 33.709 11.404 6.682 1.00 12.84 324 VAL A CA 1
ATOM 5335 C C . VAL A 1 325 ? 34.711 11.593 5.544 1.00 12.69 324 VAL A C 1
ATOM 5336 O O . VAL A 1 325 ? 34.806 12.676 4.992 1.00 13.53 324 VAL A O 1
ATOM 5349 N N . PHE A 1 326 ? 35.469 10.522 5.226 1.00 12.73 325 PHE A N 1
ATOM 5350 C CA . PHE A 1 326 ? 36.555 10.520 4.272 1.00 13.77 325 PHE A CA 1
ATOM 5351 C C . PHE A 1 326 ? 36.135 9.692 3.055 1.00 15.43 325 PHE A C 1
ATOM 5352 O O . PHE A 1 326 ? 36.093 8.469 3.087 1.00 17.15 325 PHE A O 1
ATOM 5369 N N . GLU A 1 327 ? 35.813 10.402 1.961 1.00 15.78 326 GLU A N 1
ATOM 5370 C CA . GLU A 1 327 ? 35.359 9.703 0.745 1.00 16.66 326 GLU A CA 1
ATOM 5371 C C . GLU A 1 327 ? 36.451 8.788 0.241 1.00 15.06 326 GLU A C 1
ATOM 5372 O O . GLU A 1 327 ? 37.645 9.154 0.223 1.00 14.95 326 GLU A O 1
ATOM 5384 N N . ASN A 1 328 ? 36.102 7.590 -0.237 1.00 15.77 327 ASN A N 1
ATOM 5385 C CA . ASN A 1 328 ? 37.089 6.614 -0.700 1.00 15.12 327 ASN A CA 1
ATOM 5386 C C . ASN A 1 328 ? 38.199 6.464 0.331 1.00 13.92 327 ASN A C 1
ATOM 5387 O O . ASN A 1 328 ? 39.364 6.670 0.063 1.00 13.69 327 ASN A O 1
ATOM 5398 N N . PRO A 1 329 ? 37.831 6.066 1.556 1.00 13.57 328 PRO A N 1
ATOM 5399 C CA . PRO A 1 329 ? 38.766 6.108 2.672 1.00 12.89 328 PRO A CA 1
ATOM 5400 C C . PRO A 1 329 ? 39.943 5.162 2.569 1.00 12.32 328 PRO A C 1
ATOM 5401 O O . PRO A 1 329 ? 40.964 5.397 3.214 1.00 12.77 328 PRO A O 1
ATOM 5412 N N . ASP A 1 330 ? 39.776 4.104 1.769 1.00 12.48 329 ASP A N 1
ATOM 5413 C CA . ASP A 1 330 ? 40.859 3.122 1.659 1.00 13.15 329 ASP A CA 1
ATOM 5414 C C . ASP A 1 330 ? 41.821 3.429 0.538 1.00 13.57 329 ASP A C 1
ATOM 5415 O O . ASP A 1 330 ? 42.772 2.667 0.303 1.00 14.53 329 ASP A O 1
ATOM 5424 N N . GLU A 1 331 ? 41.633 4.544 -0.119 1.00 13.84 330 GLU A N 1
ATOM 5425 C CA . GLU A 1 331 ? 42.571 5.072 -1.123 1.00 16.64 330 GLU A CA 1
ATOM 5426 C C . GLU A 1 331 ? 43.538 6.018 -0.435 1.00 14.53 330 GLU A C 1
ATOM 5427 O O . GLU A 1 331 ? 43.135 6.898 0.310 1.00 14.64 330 GLU A O 1
ATOM 5439 N N . PHE A 1 332 ? 44.829 5.832 -0.696 1.00 13.02 331 PHE A N 1
ATOM 5440 C CA . PHE A 1 332 ? 45.846 6.765 -0.296 1.00 12.33 331 PHE A CA 1
ATOM 5441 C C . PHE A 1 332 ? 45.931 7.826 -1.367 1.00 11.92 331 PHE A C 1
ATOM 5442 O O . PHE A 1 332 ? 46.319 7.535 -2.515 1.00 13.32 331 PHE A O 1
ATOM 5459 N N . ASN A 1 333 ? 45.541 9.051 -1.045 1.00 11.27 332 ASN A N 1
ATOM 5460 C CA . ASN A 1 333 ? 45.523 10.136 -2.034 1.00 11.82 332 ASN A CA 1
ATOM 5461 C C . ASN A 1 333 ? 46.085 11.405 -1.420 1.00 11.52 332 ASN A C 1
ATOM 5462 O O . ASN A 1 333 ? 45.421 12.106 -0.643 1.00 12.30 332 ASN A O 1
ATOM 5473 N N A MET A 1 334 ? 47.335 11.739 -1.695 0.56 11.38 333 MET A N 1
ATOM 5474 N N B MET A 1 334 ? 47.322 11.758 -1.800 0.44 13.25 333 MET A N 1
ATOM 5475 C CA A MET A 1 334 ? 47.868 12.967 -1.112 0.56 13.65 333 MET A CA 1
ATOM 5476 C CA B MET A 1 334 ? 47.969 12.956 -1.271 0.44 11.96 333 MET A CA 1
ATOM 5477 C C A MET A 1 334 ? 47.206 14.203 -1.653 0.56 12.61 333 MET A C 1
ATOM 5478 C C B MET A 1 334 ? 47.175 14.198 -1.639 0.44 12.14 333 MET A C 1
ATOM 5479 O O A MET A 1 334 ? 47.388 15.283 -1.080 0.56 13.72 333 MET A O 1
ATOM 5480 O O B MET A 1 334 ? 47.243 15.213 -0.942 0.44 13.59 333 MET A O 1
ATOM 5507 N N . ASN A 1 335 ? 46.402 14.117 -2.729 1.00 12.88 334 ASN A N 1
ATOM 5508 C CA . ASN A 1 335 ? 45.632 15.264 -3.192 1.00 13.45 334 ASN A CA 1
ATOM 5509 C C . ASN A 1 335 ? 44.189 15.211 -2.704 1.00 13.21 334 ASN A C 1
ATOM 5510 O O . ASN A 1 335 ? 43.300 15.895 -3.281 1.00 15.34 334 ASN A O 1
ATOM 5521 N N . ARG A 1 336 ? 43.953 14.453 -1.631 1.00 13.46 335 ARG A N 1
ATOM 5522 C CA . ARG A 1 336 ? 42.645 14.376 -0.958 1.00 12.78 335 ARG A CA 1
ATOM 5523 C C . ARG A 1 336 ? 42.018 15.732 -0.762 1.00 12.58 335 ARG A C 1
ATOM 5524 O O . ARG A 1 336 ? 42.667 16.691 -0.318 1.00 13.54 335 ARG A O 1
ATOM 5545 N N . LYS A 1 337 ? 40.711 15.780 -0.995 1.00 13.46 336 LYS A N 1
ATOM 5546 C CA . LYS A 1 337 ? 39.863 16.946 -0.662 1.00 13.63 336 LYS A CA 1
ATOM 5547 C C . LYS A 1 337 ? 39.417 16.704 0.754 1.00 12.88 336 LYS A C 1
ATOM 5548 O O . LYS A 1 337 ? 38.556 15.822 0.996 1.00 14.33 336 LYS A O 1
ATOM 5567 N N . TRP A 1 338 ? 39.973 17.430 1.718 1.00 12.35 337 TRP A N 1
ATOM 5568 C CA . TRP A 1 338 ? 39.704 17.137 3.132 1.00 12.69 337 TRP A CA 1
ATOM 5569 C C . TRP A 1 338 ? 38.388 17.683 3.549 1.00 13.77 337 TRP A C 1
ATOM 5570 O O . TRP A 1 338 ? 38.050 18.841 3.189 1.00 16.82 337 TRP A O 1
ATOM 5591 N N . PRO A 1 339 ? 37.634 16.976 4.387 1.00 13.53 338 PRO A N 1
ATOM 5592 C CA . PRO A 1 339 ? 36.383 17.457 4.958 1.00 14.18 338 PRO A CA 1
ATOM 5593 C C . PRO A 1 339 ? 36.638 18.370 6.112 1.00 13.55 338 PRO A C 1
ATOM 5594 O O . PRO A 1 339 ? 37.807 18.580 6.529 1.00 14.36 338 PRO A O 1
ATOM 5605 N N . PRO A 1 340 ? 35.592 18.918 6.730 1.00 14.28 339 PRO A N 1
ATOM 5606 C CA . PRO A 1 340 ? 35.798 19.746 7.899 1.00 15.77 339 PRO A CA 1
ATOM 5607 C C . PRO A 1 340 ? 36.226 18.975 9.123 1.00 13.95 339 PRO A C 1
ATOM 5608 O O . PRO A 1 340 ? 36.895 19.587 10.000 1.00 17.71 339 PRO A O 1
ATOM 5619 N N . GLN A 1 341 ? 35.898 17.699 9.218 1.00 12.44 340 GLN A N 1
ATOM 5620 C CA . GLN A 1 341 ? 36.226 16.913 10.368 1.00 11.92 340 GLN A CA 1
ATOM 5621 C C . GLN A 1 341 ? 37.734 16.551 10.382 1.00 11.38 340 GLN A C 1
ATOM 5622 O O . GLN A 1 341 ? 38.249 16.107 9.377 1.00 12.62 340 GLN A O 1
ATOM 5647 N N . ASP A 1 342 ? 38.347 16.669 11.530 1.00 11.63 341 ASP A N 1
ATOM 5648 C CA . ASP A 1 342 ? 39.760 16.375 11.645 1.00 10.91 341 ASP A CA 1
ATOM 5649 C C . ASP A 1 342 ? 40.056 14.911 11.468 1.00 10.22 341 ASP A C 1
ATOM 5650 O O . ASP A 1 342 ? 39.409 14.070 12.097 1.00 10.93 341 ASP A O 1
ATOM 5659 N N . PRO A 1 343 ? 41.110 14.536 10.724 1.00 9.93 342 PRO A N 1
ATOM 5660 C CA . PRO A 1 343 ? 41.651 13.198 10.916 1.00 9.91 342 PRO A CA 1
ATOM 5661 C C . PRO A 1 343 ? 42.187 13.046 12.327 1.00 9.45 342 PRO A C 1
ATOM 5662 O O . PRO A 1 343 ? 42.595 14.028 12.981 1.00 9.53 342 PRO A O 1
ATOM 5673 N N . LEU A 1 344 ? 42.194 11.798 12.800 1.00 9.00 343 LEU A N 1
ATOM 5674 C CA . LEU A 1 344 ? 42.414 11.463 14.196 1.00 8.72 343 LEU A CA 1
ATOM 5675 C C . LEU A 1 344 ? 43.706 10.675 14.430 1.00 8.96 343 LEU A C 1
ATOM 5676 O O . LEU A 1 344 ? 43.811 9.943 15.419 1.00 8.86 343 LEU A O 1
ATOM 5692 N N . GLY A 1 345 ? 44.707 10.839 13.545 1.00 8.70 344 GLY A N 1
ATOM 5693 C CA . GLY A 1 345 ? 45.965 10.154 13.787 1.00 9.00 344 GLY A CA 1
ATOM 5694 C C . GLY A 1 345 ? 46.629 10.491 15.101 1.00 8.39 344 GLY A C 1
ATOM 5695 O O . GLY A 1 345 ? 47.360 9.675 15.640 1.00 9.12 344 GLY A O 1
ATOM 5699 N N . PHE A 1 346 ? 46.363 11.695 15.621 1.00 8.40 345 PHE A N 1
ATOM 5700 C CA . PHE A 1 346 ? 46.945 12.201 16.855 1.00 8.29 345 PHE A CA 1
ATOM 5701 C C . PHE A 1 346 ? 45.912 12.268 17.984 1.00 8.45 345 PHE A C 1
ATOM 5702 O O . PHE A 1 346 ? 46.129 12.908 19.009 1.00 8.94 345 PHE A O 1
ATOM 5719 N N . GLY A 1 347 ? 44.788 11.561 17.807 1.00 8.64 346 GLY A N 1
ATOM 5720 C CA . GLY A 1 347 ? 43.751 11.601 18.829 1.00 8.78 346 GLY A CA 1
ATOM 5721 C C . GLY A 1 347 ? 42.947 12.898 18.759 1.00 8.89 346 GLY A C 1
ATOM 5722 O O . GLY A 1 347 ? 42.821 13.554 17.725 1.00 9.37 346 GLY A O 1
ATOM 5726 N N . PHE A 1 348 ? 42.320 13.226 19.910 1.00 9.04 347 PHE A N 1
ATOM 5727 C CA . PHE A 1 348 ? 41.311 14.279 19.899 1.00 9.19 347 PHE A CA 1
ATOM 5728 C C . PHE A 1 348 ? 41.015 14.711 21.303 1.00 9.62 347 PHE A C 1
ATOM 5729 O O . PHE A 1 348 ? 41.218 13.936 22.259 1.00 10.04 347 PHE A O 1
ATOM 5746 N N . GLY A 1 349 ? 40.519 15.942 21.452 1.00 10.34 348 GLY A N 1
ATOM 5747 C CA . GLY A 1 349 ? 40.162 16.429 22.777 1.00 10.96 348 GLY A CA 1
ATOM 5748 C C . GLY A 1 349 ? 41.373 16.873 23.570 1.00 10.37 348 GLY A C 1
ATOM 5749 O O . GLY A 1 349 ? 42.444 17.123 23.037 1.00 10.78 348 GLY A O 1
ATOM 5753 N N . ASP A 1 350 ? 41.186 16.982 24.890 1.00 10.48 349 ASP A N 1
ATOM 5754 C CA . ASP A 1 350 ? 42.258 17.551 25.684 1.00 11.28 349 ASP A CA 1
ATOM 5755 C C . ASP A 1 350 ? 43.524 16.711 25.684 1.00 9.48 349 ASP A C 1
ATOM 5756 O O . ASP A 1 350 ? 44.612 17.269 25.825 1.00 10.35 349 ASP A O 1
ATOM 5765 N N . HIS A 1 351 ? 43.405 15.404 25.529 1.00 9.35 350 HIS A N 1
ATOM 5766 C CA . HIS A 1 351 ? 44.557 14.507 25.515 1.00 9.43 350 HIS A CA 1
ATOM 5767 C C . HIS A 1 351 ? 45.227 14.390 24.160 1.00 9.04 350 HIS A C 1
ATOM 5768 O O . HIS A 1 351 ? 46.249 13.696 24.053 1.00 9.36 350 HIS A O 1
ATOM 5782 N N . ARG A 1 352 ? 44.727 15.066 23.125 1.00 8.97 351 ARG A N 1
ATOM 5783 C CA . ARG A 1 352 ? 45.301 15.007 21.794 1.00 8.68 351 ARG A CA 1
ATOM 5784 C C . ARG A 1 352 ? 46.838 15.188 21.861 1.00 8.62 351 ARG A C 1
ATOM 5785 O O . ARG A 1 352 ? 47.314 16.041 22.608 1.00 9.22 351 ARG A O 1
ATOM 5806 N N . CYS A 1 353 ? 47.557 14.417 21.072 1.00 8.58 352 CYS A N 1
ATOM 5807 C CA . CYS A 1 353 ? 48.992 14.316 21.151 1.00 8.55 352 CYS A CA 1
ATOM 5808 C C . CYS A 1 353 ? 49.649 15.657 21.421 1.00 8.60 352 CYS A C 1
ATOM 5809 O O . CYS A 1 353 ? 49.536 16.589 20.613 1.00 8.94 352 CYS A O 1
ATOM 5816 N N . ILE A 1 354 ? 50.423 15.759 22.503 1.00 8.86 353 ILE A N 1
ATOM 5817 C CA . ILE A 1 354 ? 51.105 17.002 22.831 1.00 9.23 353 ILE A CA 1
ATOM 5818 C C . ILE A 1 354 ? 52.041 17.394 21.676 1.00 8.91 353 ILE A C 1
ATOM 5819 O O . ILE A 1 354 ? 52.316 18.605 21.482 1.00 9.81 353 ILE A O 1
ATOM 5835 N N . ALA A 1 355 ? 52.592 16.398 20.987 1.00 8.87 354 ALA A N 1
ATOM 5836 C CA . ALA A 1 355 ? 53.622 16.609 20.000 1.00 9.18 354 ALA A CA 1
ATOM 5837 C C . ALA A 1 355 ? 53.085 16.612 18.570 1.00 8.79 354 ALA A C 1
ATOM 5838 O O . ALA A 1 355 ? 53.866 16.509 17.629 1.00 9.94 354 ALA A O 1
ATOM 5845 N N . GLU A 1 356 ? 51.772 16.813 18.374 1.00 8.67 355 GLU A N 1
ATOM 5846 C CA . GLU A 1 356 ? 51.253 16.720 17.020 1.00 8.58 355 GLU A CA 1
ATOM 5847 C C . GLU A 1 356 ? 51.964 17.661 16.075 1.00 8.55 355 GLU A C 1
ATOM 5848 O O . GLU A 1 356 ? 52.301 17.286 14.926 1.00 9.00 355 GLU A O 1
ATOM 5860 N N . HIS A 1 357 ? 52.156 18.925 16.479 1.00 8.73 356 HIS A N 1
ATOM 5861 C CA . HIS A 1 357 ? 52.799 19.876 15.600 1.00 8.82 356 HIS A CA 1
ATOM 5862 C C . HIS A 1 357 ? 54.259 19.498 15.344 1.00 8.69 356 HIS A C 1
ATOM 5863 O O . HIS A 1 357 ? 54.752 19.612 14.202 1.00 8.98 356 HIS A O 1
ATOM 5877 N N . LEU A 1 358 ? 54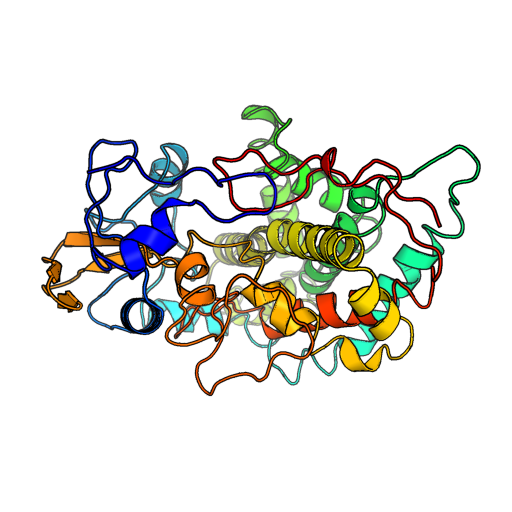.970 19.072 16.381 1.00 8.62 357 LEU A N 1
ATOM 5878 C CA . LEU A 1 358 ? 56.363 18.605 16.212 1.00 8.81 357 LEU A CA 1
ATOM 5879 C C . LEU A 1 358 ? 56.451 17.428 15.271 1.00 8.53 357 LEU A C 1
ATOM 5880 O O . LEU A 1 358 ? 57.280 17.409 14.366 1.00 8.84 357 LEU A O 1
ATOM 5896 N N . ALA A 1 359 ? 55.593 16.418 15.490 1.00 8.53 358 ALA A N 1
ATOM 5897 C CA . ALA A 1 359 ? 55.620 15.225 14.677 1.00 8.63 358 ALA A CA 1
ATOM 5898 C C . ALA A 1 359 ? 55.333 15.551 13.208 1.00 8.53 358 ALA A C 1
ATOM 5899 O O . ALA A 1 359 ? 56.009 15.077 12.307 1.00 8.78 358 ALA A O 1
ATOM 5906 N N . LYS A 1 360 ? 54.305 16.380 12.972 1.00 8.30 359 LYS A N 1
ATOM 5907 C CA . LYS A 1 360 ? 54.020 16.763 11.588 1.00 8.83 359 LYS A CA 1
ATOM 5908 C C . LYS A 1 360 ? 55.176 17.524 10.986 1.00 8.56 359 LYS A C 1
ATOM 5909 O O . LYS A 1 360 ? 55.466 17.342 9.792 1.00 9.12 359 LYS A O 1
ATOM 5928 N N . ALA A 1 361 ? 55.879 18.357 11.754 1.00 8.59 360 ALA A N 1
ATOM 5929 C CA . ALA A 1 361 ? 57.039 19.085 11.227 1.00 8.68 360 ALA A CA 1
ATOM 5930 C C . ALA A 1 361 ? 58.154 18.118 10.919 1.00 8.44 360 ALA A C 1
ATOM 5931 O O . ALA A 1 361 ? 58.863 18.272 9.910 1.00 9.08 360 ALA A O 1
ATOM 5938 N N . GLU A 1 362 ? 58.406 17.137 11.800 1.00 8.64 361 GLU A N 1
ATOM 5939 C CA . GLU A 1 362 ? 59.433 16.149 11.481 1.00 8.45 361 GLU A CA 1
ATOM 5940 C C . GLU A 1 362 ? 59.120 15.424 10.182 1.00 8.30 361 GLU A C 1
ATOM 5941 O O . GLU A 1 362 ? 59.956 15.252 9.306 1.00 8.79 361 GLU A O 1
ATOM 5953 N N . LEU A 1 363 ? 57.855 14.965 10.068 1.00 8.39 362 LEU A N 1
ATOM 5954 C CA . LEU A 1 363 ? 57.449 14.220 8.874 1.00 8.51 362 LEU A CA 1
ATOM 5955 C C . LEU A 1 363 ? 57.504 15.095 7.625 1.00 8.51 362 LEU A C 1
ATOM 5956 O O . LEU A 1 363 ? 57.940 14.640 6.562 1.00 8.81 362 LEU A O 1
ATOM 5972 N N . THR A 1 364 ? 57.037 16.333 7.720 1.00 8.65 363 THR A N 1
ATOM 5973 C CA . THR A 1 364 ? 57.059 17.220 6.546 1.00 8.83 363 THR A CA 1
ATOM 5974 C C . THR A 1 364 ? 58.500 17.499 6.133 1.00 8.74 363 THR A C 1
ATOM 5975 O O . THR A 1 364 ? 58.797 17.540 4.928 1.00 10.05 363 THR A O 1
ATOM 5994 N N . THR A 1 365 ? 59.375 17.696 7.093 1.00 8.79 364 THR A N 1
ATOM 5995 C CA . THR A 1 365 ? 60.780 17.886 6.771 1.00 9.09 364 THR A CA 1
ATOM 5996 C C . THR A 1 365 ? 61.369 16.690 6.081 1.00 8.97 364 THR A C 1
ATOM 5997 O O . THR A 1 365 ? 62.077 16.789 5.073 1.00 9.63 364 THR A O 1
ATOM 6008 N N . VAL A 1 366 ? 61.082 15.501 6.623 1.00 8.78 365 VAL A N 1
ATOM 6009 C CA . VAL A 1 366 ? 61.561 14.272 5.960 1.00 8.93 365 VAL A CA 1
ATOM 6010 C C . VAL A 1 366 ? 61.075 14.245 4.523 1.00 8.93 365 VAL A C 1
ATOM 6011 O O . VAL A 1 366 ? 61.867 14.003 3.594 1.00 9.72 365 VAL A O 1
ATOM 6024 N N . PHE A 1 367 ? 59.762 14.395 4.300 1.00 8.66 366 PHE A N 1
ATOM 6025 C CA . PHE A 1 367 ? 59.207 14.134 2.993 1.00 9.11 366 PHE A CA 1
ATOM 6026 C C . PHE A 1 367 ? 59.392 15.280 2.007 1.00 8.98 366 PHE A C 1
ATOM 6027 O O . PHE A 1 367 ? 59.186 15.058 0.805 1.00 10.90 366 PHE A O 1
ATOM 6044 N N . SER A 1 368 ? 59.840 16.430 2.454 1.00 9.76 367 SER A N 1
ATOM 6045 C CA . SER A 1 368 ? 60.248 17.494 1.539 1.00 10.48 367 SER A CA 1
ATOM 6046 C C . SER A 1 368 ? 61.726 17.485 1.242 1.00 11.23 367 SER A C 1
ATOM 6047 O O . SER A 1 368 ? 62.159 18.290 0.416 1.00 14.60 367 SER A O 1
ATOM 6055 N N . THR A 1 369 ? 62.496 16.618 1.907 1.00 10.02 368 THR A N 1
ATOM 6056 C CA . THR A 1 369 ? 63.934 16.576 1.800 1.00 10.72 368 THR A CA 1
ATOM 6057 C C . THR A 1 369 ? 64.461 15.275 1.231 1.00 11.38 368 THR A C 1
ATOM 6058 O O . THR A 1 369 ? 65.429 15.285 0.408 1.00 12.55 368 THR A O 1
ATOM 6069 N N . LEU A 1 370 ? 63.950 14.141 1.677 1.00 10.94 369 LEU A N 1
ATOM 6070 C CA . LEU A 1 370 ? 64.483 12.832 1.363 1.00 11.16 369 LEU A CA 1
ATOM 6071 C C . LEU A 1 370 ? 64.680 12.640 -0.149 1.00 11.04 369 LEU A C 1
ATOM 6072 O O . LEU A 1 370 ? 65.767 12.108 -0.522 1.00 12.51 369 LEU A O 1
ATOM 6088 N N . TYR A 1 371 ? 63.714 12.959 -0.958 1.00 11.80 370 TYR A N 1
ATOM 6089 C CA . TYR A 1 371 ? 63.817 12.682 -2.388 1.00 12.70 370 TYR A CA 1
ATOM 6090 C C . TYR A 1 371 ? 64.485 13.801 -3.171 1.00 13.92 370 TYR A C 1
ATOM 6091 O O . TYR A 1 371 ? 64.781 13.628 -4.356 1.00 14.39 370 TYR A O 1
ATOM 6109 N N . GLN A 1 372 ? 64.748 14.961 -2.532 1.00 13.86 371 GLN A N 1
ATOM 6110 C CA A GLN A 1 372 ? 65.651 15.961 -3.103 0.39 13.36 371 GLN A CA 1
ATOM 6111 C CA B GLN A 1 372 ? 65.659 15.930 -3.099 0.61 13.57 371 GLN A CA 1
ATOM 6112 C C . GLN A 1 372 ? 67.086 15.479 -2.918 1.00 13.77 371 GLN A C 1
ATOM 6113 O O . GLN A 1 372 ? 67.920 15.559 -3.835 1.00 15.68 371 GLN A O 1
ATOM 6139 N N . LYS A 1 373 ? 67.376 14.949 -1.755 1.00 13.12 372 LYS A N 1
ATOM 6140 C CA . LYS A 1 373 ? 68.699 14.386 -1.473 1.00 13.38 372 LYS A CA 1
ATOM 6141 C C . LYS A 1 373 ? 68.962 13.141 -2.333 1.00 12.94 372 LYS A C 1
ATOM 6142 O O . LYS A 1 373 ? 70.045 13.035 -2.923 1.00 14.96 372 LYS A O 1
ATOM 6161 N N . PHE A 1 374 ? 67.985 12.260 -2.370 1.00 12.87 373 PHE A N 1
ATOM 6162 C CA . PHE A 1 374 ? 68.072 10.942 -2.984 1.00 12.51 373 PHE A CA 1
ATOM 6163 C C . PHE A 1 374 ? 66.926 10.757 -3.996 1.00 12.04 373 PHE A C 1
ATOM 6164 O O . PHE A 1 374 ? 65.993 9.994 -3.699 1.00 12.74 373 PHE A O 1
ATOM 6181 N N . PRO A 1 375 ? 66.994 11.405 -5.154 1.00 13.17 374 PRO A N 1
ATOM 6182 C CA . PRO A 1 375 ? 65.875 11.311 -6.104 1.00 13.42 374 PRO A CA 1
ATOM 6183 C C . PRO A 1 375 ? 65.687 9.904 -6.617 1.00 13.78 374 PRO A C 1
ATOM 6184 O O . PRO A 1 375 ? 64.613 9.573 -7.138 1.00 16.55 374 PRO A O 1
ATOM 6195 N N . ASP A 1 376 ? 66.683 9.052 -6.531 1.00 13.21 375 ASP A N 1
ATOM 6196 C CA . ASP A 1 376 ? 66.626 7.666 -7.015 1.00 13.25 375 ASP A CA 1
ATOM 6197 C C . ASP A 1 376 ? 66.493 6.667 -5.877 1.00 13.08 375 ASP A C 1
ATOM 6198 O O . ASP A 1 376 ? 66.724 5.482 -6.071 1.00 14.60 375 ASP A O 1
ATOM 6207 N N . LEU A 1 377 ? 66.029 7.131 -4.707 1.00 12.86 376 LEU A N 1
ATOM 6208 C CA A LEU A 1 377 ? 65.814 6.237 -3.574 0.16 13.12 376 LEU A CA 1
ATOM 6209 C CA B LEU A 1 377 ? 65.831 6.214 -3.582 0.84 12.66 376 LEU A CA 1
ATOM 6210 C C . LEU A 1 377 ? 64.813 5.162 -3.954 1.00 12.59 376 LEU A C 1
ATOM 6211 O O . LEU A 1 377 ? 63.689 5.481 -4.410 1.00 14.20 376 LEU A O 1
ATOM 6241 N N . LYS A 1 378 ? 65.146 3.891 -3.701 1.00 12.56 377 LYS A N 1
ATOM 6242 C CA . LYS A 1 378 ? 64.261 2.773 -4.001 1.00 13.73 377 LYS A CA 1
ATOM 6243 C C . LYS A 1 378 ? 64.335 1.765 -2.851 1.00 12.54 377 LYS A C 1
ATOM 6244 O O . LYS A 1 378 ? 65.393 1.546 -2.262 1.00 13.76 377 LYS A O 1
ATOM 6263 N N . VAL A 1 379 ? 63.198 1.184 -2.528 1.00 12.47 378 VAL A N 1
ATOM 6264 C CA . VAL A 1 379 ? 63.179 0.031 -1.663 1.00 11.96 378 VAL A CA 1
ATOM 6265 C C . VAL A 1 379 ? 63.835 -1.123 -2.418 1.00 12.69 378 VAL A C 1
ATOM 6266 O O . VAL A 1 379 ? 63.533 -1.354 -3.608 1.00 14.23 378 VAL A O 1
ATOM 6279 N N . ALA A 1 380 ? 64.762 -1.819 -1.737 1.00 13.42 379 ALA A N 1
ATOM 6280 C CA . ALA A 1 380 ? 65.650 -2.744 -2.419 1.00 16.33 379 ALA A CA 1
ATOM 6281 C C . ALA A 1 380 ? 65.185 -4.182 -2.312 1.00 20.24 379 ALA A C 1
ATOM 6282 O O . ALA A 1 380 ? 65.949 -5.069 -2.664 1.00 35.63 379 ALA A O 1
ATOM 6289 N N . VAL A 1 381 ? 63.975 -4.420 -1.855 1.00 15.87 380 VAL A N 1
ATOM 6290 C CA . VAL A 1 381 ? 63.320 -5.716 -1.960 1.00 16.65 380 VAL A CA 1
ATOM 6291 C C . VAL A 1 381 ? 61.959 -5.488 -2.591 1.00 13.84 380 VAL A C 1
ATOM 6292 O O . VAL A 1 381 ? 61.448 -4.340 -2.573 1.00 14.16 380 VAL A O 1
ATOM 6305 N N . PRO A 1 382 ? 61.320 -6.519 -3.104 1.00 13.68 381 PRO A N 1
ATOM 6306 C CA . PRO A 1 382 ? 59.953 -6.375 -3.584 1.00 13.48 381 PRO A CA 1
ATOM 6307 C C . PRO A 1 382 ? 59.059 -5.846 -2.475 1.00 12.47 381 PRO A C 1
ATOM 6308 O O . PRO A 1 382 ? 59.200 -6.224 -1.307 1.00 12.86 381 PRO A O 1
ATOM 6319 N N . LEU A 1 383 ? 58.131 -4.980 -2.807 1.00 12.34 382 LEU A N 1
ATOM 6320 C CA . LEU A 1 383 ? 57.293 -4.354 -1.777 1.00 12.29 382 LEU A CA 1
ATOM 6321 C C . LEU A 1 383 ? 56.516 -5.395 -0.994 1.00 13.33 382 LEU A C 1
ATOM 6322 O O . LEU A 1 383 ? 56.263 -5.235 0.210 1.00 14.19 382 LEU A O 1
ATOM 6338 N N . GLY A 1 384 ? 56.107 -6.497 -1.650 1.00 13.99 383 GLY A N 1
ATOM 6339 C CA . GLY A 1 384 ? 55.394 -7.494 -0.921 1.00 15.57 383 GLY A CA 1
ATOM 6340 C C . GLY A 1 384 ? 56.245 -8.230 0.135 1.00 15.69 383 GLY A C 1
ATOM 6341 O O . GLY A 1 384 ? 55.679 -8.991 0.940 1.00 19.70 383 GLY A O 1
ATOM 6345 N N . LYS A 1 385 ? 57.560 -8.044 0.125 1.00 14.70 384 LYS A N 1
ATOM 6346 C CA . LYS A 1 385 ? 58.455 -8.679 1.086 1.00 15.81 384 LYS A CA 1
ATOM 6347 C C . LYS A 1 385 ? 58.848 -7.747 2.206 1.00 14.07 384 LYS A C 1
ATOM 6348 O O . LYS A 1 385 ? 59.723 -8.114 3.025 1.00 15.62 384 LYS A O 1
ATOM 6364 N N . ILE A 1 386 ? 58.309 -6.529 2.305 1.00 12.63 385 ILE A N 1
ATOM 6365 C CA . ILE A 1 386 ? 58.644 -5.651 3.409 1.00 11.91 385 ILE A CA 1
ATOM 6366 C C . ILE A 1 386 ? 58.362 -6.331 4.736 1.00 12.03 385 ILE A C 1
ATOM 6367 O O . ILE A 1 386 ? 57.354 -7.001 4.930 1.00 13.00 385 ILE A O 1
ATOM 6383 N N . ASN A 1 387 ? 59.255 -6.140 5.716 1.00 12.33 386 ASN A N 1
ATOM 6384 C CA . ASN A 1 387 ? 59.107 -6.673 7.047 1.00 12.36 386 ASN A CA 1
ATOM 6385 C C . ASN A 1 387 ? 58.358 -5.696 7.928 1.00 11.47 386 ASN A C 1
ATOM 6386 O O . ASN A 1 387 ? 58.914 -4.799 8.553 1.00 12.34 386 ASN A O 1
ATOM 6405 N N . TYR A 1 388 ? 57.057 -5.876 7.956 1.00 12.90 387 TYR A N 1
ATOM 6406 C CA . TYR A 1 388 ? 56.162 -5.098 8.841 1.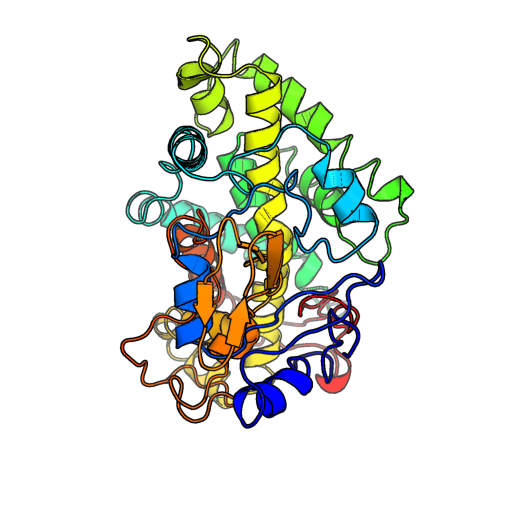00 12.29 387 TYR A CA 1
ATOM 6407 C C . TYR A 1 388 ? 56.227 -5.620 10.266 1.00 12.25 387 TYR A C 1
ATOM 6408 O O . TYR A 1 388 ? 56.687 -6.713 10.567 1.00 13.02 387 TYR A O 1
ATOM 6426 N N . THR A 1 389 ? 55.718 -4.759 11.212 1.00 12.17 388 THR A N 1
ATOM 6427 C CA . THR A 1 389 ? 55.524 -5.233 12.581 1.00 12.58 388 THR A CA 1
ATOM 6428 C C . THR A 1 389 ? 54.582 -6.431 12.608 1.00 13.09 388 THR A C 1
ATOM 6429 O O . THR A 1 389 ? 53.779 -6.595 11.684 1.00 12.48 388 THR A O 1
ATOM 6440 N N . PRO A 1 390 ? 54.668 -7.210 13.682 1.00 13.77 389 PRO A N 1
ATOM 6441 C CA . PRO A 1 390 ? 53.756 -8.362 13.780 1.00 15.19 389 PRO A CA 1
ATOM 6442 C C . PRO A 1 390 ? 52.319 -7.876 13.684 1.00 13.23 389 PRO A C 1
ATOM 6443 O O . PRO A 1 390 ? 51.948 -6.759 14.128 1.00 14.32 389 PRO A O 1
ATOM 6454 N N . LEU A 1 391 ? 51.491 -8.685 13.096 1.00 15.07 390 LEU A N 1
ATOM 6455 C CA . LEU A 1 391 ? 50.141 -8.291 12.766 1.00 13.52 390 LEU A CA 1
ATOM 6456 C C . LEU A 1 391 ? 49.264 -8.041 13.989 1.00 14.37 390 LEU A C 1
ATOM 6457 O O . LEU A 1 391 ? 48.302 -7.271 13.869 1.00 15.17 390 LEU A O 1
ATOM 6473 N N . ASN A 1 392 ? 49.645 -8.550 15.169 1.00 15.11 391 ASN A N 1
ATOM 6474 C CA . ASN A 1 392 ? 48.850 -8.248 16.359 1.00 15.89 391 ASN A CA 1
ATOM 6475 C C . ASN A 1 392 ? 49.324 -6.970 17.036 1.00 14.41 391 ASN A C 1
ATOM 6476 O O . ASN A 1 392 ? 48.841 -6.682 18.140 1.00 17.01 391 ASN A O 1
ATOM 6487 N N . ARG A 1 393 ? 50.116 -6.164 16.406 1.00 14.36 392 ARG A N 1
ATOM 6488 C CA A ARG A 1 393 ? 50.608 -4.875 16.894 0.49 12.73 392 ARG A CA 1
ATOM 6489 C CA B ARG A 1 393 ? 50.555 -4.861 16.923 0.51 14.58 392 ARG A CA 1
ATOM 6490 C C . ARG A 1 393 ? 50.092 -3.723 16.019 1.00 12.85 392 ARG A C 1
ATOM 6491 O O . ARG A 1 393 ? 49.578 -3.919 14.933 1.00 13.11 392 ARG A O 1
ATOM 6531 N N . ASP A 1 394 ? 50.306 -2.476 16.483 1.00 12.05 393 ASP A N 1
ATOM 6532 C CA . ASP A 1 394 ? 50.125 -1.313 15.648 1.00 11.48 393 ASP A CA 1
ATOM 6533 C C . ASP A 1 394 ? 50.981 -1.438 14.374 1.00 10.80 393 ASP A C 1
ATOM 6534 O O . ASP A 1 394 ? 52.073 -2.014 14.373 1.00 11.66 393 ASP A O 1
ATOM 6543 N N . VAL A 1 395 ? 50.477 -0.856 13.279 1.00 10.84 394 VAL A N 1
ATOM 6544 C CA . VAL A 1 395 ? 51.134 -0.875 11.975 1.00 10.83 394 VAL A CA 1
ATOM 6545 C C . VAL A 1 395 ? 52.491 -0.199 12.056 1.00 10.42 394 VAL A C 1
ATOM 6546 O O . VAL A 1 395 ? 52.655 0.846 12.730 1.00 11.00 394 VAL A O 1
ATOM 6559 N N . GLY A 1 396 ? 53.454 -0.745 11.354 1.00 10.45 395 GLY A N 1
ATOM 6560 C CA . GLY A 1 396 ? 54.813 -0.255 11.381 1.00 11.29 395 GLY A CA 1
ATOM 6561 C C . GLY A 1 396 ? 55.693 -1.132 10.497 1.00 10.20 395 GLY A C 1
ATOM 6562 O O . GLY A 1 396 ? 55.224 -2.137 9.937 1.00 11.34 395 GLY A O 1
ATOM 6566 N N . ILE A 1 397 ? 56.952 -0.742 10.381 1.00 10.59 396 ILE A N 1
ATOM 6567 C CA . ILE A 1 397 ? 57.953 -1.441 9.585 1.00 10.79 396 ILE A CA 1
ATOM 6568 C C . ILE A 1 397 ? 59.202 -1.613 10.454 1.00 11.06 396 ILE A C 1
ATOM 6569 O O . ILE A 1 397 ? 59.672 -0.658 11.060 1.00 12.18 396 ILE A O 1
ATOM 6585 N N . VAL A 1 398 ? 59.710 -2.843 10.507 1.00 11.43 397 VAL A N 1
ATOM 6586 C CA . VAL A 1 398 ? 60.868 -3.166 11.323 1.00 11.86 397 VAL A CA 1
ATOM 6587 C C . VAL A 1 398 ? 62.172 -2.695 10.696 1.00 11.48 397 VAL A C 1
ATOM 6588 O O . VAL A 1 398 ? 62.998 -2.112 11.409 1.00 13.15 397 VAL A O 1
ATOM 6601 N N . ASP A 1 399 ? 62.373 -2.980 9.425 1.00 11.55 398 ASP A N 1
ATOM 6602 C CA . ASP A 1 399 ? 63.549 -2.632 8.697 1.00 11.72 398 ASP A CA 1
ATOM 6603 C C . ASP A 1 399 ? 63.116 -2.382 7.227 1.00 11.02 398 ASP A C 1
ATOM 6604 O O . ASP A 1 399 ? 62.114 -2.921 6.820 1.00 11.99 398 ASP A O 1
ATOM 6613 N N . LEU A 1 400 ? 63.892 -1.588 6.490 1.00 11.39 399 LEU A N 1
ATOM 6614 C CA . LEU A 1 400 ? 63.495 -1.226 5.141 1.00 11.59 399 LEU A CA 1
ATOM 6615 C C . LEU A 1 400 ? 64.764 -1.048 4.302 1.00 11.59 399 LEU A C 1
ATOM 6616 O O . LEU A 1 400 ? 65.360 0.030 4.251 1.00 12.09 399 LEU A O 1
ATOM 6632 N N . PRO A 1 401 ? 65.210 -2.122 3.619 1.00 12.16 400 PRO A N 1
ATOM 6633 C CA . PRO A 1 401 ? 66.414 -2.025 2.753 1.00 12.88 400 PRO A CA 1
ATOM 6634 C C . PRO A 1 401 ? 66.147 -1.026 1.640 1.00 12.75 400 PRO A C 1
ATOM 6635 O O . PRO A 1 401 ? 65.115 -1.118 0.936 1.00 13.28 400 PRO A O 1
ATOM 6646 N N . VAL A 1 402 ? 67.112 -0.131 1.436 1.00 12.47 401 VAL A N 1
ATOM 6647 C CA . VAL A 1 402 ? 67.030 0.846 0.357 1.00 12.65 401 VAL A CA 1
ATOM 6648 C C . VAL A 1 402 ? 68.394 0.962 -0.371 1.00 12.31 401 VAL A C 1
ATOM 6649 O O . VAL A 1 402 ? 69.442 0.712 0.220 1.00 14.30 401 VAL A O 1
ATOM 6662 N N . ILE A 1 403 ? 68.294 1.409 -1.630 1.00 13.21 402 ILE A N 1
ATOM 6663 C CA . ILE A 1 403 ? 69.417 1.935 -2.386 1.00 13.55 402 ILE A CA 1
ATOM 6664 C C . ILE A 1 403 ? 69.088 3.325 -2.857 1.00 12.93 402 ILE A C 1
ATOM 6665 O O . ILE A 1 403 ? 67.898 3.754 -2.807 1.00 13.66 402 ILE A O 1
ATOM 6681 N N . PHE A 1 404 ? 70.076 4.047 -3.341 1.00 14.14 403 PHE A N 1
ATOM 6682 C CA . PHE A 1 404 ? 69.928 5.444 -3.713 1.00 14.31 403 PHE A CA 1
ATOM 6683 C C . PHE A 1 404 ? 71.163 5.884 -4.513 1.00 16.50 403 PHE A C 1
ATOM 6684 O O . PHE A 1 404 ? 72.140 5.102 -4.579 1.00 16.81 403 PHE A O 1
#

Nearest PDB structures (foldseek):
  1f24-assembly1_A  TM=1.002E+00  e=1.356E-66  Fusarium oxysporum
  1f25-assembly1_A  TM=1.002E+00  e=2.815E-66  Fusarium oxysporum
  1f26-assembly1_A  TM=1.002E+00  e=1.048E-65  Fusarium oxysporum
  1ehg-assembly1_A  TM=1.002E+00  e=1.548E-65  Fusarium oxysporum
  1ehf-assembly1_A  TM=1.002E+00  e=2.073E-65  Fusarium oxysporum

Radius of gyration: 21.01 Å; Cα contacts (8 Å, |Δi|>4): 678; chains: 1; bounding box: 57×41×55 Å

CATH classification: 1.10.630.10

Organism: Fusarium oxysporum (NCBI:txid5507)

InterPro domains:
  IPR001128 Cytochrome P450 [PF00067] (45-167)
  IPR001128 Cytochrome P450 [PF00067] (175-373)
  IPR002397 Cytochrome P450, B-class [PR00359] (89-100)
  IPR002397 Cytochrome P450, B-class [PR00359] (139-155)
  IPR002397 Cytochrome P450, B-class [PR00359] (156-171)
  IPR002397 Cytochrome P450, B-class [PR00359] (193-215)
  IPR002397 Cytochrome P450, B-class [PR00359] (274-285)
  IPR002397 Cytochrome P450, B-class [PR00359] (292-319)
  IPR002397 Cytochrome P450, B-class [PR00359] (320-335)
  IPR002397 Cytochrome P450, B-class [PR00359] (343-352)
  IPR002397 Cytochrome P450, B-class [PR00359] (352-363)
  IPR017972 Cytochrome P450, conserved site [PS00086] (345-354)
  IPR036396 Cytochrome P450 superfamily [G3DSA:1.10.630.10] (1-403)
  IPR036396 Cytochrome P450 superfamily [SSF48264] (14-403)

Sequence (399 aa):
APSFPPFSRASGPEPPAEFAKLRATNNPVSQVKLFDGSLLAWLVVTKHKDVCFVATSEKLSKVRTTRQGFPELSASGKQAAKAKPTFVDMDPPEHMHQRSMVEEPTTFTPEEAVKKNLQPYIQRTVDDLLEQMMKQKGCANGPVDLVKEFALPVPSYIIYTLLGVPFNNDLEEYLTQQNAIRTNGSSTAREASSSAANQQELLDYLAILVEQRLLVEPKDDDIISKLCTEQVKPGNIDKSDAVQIAFLLLVAGNATMVNMIALGVATLAQQHHPDQLAQLKKANPSLAPQQFVEELCRYHTASALAIKRTAKEDVMIGDKLVRANEGIIASNQSANRDEEVFENPDEFNMMNRKWPPQDPLGFGFGDHRCIAEHLAKAELTTVFSTLYQQKFPDLLKVAVPLGKINYTPLNRRDVGIVDLPVIF

Secondary structure (DSSP, 8-state):
--BSSPPPSSTTS--THHHHHHHH-SEEEEE-TTS-EEEEE-SHHHHHHHHH-TTEE--TTSTT----SHHHHHHTTSPP-GGGPPTTHHHHHHTTTGGGGSHHHHHHHHHHHHHHHHHHHHHHHHH-STTS-EEHIIIIITHHHHHHHHHHHT--GGGHHHHHHHHHHHH-TTS-HHHHHHHHHHHHHHHHHHHHHHHHS--SSHHHHHIIIIITTTSS-HHHHHHHHHHHHHHHHHHHHHHHHHHHHHHHHSHHHHHHHHH-GGGHHHHHHHHHHHS-S--S--EEEESS-EEETTEEE-TT-EEEE-HHHHTT-TTTSSSTTS--TT----SSPP-TT--GGGS-TTHHHHHHHHHHHHHHHHHH-TT-EESS-GGG-EEPPTTS-S-EEE-EEE-

Foldseek 3Di:
DAEDPAFAPDQQGRHPVQVVCLVPPQWDWHAAPVRAIFIEHFALVLLQCLQADPLWFLQPVQFQFDDRDPVSNVVSPDDDALLRGDPPRNCVRVVLQLPCADLVNLVVCLVVLLVLQVVLLVVDVVVAAPVHWDWCLLSHLQLSLQVVLCVQQPNDPVCSNVLSVLLCLLPAPPHDPVSNVVSLVVLLVVLLVVLVVLLVPNDNHSSVSCNVVACVVPNDHSSSSSVVSSCSNNVPNQVSSFLLQVLQLVCQVPVVVLVVCLVPLVLLLLLLQLSLLQQLQDFFSSKTARCAWDDRPPDIRGHSHMYTYGLNSNSQNCVQFPPSNDRDSPGPHGPDGRASQHHHPSRNSNPSVSSSSRSSCSSPVCVSVVPKDFRDPSSPFAWDGRSHGRGGNTTIIHD

B-factor: mean 19.59, std 10.42, range [8.23, 86.78]

Solvent-accessible surface area: 18336 Å² total; per-residue (Å²): 86,73,80,10,49,16,58,9,56,41,13,38,82,25,11,52,64,9,46,142,25,17,83,114,54,42,1,11,66,0,97,4,97,61,39,50,84,1,23,0,0,0,24,7,130,14,0,20,83,0,7,72,20,151,98,8,0,16,46,58,114,91,160,26,23,0,11,24,48,68,82,14,104,104,58,17,156,70,148,66,20,11,56,22,28,17,92,105,94,1,84,115,17,17,61,16,4,45,82,31,4,52,67,127,29,8,152,114,32,63,82,45,0,52,132,14,0,60,82,20,0,53,108,5,119,123,134,19,27,105,161,28,76,18,40,0,14,137,40,0,0,27,7,0,4,0,43,0,15,2,50,23,0,6,6,64,163,145,48,5,134,110,5,8,91,20,6,13,46,50,62,68,72,109,26,77,89,208,90,24,61,54,3,44,107,60,3,38,95,54,3,40,104,5,1,83,92,15,23,133,115,65,122,133,9,7,0,3,80,0,0,64,84,26,18,114,82,61,82,19,72,88,66,20,0,12,73,0,0,19,25,17,1,34,70,32,8,39,40,17,12,25,11,0,0,1,0,1,1,1,2,31,55,64,96,98,26,28,50,54,3,90,90,59,51,90,31,0,72,83,0,2,40,0,0,8,0,40,4,3,8,40,6,57,58,14,26,12,1,1,79,88,73,8,153,3,65,121,56,51,0,132,39,95,52,0,0,0,0,2,4,14,1,0,0,14,1,88,120,22,0,137,93,11,91,88,9,41,0,74,21,192,73,34,131,72,57,24,0,17,35,9,53,27,99,42,57,48,21,23,12,75,8,10,47,15,6,1,34,2,0,2,36,18,0,11,138,68,8,64,90,11,132,22,36,50,95,54,80,148,12,85,36,22,76,76,94,141,48,4,0,4,84,42,0,33,0,56,57